Protein 4WD1 (pdb70)

Secondary structure (DSSP, 8-state):
---SB---HHHHHHSHHHHHHHHHHHHS---SSSHHHHHHHHHHHTHHHHHHHHHHHTT---SB--S-SBS---SSS--BSTT-EE-HHHHHTGGGGTSTTSEEEEEE-TT---EEEEHHHHHHHHHHHHHHHHHTT--TT-EEEEE--SSHHHHHHHHHHHHTT-EEEEE-TTS-HHHHHHHHTTT--SEEEEESEEEETTEEEE-HHHHHHHHHH-TT--EEEEE-TT-PPPPTT-EEHHHHS----------EETT-EEEEEE----SSSPPEEEEEHHHHHHHHHIIIIIIS---TT-EEEE---TTSHHHHHHHGGGGGT-EEEEE-S-TTSSSTTHHHHHHHHTT-SEEEEEHHHHHHHHHTT--HHHHS--TT--EEEEESSPPPHHHHHHHHHHHHTTT---EEEEE--BTTTTB-SEE--TTS-B-TT-B-EEPTT--EEEE-TTS-B-SSSEEEEEE-S--TTS-SEEES-GGGHHHHHHHTSSSTTSEEEEEEEEE-TTS-EEEEEEGGG-EE--EE-HHHHHHHHTTSTTEEEEEE--B--B-EEEEEEPTT----HHHHHHHHHHHHHHT-GGGS-SEEEE-S---BBTT--B-HHHHHHHHTT--HHHH--GGGBS-HHHHHHHHHHHHHH-

CATH classification: 3.40.50.12780 (+1 more: 3.30.300.30)

Structure (mmCIF, N/CA/C/O backbone):
data_4WD1
#
_entry.id   4WD1
#
_cell.length_a   104.408
_cell.length_b   104.408
_cell.length_c   133.906
_cell.angle_alpha   90.00
_cell.angle_beta   90.00
_cell.angle_gamma   120.00
#
_symmetry.space_group_name_H-M   'P 31 2 1'
#
loop_
_entity.id
_entity.type
_entity.pdbx_description
1 polymer 'Acetoacetate-CoA ligase'
2 non-polymer 1,2-ETHANEDIOL
3 non-polymer 'CALCIUM ION'
4 water water
#
loop_
_atom_site.group_PDB
_atom_site.id
_atom_site.type_symbol
_atom_site.label_atom_id
_atom_site.label_alt_id
_atom_site.label_comp_id
_atom_site.label_asym_id
_atom_site.label_entity_id
_atom_site.label_seq_id
_atom_site.pdbx_PDB_ins_code
_atom_site.Cartn_x
_atom_site.Cartn_y
_atom_site.Cartn_z
_atom_site.occupancy
_atom_site.B_iso_or_equiv
_atom_site.auth_seq_id
_atom_site.auth_comp_id
_atom_site.auth_asym_id
_atom_site.auth_atom_id
_atom_site.pdbx_PDB_model_num
ATOM 1 N N . PRO A 1 6 ? 29.875 68.276 47.913 1.00 55.37 6 PRO A N 1
ATOM 2 C CA . PRO A 1 6 ? 30.021 66.913 47.387 1.00 47.71 6 PRO A CA 1
ATOM 3 C C . PRO A 1 6 ? 29.496 65.875 48.379 1.00 46.41 6 PRO A C 1
ATOM 4 O O . PRO A 1 6 ? 30.023 65.753 49.490 1.00 45.35 6 PRO A O 1
ATOM 8 N N . GLN A 1 7 ? 28.461 65.141 47.983 1.00 44.31 7 GLN A N 1
ATOM 9 C CA . GLN A 1 7 ? 27.851 64.161 48.873 1.00 39.34 7 GLN A CA 1
ATOM 10 C C . GLN A 1 7 ? 28.548 62.815 48.772 1.00 30.11 7 GLN A C 1
ATOM 11 O O . GLN A 1 7 ? 28.527 62.178 47.719 1.00 34.10 7 GLN A O 1
ATOM 17 N N . PRO A 1 8 ? 29.157 62.369 49.873 1.00 30.97 8 PRO A N 1
ATOM 18 C CA . PRO A 1 8 ? 29.817 61.059 49.865 1.00 27.24 8 PRO A CA 1
ATOM 19 C C . PRO A 1 8 ? 28.873 59.913 49.516 1.00 32.49 8 PRO A C 1
ATOM 20 O O . PRO A 1 8 ? 27.666 59.986 49.777 1.00 27.16 8 PRO A O 1
ATOM 24 N N . LEU A 1 9 ? 29.423 58.868 48.907 1.00 23.41 9 LEU A N 1
ATOM 25 C CA . LEU A 1 9 ? 28.698 57.612 48.756 1.00 20.64 9 LEU A CA 1
ATOM 26 C C . LEU A 1 9 ? 28.584 56.937 50.109 1.00 25.88 9 LEU A C 1
ATOM 27 O O . LEU A 1 9 ? 27.615 56.230 50.380 1.00 23.71 9 LEU A O 1
ATOM 32 N N . TRP A 1 10 ? 29.581 57.164 50.963 1.00 20.17 10 TRP A N 1
ATOM 33 C CA . TRP A 1 10 ? 29.698 56.420 52.211 1.00 20.20 10 TRP A CA 1
ATOM 34 C C . TRP A 1 10 ? 30.609 57.152 53.183 1.00 22.70 10 TRP A C 1
ATOM 35 O O . TRP A 1 10 ? 31.589 57.777 52.779 1.00 17.67 10 TRP A O 1
ATOM 46 N N . GLN A 1 11 ? 30.281 57.054 54.464 1.00 20.77 11 GLN A N 1
ATOM 47 C CA . GLN A 1 11 ? 31.092 57.639 55.526 1.00 22.59 11 GLN A CA 1
ATOM 48 C C . GLN A 1 11 ? 31.299 56.588 56.605 1.00 21.37 11 GLN A C 1
ATOM 49 O O . GLN A 1 11 ? 30.330 56.016 57.106 1.00 24.62 11 GLN A O 1
ATOM 55 N N . PRO A 1 12 ? 32.560 56.317 56.971 1.00 19.26 12 PRO A N 1
ATOM 56 C CA . PRO A 1 12 ? 32.775 55.332 58.030 1.00 18.63 12 PRO A CA 1
ATOM 57 C C . PRO A 1 12 ? 32.213 55.845 59.359 1.00 23.04 12 PRO A C 1
ATOM 58 O O . PRO A 1 12 ? 32.325 57.037 59.651 1.00 23.36 12 PRO A O 1
ATOM 62 N N . ASP A 1 13 ? 31.619 54.956 60.145 1.00 19.54 13 ASP A N 1
ATOM 63 C CA . ASP A 1 13 ? 31.088 55.336 61.455 1.00 28.39 13 ASP A CA 1
ATOM 64 C C . ASP A 1 13 ? 32.221 55.625 62.441 1.00 28.91 13 ASP A C 1
ATOM 65 O O . ASP A 1 13 ? 33.357 55.188 62.239 1.00 23.06 13 ASP A O 1
ATOM 70 N N . ALA A 1 14 ? 31.912 56.359 63.511 1.00 23.00 14 ALA A N 1
ATOM 71 C CA . ALA A 1 14 ? 32.945 56.861 64.413 1.00 19.60 14 ALA A CA 1
ATOM 72 C C . ALA A 1 14 ? 33.694 55.748 65.137 1.00 21.13 14 ALA A C 1
ATOM 73 O O . ALA A 1 14 ? 34.865 55.905 65.475 1.00 23.36 14 ALA A O 1
ATOM 75 N N . GLN A 1 15 ? 33.020 54.637 65.402 1.00 23.53 15 GLN A N 1
ATOM 76 C CA . GLN A 1 15 ? 33.673 53.556 66.131 1.00 25.61 15 GLN A CA 1
ATOM 77 C C . GLN A 1 15 ? 34.614 52.787 65.206 1.00 28.07 15 GLN A C 1
ATOM 78 O O . GLN A 1 15 ? 35.682 52.342 65.625 1.00 28.70 15 GLN A O 1
ATOM 84 N N . ARG A 1 16 ? 34.203 52.634 63.956 1.00 24.41 16 ARG A N 1
ATOM 85 C CA . ARG A 1 16 ? 35.067 52.036 62.938 1.00 29.83 16 ARG A CA 1
ATOM 86 C C . ARG A 1 16 ? 36.343 52.858 62.791 1.00 24.95 16 ARG A C 1
ATOM 87 O O . ARG A 1 16 ? 37.451 52.311 62.747 1.00 22.39 16 ARG A O 1
ATOM 95 N N . ILE A 1 17 ? 36.181 54.174 62.713 1.00 17.70 17 ILE A N 1
ATOM 96 C CA . ILE A 1 17 ? 37.325 55.083 62.736 1.00 16.13 17 ILE A CA 1
ATOM 97 C C . ILE A 1 17 ? 38.191 54.877 63.977 1.00 23.96 17 ILE A C 1
ATOM 98 O O . ILE A 1 17 ? 39.414 54.733 63.875 1.00 19.65 17 ILE A O 1
ATOM 103 N N . ALA A 1 18 ? 37.570 54.851 65.154 1.00 18.62 18 ALA A N 1
ATOM 104 C CA . ALA A 1 18 ? 38.342 54.692 66.381 1.00 17.40 18 ALA A CA 1
ATOM 105 C C . ALA A 1 18 ? 39.093 53.353 66.439 1.00 17.41 18 ALA A C 1
ATOM 106 O O . ALA A 1 18 ? 40.155 53.259 67.047 1.00 23.98 18 ALA A O 1
ATOM 108 N N . GLN A 1 19 ? 38.535 52.323 65.813 1.00 17.48 19 GLN A N 1
ATOM 109 C CA . GLN A 1 19 ? 39.112 50.987 65.908 1.00 25.65 19 GLN A CA 1
ATOM 110 C C . GLN A 1 19 ? 40.140 50.674 64.820 1.00 22.67 19 GLN A C 1
ATOM 111 O O . GLN A 1 19 ? 40.847 49.674 64.902 1.00 21.42 19 GLN A O 1
ATOM 117 N N . ALA A 1 20 ? 40.219 51.531 63.814 1.00 17.84 20 ALA A N 1
ATOM 118 C CA . ALA A 1 20 ? 41.173 51.333 62.723 1.00 18.23 20 ALA A CA 1
ATOM 119 C C . ALA A 1 20 ? 42.613 51.326 63.242 1.00 17.38 20 ALA A C 1
ATOM 120 O O . ALA A 1 20 ? 43.003 52.162 64.066 1.00 16.61 20 ALA A O 1
ATOM 122 N N . ARG A 1 21 ? 43.411 50.382 62.755 1.00 14.91 21 ARG A N 1
ATOM 123 C CA . ARG A 1 21 ? 44.815 50.315 63.138 1.00 13.48 21 ARG A CA 1
ATOM 124 C C . ARG A 1 21 ? 45.521 51.633 62.842 1.00 11.66 21 ARG A C 1
ATOM 125 O O . ARG A 1 21 ? 46.417 52.047 63.578 1.00 13.72 21 ARG A O 1
ATOM 133 N N . ILE A 1 22 ? 45.106 52.313 61.781 1.00 13.81 22 ILE A N 1
ATOM 134 C CA . ILE A 1 22 ? 45.763 53.573 61.436 1.00 15.60 22 ILE A CA 1
ATOM 135 C C . ILE A 1 22 ? 45.484 54.649 62.492 1.00 18.74 22 ILE A C 1
ATOM 136 O O . ILE A 1 22 ? 46.300 55.537 62.733 1.00 13.07 22 ILE A O 1
ATOM 141 N N . THR A 1 23 ? 44.330 54.555 63.138 1.00 17.03 23 THR A N 1
ATOM 142 C CA . THR A 1 23 ? 44.001 55.501 64.204 1.00 16.39 23 THR A CA 1
ATOM 143 C C . THR A 1 23 ? 44.872 55.224 65.430 1.00 15.94 23 THR A C 1
ATOM 144 O O . THR A 1 23 ? 45.413 56.145 66.059 1.00 16.01 23 THR A O 1
ATOM 148 N N . ARG A 1 24 ? 45.027 53.945 65.753 1.00 15.74 24 ARG A N 1
ATOM 149 C CA . ARG A 1 24 ? 45.890 53.542 66.848 1.00 17.25 24 ARG A CA 1
ATOM 150 C C . ARG A 1 24 ? 47.332 53.944 66.569 1.00 20.37 24 ARG A C 1
ATOM 151 O O . ARG A 1 24 ? 48.058 54.334 67.481 1.00 15.15 24 ARG A O 1
ATOM 159 N N . PHE A 1 25 ? 47.739 53.865 65.301 1.00 14.22 25 PHE A N 1
ATOM 160 C CA . PHE A 1 25 ? 49.097 54.254 64.911 1.00 13.21 25 PHE A CA 1
ATOM 161 C C . PHE A 1 25 ? 49.321 55.745 65.140 1.00 16.52 25 PHE A C 1
ATOM 162 O O . PHE A 1 25 ? 50.348 56.156 65.701 1.00 19.28 25 PHE A O 1
ATOM 170 N N . GLN A 1 26 ? 48.358 56.556 64.718 1.00 15.64 26 GLN A N 1
ATOM 171 C CA . GLN A 1 26 ? 48.470 57.996 64.905 1.00 13.98 26 GLN A CA 1
ATOM 172 C C . GLN A 1 26 ? 48.605 58.356 66.395 1.00 19.14 26 GLN A C 1
ATOM 173 O O . GLN A 1 26 ? 49.452 59.167 66.774 1.00 18.38 26 GLN A O 1
ATOM 179 N N . ALA A 1 27 ? 47.785 57.736 67.237 1.00 17.39 27 ALA A N 1
ATOM 180 C CA . ALA A 1 27 ? 47.835 57.992 68.676 1.00 18.96 27 ALA A CA 1
ATOM 181 C C . ALA A 1 27 ? 49.193 57.614 69.248 1.00 20.84 27 ALA A C 1
ATOM 182 O O . ALA A 1 27 ? 49.768 58.340 70.062 1.00 19.58 27 ALA A O 1
ATOM 184 N N . TRP A 1 28 ? 49.699 56.465 68.819 1.00 18.41 28 TRP A N 1
ATOM 185 C CA . TRP A 1 28 ? 50.988 55.969 69.282 1.00 19.27 28 TRP A CA 1
ATOM 186 C C . TRP A 1 28 ? 52.128 56.855 68.778 1.00 20.25 28 TRP A C 1
ATOM 187 O O . TRP A 1 28 ? 53.052 57.189 69.533 1.00 19.07 28 TRP A O 1
ATOM 198 N N . ALA A 1 29 ? 52.040 57.264 67.516 1.00 15.62 29 ALA A N 1
ATOM 199 C CA . ALA A 1 29 ? 53.050 58.128 66.922 1.00 19.44 29 ALA A CA 1
ATOM 200 C C . ALA A 1 29 ? 53.045 59.519 67.568 1.00 20.10 29 ALA A C 1
ATOM 201 O O . ALA A 1 29 ? 54.084 60.176 67.663 1.00 18.94 29 ALA A O 1
ATOM 203 N N . ALA A 1 30 ? 51.872 59.969 67.995 1.00 19.81 30 ALA A N 1
ATOM 204 C CA . ALA A 1 30 ? 51.762 61.267 68.660 1.00 20.77 30 ALA A CA 1
ATOM 205 C C . ALA A 1 30 ? 52.366 61.214 70.063 1.00 22.28 30 ALA A C 1
ATOM 206 O O . ALA A 1 30 ? 52.920 62.202 70.558 1.00 27.31 30 ALA A O 1
ATOM 208 N N . GLU A 1 31 ? 52.270 60.059 70.707 1.00 19.78 31 GLU A N 1
ATOM 209 C CA . GLU A 1 31 ? 52.882 59.896 72.021 1.00 24.16 31 GLU A CA 1
ATOM 210 C C . GLU A 1 31 ? 54.403 59.781 71.935 1.00 31.09 31 GLU A C 1
ATOM 211 O O . GLU A 1 31 ? 55.123 60.359 72.752 1.00 24.20 31 GLU A O 1
ATOM 217 N N . HIS A 1 32 ? 54.895 59.051 70.937 1.00 20.35 32 HIS A N 1
ATOM 218 C CA . HIS A 1 32 ? 56.308 58.668 70.906 1.00 21.22 32 HIS A CA 1
ATOM 219 C C . HIS A 1 32 ? 57.174 59.334 69.845 1.00 26.59 32 HIS A C 1
ATOM 220 O O . HIS A 1 32 ? 58.401 59.360 69.988 1.00 23.88 32 HIS A O 1
ATOM 227 N N . HIS A 1 33 ? 56.563 59.857 68.783 1.00 20.37 33 HIS A N 1
ATOM 228 C CA . HIS A 1 33 ? 57.355 60.371 67.664 1.00 21.88 33 HIS A CA 1
ATOM 229 C C . HIS A 1 33 ? 57.003 61.785 67.224 1.00 22.42 33 HIS A C 1
ATOM 230 O O . HIS A 1 33 ? 57.417 62.228 66.149 1.00 24.43 33 HIS A O 1
ATOM 237 N N . GLY A 1 34 ? 56.233 62.495 68.039 1.00 22.99 34 GLY A N 1
ATOM 238 C CA . GLY A 1 34 ? 55.913 63.877 67.725 1.00 19.62 34 GLY A CA 1
ATOM 239 C C . GLY A 1 34 ? 54.884 64.062 66.627 1.00 21.52 34 GLY A C 1
ATOM 240 O O . GLY A 1 34 ? 54.737 65.161 66.089 1.00 19.08 34 GLY A O 1
ATOM 241 N N . ALA A 1 35 ? 54.160 63.000 66.281 1.00 19.87 35 ALA A N 1
ATOM 242 C CA . ALA A 1 35 ? 53.074 63.137 65.310 1.00 19.95 35 ALA A CA 1
ATOM 243 C C . ALA A 1 35 ? 51.943 63.947 65.933 1.00 22.03 35 ALA A C 1
ATOM 244 O O . ALA A 1 35 ? 51.822 63.988 67.148 1.00 20.04 35 ALA A O 1
ATOM 246 N N . PRO A 1 36 ? 51.108 64.583 65.100 1.00 19.70 36 PRO A N 1
ATOM 247 C CA . PRO A 1 36 ? 49.914 65.278 65.604 1.00 26.30 36 PRO A CA 1
ATOM 248 C C . PRO A 1 36 ? 48.850 64.307 66.122 1.00 28.07 36 PRO A C 1
ATOM 249 O O . PRO A 1 36 ? 48.460 63.378 65.411 1.00 18.96 36 PRO A O 1
ATOM 253 N N . ALA A 1 37 ? 48.370 64.520 67.343 1.00 21.29 37 ALA A N 1
ATOM 254 C CA . ALA A 1 37 ? 47.338 63.648 67.886 1.00 22.42 37 ALA A CA 1
ATOM 255 C C . ALA A 1 37 ? 45.986 64.007 67.284 1.00 21.67 37 ALA A C 1
ATOM 256 O O . ALA A 1 37 ? 45.116 63.153 67.129 1.00 24.68 37 ALA A O 1
ATOM 258 N N . GLU A 1 38 ? 45.822 65.276 66.932 1.00 21.66 38 GLU A N 1
ATOM 259 C CA . GLU A 1 38 ? 44.555 65.764 66.410 1.00 23.76 38 GLU A CA 1
ATOM 260 C C . GLU A 1 38 ? 44.657 65.991 64.914 1.00 24.00 38 GLU A C 1
ATOM 261 O O . GLU A 1 38 ? 45.754 66.088 64.363 1.00 22.54 38 GLU A O 1
ATOM 267 N N . GLY A 1 39 ? 43.511 66.078 64.252 1.00 21.03 39 GLY A N 1
ATOM 268 C CA . GLY A 1 39 ? 43.495 66.412 62.840 1.00 23.13 39 GLY A CA 1
ATOM 269 C C . GLY A 1 39 ? 43.284 65.244 61.885 1.00 19.99 39 GLY A C 1
ATOM 270 O O . GLY A 1 39 ? 43.214 65.445 60.673 1.00 22.23 39 GLY A O 1
ATOM 271 N N . GLY A 1 40 ? 43.183 64.032 62.420 1.00 18.82 40 GLY A N 1
ATOM 272 C CA . GLY A 1 40 ? 42.883 62.862 61.603 1.00 19.33 40 GLY A CA 1
ATOM 273 C C . GLY A 1 40 ? 43.885 62.620 60.487 1.00 21.65 40 GLY A C 1
ATOM 274 O O . GLY A 1 40 ? 45.054 62.998 60.599 1.00 15.87 40 GLY A O 1
ATOM 275 N N . TYR A 1 41 ? 43.432 62.005 59.397 1.00 19.53 41 TYR A N 1
ATOM 276 C CA . TYR A 1 41 ? 44.350 61.669 58.303 1.00 21.89 41 TYR A CA 1
ATOM 277 C C . TYR A 1 41 ? 45.040 62.880 57.667 1.00 21.24 41 TYR A C 1
ATOM 278 O O . TYR A 1 41 ? 46.219 62.819 57.340 1.00 17.54 41 TYR A O 1
ATOM 287 N N . ALA A 1 42 ? 44.312 63.973 57.470 1.00 17.04 42 ALA A N 1
ATOM 288 C CA . ALA A 1 42 ? 44.916 65.149 56.847 1.00 20.82 42 ALA A CA 1
ATOM 289 C C . ALA A 1 42 ? 46.163 65.572 57.612 1.00 21.65 42 ALA A C 1
ATOM 290 O O . ALA A 1 42 ? 47.195 65.894 57.018 1.00 20.99 42 ALA A O 1
ATOM 292 N N . ALA A 1 43 ? 46.067 65.547 58.938 1.00 20.12 43 ALA A N 1
ATOM 293 C CA . ALA A 1 43 ? 47.183 65.943 59.782 1.00 22.85 43 ALA A CA 1
ATOM 294 C C . ALA A 1 43 ? 48.275 64.881 59.784 1.00 18.79 43 ALA A C 1
ATOM 295 O O . ALA A 1 43 ? 49.463 65.209 59.689 1.00 17.32 43 ALA A O 1
ATOM 297 N N . LEU A 1 44 ? 47.881 63.613 59.895 1.00 17.77 44 LEU A N 1
ATOM 298 C CA . LEU A 1 44 ? 48.861 62.520 59.891 1.00 14.82 44 LEU A CA 1
ATOM 299 C C . LEU A 1 44 ? 49.661 62.534 58.595 1.00 16.03 44 LEU A C 1
ATOM 300 O O . LEU A 1 44 ? 50.886 62.359 58.600 1.00 16.12 44 LEU A O 1
ATOM 305 N N . HIS A 1 45 ? 48.967 62.739 57.482 1.00 15.95 45 HIS A N 1
ATOM 306 C CA . HIS A 1 45 ? 49.631 62.706 56.188 1.00 17.38 45 HIS A CA 1
ATOM 307 C C . HIS A 1 45 ? 50.623 63.856 56.020 1.00 19.70 45 HIS A C 1
ATOM 308 O O . HIS A 1 45 ? 51.753 63.658 55.580 1.00 15.80 45 HIS A O 1
ATOM 315 N N . ARG A 1 46 ? 50.196 65.061 56.366 1.00 16.85 46 ARG A N 1
ATOM 316 C CA . ARG A 1 46 ? 51.092 66.203 56.303 1.00 17.22 46 ARG A CA 1
ATOM 317 C C . ARG A 1 46 ? 52.347 65.939 57.128 1.00 15.43 46 ARG A C 1
ATOM 318 O O . ARG A 1 46 ? 53.451 66.227 56.679 1.00 19.70 46 ARG A O 1
ATOM 322 N N . TRP A 1 47 ? 52.180 65.370 58.323 1.00 15.58 47 TRP A N 1
ATOM 323 C CA . TRP A 1 47 ? 53.322 64.990 59.157 1.00 14.65 47 TRP A CA 1
ATOM 324 C C . TRP A 1 47 ? 54.199 63.926 58.490 1.00 18.99 47 TRP A C 1
ATOM 325 O O . TRP A 1 47 ? 55.430 63.992 58.558 1.00 15.70 47 TRP A O 1
ATOM 336 N N . SER A 1 48 ? 53.573 62.944 57.845 1.00 17.52 48 SER A N 1
ATOM 337 C CA . SER A 1 48 ? 54.331 61.853 57.225 1.00 16.12 48 SER A CA 1
ATOM 338 C C . SER A 1 48 ? 55.232 62.371 56.112 1.00 16.19 48 SER A C 1
ATOM 339 O O . SER A 1 48 ? 56.241 61.744 55.779 1.00 18.07 48 SER A O 1
ATOM 342 N N . VAL A 1 49 ? 54.844 63.498 55.527 1.00 12.41 49 VAL A N 1
ATOM 343 C CA . VAL A 1 49 ? 55.616 64.127 54.454 1.00 17.60 49 VAL A CA 1
ATOM 344 C C . VAL A 1 49 ? 56.607 65.169 54.998 1.00 19.61 49 VAL A C 1
ATOM 345 O O . VAL A 1 49 ? 57.771 65.222 54.581 1.00 20.60 49 VAL A O 1
ATOM 349 N N . ASP A 1 50 ? 56.150 65.975 55.950 1.00 18.98 50 ASP A N 1
ATOM 350 C CA . ASP A 1 50 ? 56.988 67.024 56.531 1.00 20.49 50 ASP A CA 1
ATOM 351 C C . ASP A 1 50 ? 58.082 66.468 57.447 1.00 21.49 50 ASP A C 1
ATOM 352 O O . ASP A 1 50 ? 59.157 67.055 57.569 1.00 20.00 50 ASP A O 1
ATOM 357 N N . GLU A 1 51 ? 57.794 65.354 58.112 1.00 17.54 51 GLU A N 1
ATOM 358 C CA . GLU A 1 51 ? 58.782 64.664 58.932 1.00 17.72 51 GLU A CA 1
ATOM 359 C C . GLU A 1 51 ? 59.029 63.250 58.381 1.00 18.29 51 GLU A C 1
ATOM 360 O O . GLU A 1 51 ? 58.830 62.257 59.070 1.00 16.30 51 GLU A O 1
ATOM 366 N N . LEU A 1 52 ? 59.490 63.181 57.141 1.00 17.72 52 LEU A N 1
ATOM 367 C CA . LEU A 1 52 ? 59.602 61.910 56.411 1.00 18.69 52 LEU A CA 1
ATOM 368 C C . LEU A 1 52 ? 60.443 60.848 57.139 1.00 21.53 52 LEU A C 1
ATOM 369 O O . LEU A 1 52 ? 60.028 59.692 57.251 1.00 16.23 52 LEU A O 1
ATOM 374 N N . ASP A 1 53 ? 61.621 61.233 57.636 1.00 17.53 53 ASP A N 1
ATOM 375 C CA . ASP A 1 53 ? 62.502 60.280 58.316 1.00 18.29 53 ASP A CA 1
ATOM 376 C C . ASP A 1 53 ? 61.863 59.738 59.587 1.00 17.27 53 ASP A C 1
ATOM 377 O O . ASP A 1 53 ? 61.951 58.552 59.891 1.00 18.50 53 ASP A O 1
ATOM 382 N N . THR A 1 54 ? 61.262 60.624 60.368 1.00 18.03 54 THR A N 1
ATOM 383 C CA . THR A 1 54 ? 60.647 60.175 61.606 1.00 13.49 54 THR A CA 1
ATOM 384 C C . THR A 1 54 ? 59.455 59.279 61.285 1.00 11.32 54 THR A C 1
ATOM 385 O O . THR A 1 54 ? 59.230 58.286 61.964 1.00 14.85 54 THR A O 1
ATOM 389 N N . PHE A 1 55 ? 58.696 59.640 60.260 1.00 14.34 55 PHE A N 1
ATOM 390 C CA . PHE A 1 55 ? 57.551 58.816 59.867 1.00 12.53 55 PHE A CA 1
ATOM 391 C C . PHE A 1 55 ? 57.981 57.385 59.560 1.00 14.03 55 PHE A C 1
ATOM 392 O O . PHE A 1 55 ? 57.409 56.427 60.078 1.00 15.91 55 PHE A O 1
ATOM 400 N N . TRP A 1 56 ? 58.983 57.228 58.701 1.00 14.56 56 TRP A N 1
ATOM 401 C CA . TRP A 1 56 ? 59.409 55.869 58.358 1.00 13.11 56 TRP A CA 1
ATOM 402 C C . TRP A 1 56 ? 60.055 55.126 59.525 1.00 12.99 56 TRP A C 1
ATOM 403 O O . TRP A 1 56 ? 59.898 53.904 59.657 1.00 11.77 56 TRP A O 1
ATOM 414 N N . LYS A 1 57 ? 60.758 55.862 60.387 1.00 14.25 57 LYS A N 1
ATOM 415 C CA . LYS A 1 57 ? 61.221 55.285 61.642 1.00 16.56 57 LYS A CA 1
ATOM 416 C C . LYS A 1 57 ? 60.023 54.754 62.425 1.00 14.33 57 LYS A C 1
ATOM 417 O O . LYS A 1 57 ? 60.054 53.630 62.935 1.00 14.80 57 LYS A O 1
ATOM 423 N N . ALA A 1 58 ? 58.975 55.573 62.518 1.00 14.71 58 ALA A N 1
ATOM 424 C CA . ALA A 1 58 ? 57.760 55.184 63.240 1.00 15.30 58 ALA A CA 1
ATOM 425 C C . ALA A 1 58 ? 57.145 53.915 62.650 1.00 14.67 58 ALA A C 1
ATOM 426 O O . ALA A 1 58 ? 56.693 53.031 63.381 1.00 15.27 58 ALA A O 1
ATOM 428 N N . VAL A 1 59 ? 57.098 53.853 61.324 1.00 12.70 59 VAL A N 1
ATOM 429 C CA . VAL A 1 59 ? 56.577 52.666 60.643 1.00 14.38 59 VAL A CA 1
ATOM 430 C C . VAL A 1 59 ? 57.374 51.423 61.040 1.00 13.56 59 VAL A C 1
ATOM 431 O O . VAL A 1 59 ? 56.802 50.398 61.416 1.00 10.87 59 VAL A O 1
ATOM 435 N N . THR A 1 60 ? 58.702 51.504 60.983 1.00 13.39 60 THR A N 1
ATOM 436 C CA . THR A 1 60 ? 59.500 50.335 61.338 1.00 12.03 60 THR A CA 1
ATOM 437 C C . THR A 1 60 ? 59.318 49.896 62.797 1.00 13.54 60 THR A C 1
ATOM 438 O O . THR A 1 60 ? 59.348 48.707 63.093 1.00 13.64 60 THR A O 1
ATOM 442 N N . GLU A 1 61 ? 59.134 50.844 63.712 1.00 14.38 61 GLU A N 1
ATOM 443 C CA . GLU A 1 61 ? 58.903 50.470 65.111 1.00 15.23 61 GLU A CA 1
ATOM 444 C C . GLU A 1 61 ? 57.508 49.882 65.338 1.00 11.55 61 GLU A C 1
ATOM 445 O O . GLU A 1 61 ? 57.339 48.891 66.060 1.00 13.01 61 GLU A O 1
ATOM 451 N N . TRP A 1 62 ? 56.511 50.502 64.722 1.00 10.79 62 TRP A N 1
ATOM 452 C CA . TRP A 1 62 ? 55.126 50.040 64.861 1.00 11.92 62 TRP A CA 1
ATOM 453 C C . TRP A 1 62 ? 55.019 48.587 64.437 1.00 15.58 62 TRP A C 1
ATOM 454 O O . TRP A 1 62 ? 54.384 47.782 65.109 1.00 12.73 62 TRP A O 1
ATOM 465 N N . PHE A 1 63 ? 55.670 48.249 63.328 1.00 12.36 63 PHE A N 1
ATOM 466 C CA . PHE A 1 63 ? 55.620 46.884 62.797 1.00 13.39 63 PHE A CA 1
ATOM 467 C C . PHE A 1 63 ? 56.740 45.987 63.312 1.00 15.73 63 PHE A C 1
ATOM 468 O O . PHE A 1 63 ? 56.846 44.826 62.913 1.00 15.37 63 PHE A O 1
ATOM 476 N N . ASP A 1 64 ? 57.568 46.539 64.200 1.00 13.56 64 ASP A N 1
ATOM 477 C CA . ASP A 1 64 ? 58.650 45.791 64.820 1.00 13.44 64 ASP A CA 1
ATOM 478 C C . ASP A 1 64 ? 59.528 45.174 63.732 1.00 14.34 64 ASP A C 1
ATOM 479 O O . ASP A 1 64 ? 59.820 43.987 63.761 1.00 16.27 64 ASP A O 1
ATOM 484 N N . VAL A 1 65 ? 59.923 45.981 62.756 1.00 11.85 65 VAL A N 1
ATOM 485 C CA . VAL A 1 65 ? 60.926 45.535 61.800 1.00 11.89 65 VAL A CA 1
ATOM 486 C C . VAL A 1 65 ? 62.251 45.406 62.532 1.00 17.12 65 VAL A C 1
ATOM 487 O O . VAL A 1 65 ? 62.714 46.359 63.153 1.00 18.63 65 VAL A O 1
ATOM 491 N N . ARG A 1 66 ? 62.862 44.230 62.460 1.00 13.92 66 ARG A N 1
ATOM 492 C CA . ARG A 1 66 ? 64.067 43.984 63.230 1.00 17.24 66 ARG A CA 1
ATOM 493 C C . ARG A 1 66 ? 65.310 43.979 62.350 1.00 17.80 66 ARG A C 1
ATOM 494 O O . ARG A 1 66 ? 65.619 42.986 61.707 1.00 20.98 66 ARG A O 1
ATOM 502 N N . PHE A 1 67 ? 66.013 45.104 62.318 1.00 16.37 67 PHE A N 1
ATOM 503 C CA . PHE A 1 67 ? 67.254 45.187 61.552 1.00 16.01 67 PHE A CA 1
ATOM 504 C C . PHE A 1 67 ? 68.377 44.421 62.251 1.00 21.39 67 PHE A C 1
ATOM 505 O O . PHE A 1 67 ? 68.683 44.688 63.410 1.00 21.03 67 PHE A O 1
ATOM 513 N N . SER A 1 68 ? 68.979 43.455 61.559 1.00 15.46 68 SER A N 1
ATOM 514 C CA . SER A 1 68 ? 70.024 42.626 62.169 1.00 16.87 68 SER A CA 1
ATOM 515 C C . SER A 1 68 ? 71.336 43.388 62.344 1.00 22.65 68 SER A C 1
ATOM 516 O O . SER A 1 68 ? 72.184 43.020 63.168 1.00 19.91 68 SER A O 1
ATOM 519 N N . THR A 1 69 ? 71.495 44.431 61.537 1.00 17.19 69 THR A N 1
ATOM 520 C CA . THR A 1 69 ? 72.533 45.438 61.692 1.00 15.48 69 THR A CA 1
ATOM 521 C C . THR A 1 69 ? 71.792 46.758 61.747 1.00 17.26 69 THR A C 1
ATOM 522 O O . THR A 1 69 ? 70.873 46.980 60.960 1.00 16.92 69 THR A O 1
ATOM 526 N N . PRO A 1 70 ? 72.176 47.646 62.678 1.00 19.32 70 PRO A N 1
ATOM 527 C CA . PRO A 1 70 ? 71.463 48.918 62.818 1.00 20.84 70 PRO A CA 1
ATOM 528 C C . PRO A 1 70 ? 71.661 49.867 61.648 1.00 17.88 70 PRO A C 1
ATOM 529 O O . PRO A 1 70 ? 72.722 49.907 61.022 1.00 18.21 70 PRO A O 1
ATOM 533 N N . TYR A 1 71 ? 70.642 50.664 61.365 1.00 17.51 71 TYR A N 1
ATOM 534 C CA . TYR A 1 71 ? 70.806 51.707 60.369 1.00 16.33 71 TYR A CA 1
ATOM 535 C C . TYR A 1 71 ? 71.617 52.886 60.914 1.00 24.17 71 TYR A C 1
ATOM 536 O O . TYR A 1 71 ? 71.541 53.211 62.104 1.00 20.47 71 TYR A O 1
ATOM 545 N N . ALA A 1 72 ? 72.406 53.507 60.043 1.00 16.93 72 ALA A N 1
ATOM 546 C CA . ALA A 1 72 ? 73.142 54.719 60.389 1.00 22.86 72 ALA A CA 1
ATOM 547 C C . ALA A 1 72 ? 72.200 55.912 60.486 1.00 23.78 72 ALA A C 1
ATOM 548 O O . ALA A 1 72 ? 72.385 56.807 61.308 1.00 20.36 72 ALA A O 1
ATOM 550 N N . ARG A 1 73 ? 71.181 55.910 59.638 1.00 17.38 73 ARG A N 1
ATOM 551 C CA . ARG A 1 73 ? 70.145 56.932 59.634 1.00 18.76 73 ARG A CA 1
ATOM 552 C C . ARG A 1 73 ? 69.000 56.399 58.784 1.00 19.63 73 ARG A C 1
ATOM 553 O O . ARG A 1 73 ? 69.175 55.418 58.059 1.00 16.75 73 ARG A O 1
ATOM 561 N N . VAL A 1 74 ? 67.833 57.032 58.873 1.00 17.72 74 VAL A N 1
ATOM 562 C CA . VAL A 1 74 ? 66.673 56.582 58.094 1.00 20.29 74 VAL A CA 1
ATOM 563 C C . VAL A 1 74 ? 66.864 56.904 56.615 1.00 22.18 74 VAL A C 1
ATOM 564 O O . VAL A 1 74 ? 66.568 56.087 55.740 1.00 21.26 74 VAL A O 1
ATOM 568 N N . LEU A 1 75 ? 67.380 58.100 56.348 1.00 19.30 75 LEU A N 1
ATOM 569 C CA . LEU A 1 75 ? 67.543 58.583 54.990 1.00 20.76 75 LEU A CA 1
ATOM 570 C C . LEU A 1 75 ? 68.859 59.337 54.851 1.00 25.91 75 LEU A C 1
ATOM 571 O O . LEU A 1 75 ? 69.154 60.239 55.633 1.00 24.45 75 LEU A O 1
ATOM 576 N N . GLY A 1 76 ? 69.660 58.943 53.868 1.00 23.67 76 GLY A N 1
ATOM 577 C CA . GLY A 1 76 ? 70.875 59.667 53.559 1.00 26.13 76 GLY A CA 1
ATOM 578 C C . GLY A 1 76 ? 70.557 60.647 52.454 1.00 27.00 76 GLY A C 1
ATOM 579 O O . GLY A 1 76 ? 69.822 61.618 52.668 1.00 25.09 76 GLY A O 1
ATOM 580 N N . ASP A 1 77 ? 71.098 60.381 51.268 1.00 22.01 77 ASP A N 1
ATOM 581 C CA . ASP A 1 77 ? 70.800 61.177 50.088 1.00 21.78 77 ASP A CA 1
ATOM 582 C C . ASP A 1 77 ? 69.306 61.055 49.776 1.00 26.75 77 ASP A C 1
ATOM 583 O O . ASP A 1 77 ? 68.774 59.942 49.664 1.00 22.87 77 ASP A O 1
ATOM 588 N N . ARG A 1 78 ? 68.636 62.201 49.651 1.00 22.37 78 ARG A N 1
ATOM 589 C CA . ARG A 1 78 ? 67.183 62.250 49.463 1.00 29.13 78 ARG A CA 1
ATOM 590 C C . ARG A 1 78 ? 66.770 62.486 48.018 1.00 23.43 78 ARG A C 1
ATOM 591 O O . ARG A 1 78 ? 65.587 62.457 47.699 1.00 20.63 78 ARG A O 1
ATOM 599 N N . THR A 1 79 ? 67.733 62.744 47.142 1.00 22.99 79 THR A N 1
ATOM 600 C CA . THR A 1 79 ? 67.407 63.098 45.765 1.00 23.72 79 THR A CA 1
ATOM 601 C C . THR A 1 79 ? 66.993 61.894 44.920 1.00 25.74 79 THR A C 1
ATOM 602 O O . THR A 1 79 ? 67.418 60.769 45.170 1.00 22.03 79 THR A O 1
ATOM 606 N N . MET A 1 80 ? 66.143 62.133 43.928 1.00 18.60 80 MET A N 1
ATOM 607 C CA . MET A 1 80 ? 65.633 61.055 43.089 1.00 19.00 80 MET A CA 1
ATOM 608 C C . MET A 1 80 ? 66.151 61.170 41.660 1.00 22.46 80 MET A C 1
ATOM 609 O O . MET A 1 80 ? 66.356 62.273 41.175 1.00 27.42 80 MET A O 1
ATOM 614 N N . PRO A 1 81 ? 66.331 60.028 40.973 1.00 24.86 81 PRO A N 1
ATOM 615 C CA . PRO A 1 81 ? 66.139 58.685 41.524 1.00 24.78 81 PRO A CA 1
ATOM 616 C C . PRO A 1 81 ? 67.333 58.288 42.384 1.00 23.45 81 PRO A C 1
ATOM 617 O O . PRO A 1 81 ? 68.317 59.024 42.431 1.00 25.46 81 PRO A O 1
ATOM 621 N N . GLY A 1 82 ? 67.231 57.153 43.064 1.00 21.58 82 GLY A N 1
ATOM 622 C CA . GLY A 1 82 ? 68.338 56.636 43.854 1.00 20.80 82 GLY A CA 1
ATOM 623 C C . GLY A 1 82 ? 68.458 57.140 45.281 1.00 24.84 82 GLY A C 1
ATOM 624 O O . GLY A 1 82 ? 69.565 57.209 45.819 1.00 22.54 82 GLY A O 1
ATOM 625 N N . ALA A 1 83 ? 67.338 57.476 45.921 1.00 15.47 83 ALA A N 1
ATOM 626 C CA . ALA A 1 83 ? 67.393 57.890 47.326 1.00 13.91 83 ALA A CA 1
ATOM 627 C C . ALA A 1 83 ? 67.999 56.770 48.180 1.00 16.46 83 ALA A C 1
ATOM 628 O O . ALA A 1 83 ? 67.937 55.594 47.810 1.00 17.93 83 ALA A O 1
ATOM 630 N N . GLN A 1 84 ? 68.571 57.141 49.324 1.00 16.73 84 GLN A N 1
ATOM 631 C CA . GLN A 1 84 ? 69.348 56.223 50.158 1.00 17.43 84 GLN A CA 1
ATOM 632 C C . GLN A 1 84 ? 68.629 55.888 51.475 1.00 17.24 84 GLN A C 1
ATOM 633 O O . GLN A 1 84 ? 68.742 56.615 52.460 1.00 17.69 84 GLN A O 1
ATOM 639 N N . TRP A 1 85 ? 67.896 54.777 51.486 1.00 13.91 85 TRP A N 1
ATOM 640 C CA . TRP A 1 85 ? 67.087 54.388 52.642 1.00 14.34 85 TRP A CA 1
ATOM 641 C C . TRP A 1 85 ? 67.810 53.467 53.608 1.00 16.80 85 TRP A C 1
ATOM 642 O O . TRP A 1 85 ? 68.419 52.484 53.196 1.00 14.59 85 TRP A O 1
ATOM 653 N N . PHE A 1 86 ? 67.712 53.786 54.903 1.00 13.08 86 PHE A N 1
ATOM 654 C CA . PHE A 1 86 ? 68.243 52.947 55.976 1.00 15.63 86 PHE A CA 1
ATOM 655 C C . PHE A 1 86 ? 69.645 52.406 55.687 1.00 13.33 86 PHE A C 1
ATOM 656 O O . PHE A 1 86 ? 69.910 51.214 55.865 1.00 11.92 86 PHE A O 1
ATOM 664 N N . PRO A 1 87 ? 70.551 53.285 55.245 1.00 16.51 87 PRO A N 1
ATOM 665 C CA . PRO A 1 87 ? 71.919 52.826 54.990 1.00 16.80 87 PRO A CA 1
ATOM 666 C C . PRO A 1 87 ? 72.522 52.206 56.243 1.00 15.74 87 PRO A C 1
ATOM 667 O O . PRO A 1 87 ? 72.351 52.720 57.357 1.00 17.10 87 PRO A O 1
ATOM 671 N N . GLY A 1 88 ? 73.200 51.079 56.060 1.00 15.23 88 GLY A N 1
ATOM 672 C CA . GLY A 1 88 ? 73.842 50.385 57.159 1.00 17.36 88 GLY A CA 1
ATOM 673 C C . GLY A 1 88 ? 73.024 49.205 57.657 1.00 16.07 88 GLY A C 1
ATOM 674 O O . GLY A 1 88 ? 73.571 48.240 58.179 1.00 13.94 88 GLY A O 1
ATOM 675 N N . ALA A 1 89 ? 71.707 49.283 57.497 1.00 13.11 89 ALA A N 1
ATOM 676 C CA . ALA A 1 89 ? 70.816 48.261 58.032 1.00 14.81 89 ALA A CA 1
ATOM 677 C C . ALA A 1 89 ? 70.851 46.985 57.198 1.00 13.97 89 ALA A C 1
ATOM 678 O O . ALA A 1 89 ? 71.092 47.033 55.997 1.00 15.78 89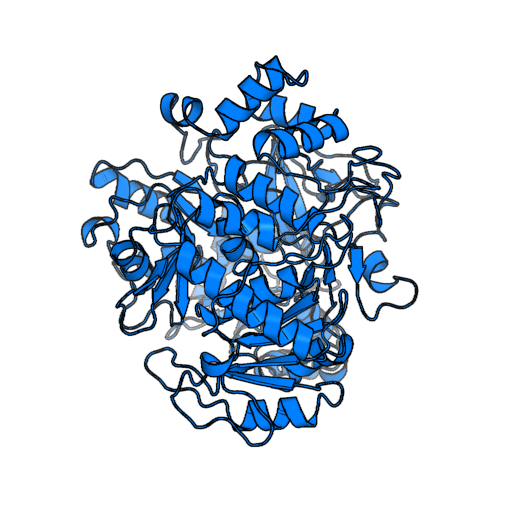 ALA A O 1
ATOM 680 N N . THR A 1 90 ? 70.606 45.852 57.846 1.00 12.92 90 THR A N 1
ATOM 681 C CA . THR A 1 90 ? 70.364 44.599 57.138 1.00 13.82 90 THR A CA 1
ATOM 682 C C . THR A 1 90 ? 69.084 43.957 57.663 1.00 17.20 90 THR A C 1
ATOM 683 O O . THR A 1 90 ? 68.655 44.238 58.785 1.00 14.00 90 THR A O 1
ATOM 687 N N . LEU A 1 91 ? 68.483 43.096 56.846 1.00 11.93 91 LEU A N 1
ATOM 688 C CA . LEU A 1 91 ? 67.219 42.445 57.198 1.00 12.10 91 LEU A CA 1
ATOM 689 C C . LEU A 1 91 ? 66.947 41.291 56.238 1.00 15.44 91 LEU A C 1
ATOM 690 O O . LEU A 1 91 ? 67.771 40.995 55.361 1.00 13.51 91 LEU A O 1
ATOM 695 N N . ASN A 1 92 ? 65.810 40.620 56.414 1.00 14.28 92 ASN A N 1
ATOM 696 C CA . ASN A 1 92 ? 65.345 39.651 55.424 1.00 10.94 92 ASN A CA 1
ATOM 697 C C . ASN A 1 92 ? 63.815 39.633 55.331 1.00 14.43 92 ASN A C 1
ATOM 698 O O . ASN A 1 92 ? 63.125 39.474 56.334 1.00 11.97 92 ASN A O 1
ATOM 703 N N . TYR A 1 93 ? 63.307 39.810 54.117 1.00 9.16 93 TYR A N 1
ATOM 704 C CA . TYR A 1 93 ? 61.870 39.859 53.849 1.00 9.99 93 TYR A CA 1
ATOM 705 C C . TYR A 1 93 ? 61.153 38.582 54.272 1.00 10.41 93 TYR A C 1
ATOM 706 O O . TYR A 1 93 ? 60.091 38.629 54.906 1.00 11.28 93 TYR A O 1
ATOM 715 N N . ALA A 1 94 ? 61.724 37.435 53.915 1.00 10.89 94 ALA A N 1
ATOM 716 C CA . ALA A 1 94 ? 61.105 36.151 54.243 1.00 11.48 94 ALA A CA 1
ATOM 717 C C . ALA A 1 94 ? 61.077 35.930 55.752 1.00 12.88 94 ALA A C 1
ATOM 718 O O . ALA A 1 94 ? 60.119 35.373 56.292 1.00 10.64 94 ALA A O 1
ATOM 720 N N . GLU A 1 95 ? 62.150 36.336 56.427 1.00 10.85 95 GLU A N 1
ATOM 721 C CA . GLU A 1 95 ? 62.206 36.200 57.882 1.00 11.33 95 GLU A CA 1
ATOM 722 C C . GLU A 1 95 ? 61.059 36.972 58.533 1.00 15.03 95 GLU A C 1
ATOM 723 O O . GLU A 1 95 ? 60.407 36.476 59.460 1.00 13.36 95 GLU A O 1
ATOM 729 N N . HIS A 1 96 ? 60.817 38.189 58.057 1.00 10.82 96 HIS A N 1
ATOM 730 C CA . HIS A 1 96 ? 59.698 38.971 58.588 1.00 12.85 96 HIS A CA 1
ATOM 731 C C . HIS A 1 96 ? 58.365 38.311 58.274 1.00 14.22 96 HIS A C 1
ATOM 732 O O . HIS A 1 96 ? 57.484 38.205 59.149 1.00 11.55 96 HIS A O 1
ATOM 739 N N . ALA A 1 97 ? 58.225 37.855 57.030 1.00 11.03 97 ALA A N 1
ATOM 740 C CA . ALA A 1 97 ? 56.987 37.239 56.570 1.00 10.67 97 ALA A CA 1
ATOM 741 C C . ALA A 1 97 ? 56.618 36.025 57.402 1.00 12.15 97 ALA A C 1
ATOM 742 O O . ALA A 1 97 ? 55.443 35.707 57.526 1.00 12.47 97 ALA A O 1
ATOM 744 N N . LEU A 1 98 ? 57.612 35.329 57.949 1.00 9.05 98 LEU A N 1
ATOM 745 C CA . LEU A 1 98 ? 57.324 34.064 58.624 1.00 11.19 98 LEU A CA 1
ATOM 746 C C . LEU A 1 98 ? 57.310 34.179 60.143 1.00 13.88 98 LEU A C 1
ATOM 747 O O . LEU A 1 98 ? 57.318 33.165 60.854 1.00 11.30 98 LEU A O 1
ATOM 752 N N . ARG A 1 99 ? 57.298 35.411 60.641 1.00 12.39 99 ARG A N 1
ATOM 753 C CA . ARG A 1 99 ? 57.297 35.622 62.088 1.00 11.11 99 ARG A CA 1
ATOM 754 C C . ARG A 1 99 ? 56.118 34.940 62.781 1.00 13.77 99 ARG A C 1
ATOM 755 O O . ARG A 1 99 ? 56.257 34.429 63.896 1.00 11.62 99 ARG A O 1
ATOM 763 N N . ALA A 1 100 ? 54.959 34.925 62.127 1.00 13.14 100 ALA A N 1
ATOM 764 C CA . ALA A 1 100 ? 53.769 34.282 62.704 1.00 11.48 100 ALA A CA 1
ATOM 765 C C . ALA A 1 100 ? 53.907 32.770 62.908 1.00 14.62 100 ALA A C 1
ATOM 766 O O . ALA A 1 100 ? 53.150 32.171 63.682 1.00 12.27 100 ALA A O 1
ATOM 768 N N . ALA A 1 101 ? 54.856 32.134 62.218 1.00 9.23 101 ALA A N 1
ATOM 769 C CA . ALA A 1 101 ? 55.135 30.726 62.492 1.00 11.23 101 ALA A CA 1
ATOM 770 C C . ALA A 1 101 ? 55.618 30.533 63.940 1.00 15.15 101 ALA A C 1
ATOM 771 O O . ALA A 1 101 ? 55.523 29.437 64.501 1.00 13.98 101 ALA A O 1
ATOM 773 N N . GLY A 1 102 ? 56.145 31.596 64.535 1.00 11.10 102 GLY A N 1
ATOM 774 C CA . GLY A 1 102 ? 56.559 31.541 65.935 1.00 13.79 102 GLY A CA 1
ATOM 775 C C . GLY A 1 102 ? 55.465 31.908 66.927 1.00 16.06 102 GLY A C 1
ATOM 776 O O . GLY A 1 102 ? 55.635 31.708 68.138 1.00 13.68 102 GLY A O 1
ATOM 777 N N . THR A 1 103 ? 54.350 32.456 66.444 1.00 12.73 103 THR A N 1
ATOM 778 C CA . THR A 1 103 ? 53.309 32.937 67.365 1.00 14.74 103 THR A CA 1
ATOM 779 C C . THR A 1 103 ? 52.010 32.143 67.253 1.00 17.94 103 THR A C 1
ATOM 780 O O . THR A 1 103 ? 51.326 31.908 68.257 1.00 15.35 103 THR A O 1
ATOM 784 N N . ARG A 1 104 ? 51.673 31.745 66.030 1.00 11.72 104 ARG A N 1
ATOM 785 C CA . ARG A 1 104 ? 50.483 30.935 65.770 1.00 10.77 104 ARG A CA 1
ATOM 786 C C . ARG A 1 104 ? 50.813 29.845 64.742 1.00 13.44 104 ARG A C 1
ATOM 787 O O . ARG A 1 104 ? 50.222 29.794 63.652 1.00 13.25 104 ARG A O 1
ATOM 795 N N . PRO A 1 105 ? 51.758 28.953 65.096 1.00 14.41 105 PRO A N 1
ATOM 796 C CA . PRO A 1 105 ? 52.290 27.933 64.178 1.00 15.55 105 PRO A CA 1
ATOM 797 C C . PRO A 1 105 ? 51.226 27.064 63.519 1.00 14.26 105 PRO A C 1
ATOM 798 O O . PRO A 1 105 ? 51.381 26.700 62.358 1.00 13.75 105 PRO A O 1
ATOM 802 N N . ASP A 1 106 ? 50.160 26.724 64.234 1.00 13.88 106 ASP A N 1
ATOM 803 C CA . ASP A 1 106 ? 49.191 25.779 63.679 1.00 13.58 106 ASP A CA 1
ATOM 804 C C . ASP A 1 106 ? 48.033 26.446 62.949 1.00 13.89 106 ASP A C 1
ATOM 805 O O . ASP A 1 106 ? 47.136 25.771 62.455 1.00 16.05 106 ASP A O 1
ATOM 810 N N . GLU A 1 107 ? 48.037 27.768 62.904 1.00 9.77 107 GLU A N 1
ATOM 811 C CA . GLU A 1 107 ? 47.030 28.497 62.143 1.00 14.38 107 GLU A CA 1
ATOM 812 C C . GLU A 1 107 ? 47.368 28.410 60.657 1.00 11.51 107 GLU A C 1
ATOM 813 O O . GLU A 1 107 ? 48.535 28.267 60.299 1.00 11.58 107 GLU A O 1
ATOM 819 N N . PRO A 1 108 ? 46.348 28.527 59.784 1.00 12.89 108 PRO A N 1
ATOM 820 C CA . PRO A 1 108 ? 46.647 28.546 58.347 1.00 13.04 108 PRO A CA 1
ATOM 821 C C . PRO A 1 108 ? 47.382 29.820 57.950 1.00 13.21 108 PRO A C 1
ATOM 822 O O . PRO A 1 108 ? 46.956 30.931 58.289 1.00 13.38 108 PRO A O 1
ATOM 826 N N . ALA A 1 109 ? 48.491 29.651 57.240 1.00 10.79 109 ALA A N 1
ATOM 827 C CA . ALA A 1 109 ? 49.178 30.772 56.597 1.00 11.41 109 ALA A CA 1
ATOM 828 C C . ALA A 1 109 ? 48.635 30.953 55.178 1.00 10.30 109 ALA A C 1
ATOM 829 O O . ALA A 1 109 ? 48.436 32.079 54.709 1.00 8.82 109 ALA A O 1
ATOM 831 N N . LEU A 1 110 ? 48.431 29.833 54.494 1.00 10.07 110 LEU A N 1
ATOM 832 C CA . LEU A 1 110 ? 47.881 29.844 53.142 1.00 10.96 110 LEU A CA 1
ATOM 833 C C . LEU A 1 110 ? 46.592 29.040 53.134 1.00 10.34 110 LEU A C 1
ATOM 834 O O . LEU A 1 110 ? 46.506 27.999 53.780 1.00 13.95 110 LEU A O 1
ATOM 839 N N . LEU A 1 111 ? 45.591 29.519 52.397 1.00 10.82 111 LEU A N 1
ATOM 840 C CA . LEU A 1 111 ? 44.432 28.700 52.067 1.00 12.06 111 LEU A CA 1
ATOM 841 C C . LEU A 1 111 ? 44.417 28.682 50.554 1.00 13.50 111 LEU A C 1
ATOM 842 O O . LEU A 1 111 ? 44.266 29.733 49.944 1.00 11.08 111 LEU A O 1
ATOM 847 N N . TYR A 1 112 ? 44.603 27.515 49.943 1.00 10.62 112 TYR A N 1
ATOM 848 C CA . TYR A 1 112 ? 44.693 27.481 48.481 1.00 10.12 112 TYR A CA 1
ATOM 849 C C . TYR A 1 112 ? 43.582 26.664 47.845 1.00 13.73 112 TYR A C 1
ATOM 850 O O . TYR A 1 112 ? 43.074 25.701 48.425 1.00 12.33 112 TYR A O 1
ATOM 859 N N . VAL A 1 113 ? 43.206 27.051 46.640 1.00 11.45 113 VAL A N 1
ATOM 860 C CA . VAL A 1 113 ? 42.033 26.447 46.048 1.00 14.61 113 VAL A CA 1
ATOM 861 C C . VAL A 1 113 ? 42.149 26.508 44.536 1.00 16.67 113 VAL A C 1
ATOM 862 O O . VAL A 1 113 ? 42.830 27.367 43.986 1.00 12.51 113 VAL A O 1
ATOM 866 N N . ASP A 1 114 ? 41.526 25.556 43.861 1.00 13.37 114 ASP A N 1
ATOM 867 C CA . ASP A 1 114 ? 41.510 25.586 42.414 1.00 16.46 114 ASP A CA 1
ATOM 868 C C . ASP A 1 114 ? 40.050 25.508 41.974 1.00 14.03 114 ASP A C 1
ATOM 869 O O . ASP A 1 114 ? 39.150 25.822 42.748 1.00 16.38 114 ASP A O 1
ATOM 874 N N . GLU A 1 115 ? 39.806 25.096 40.738 1.00 18.72 115 GLU A N 1
ATOM 875 C CA . GLU A 1 115 ? 38.435 25.136 40.223 1.00 18.06 115 GLU A CA 1
ATOM 876 C C . GLU A 1 115 ? 37.506 24.075 40.815 1.00 26.77 115 GLU A C 1
ATOM 877 O O . GLU A 1 115 ? 36.301 24.073 40.538 1.00 25.77 115 GLU A O 1
ATOM 883 N N . THR A 1 116 ? 38.054 23.195 41.651 1.00 25.98 116 THR A N 1
ATOM 884 C CA . THR A 1 116 ? 37.205 22.284 42.418 1.00 23.49 116 THR A CA 1
ATOM 885 C C . THR A 1 116 ? 36.550 23.000 43.594 1.00 29.64 116 THR A C 1
ATOM 886 O O . THR A 1 116 ? 35.614 22.478 44.198 1.00 29.86 116 THR A O 1
ATOM 890 N N . HIS A 1 117 ? 37.022 24.210 43.895 1.00 18.30 117 HIS A N 1
ATOM 891 C CA . HIS A 1 117 ? 36.504 24.999 45.012 1.00 24.04 117 HIS A CA 1
ATOM 892 C C . HIS A 1 117 ? 36.531 24.217 46.330 1.00 27.58 117 HIS A C 1
ATOM 893 O O . HIS A 1 117 ? 35.586 24.277 47.116 1.00 31.28 117 HIS A O 1
ATOM 900 N N . GLU A 1 118 ? 37.608 23.475 46.554 1.00 18.41 118 GLU A N 1
ATOM 901 C CA . GLU A 1 118 ? 37.810 22.775 47.823 1.00 23.01 118 GLU A CA 1
ATOM 902 C C . GLU A 1 118 ? 39.117 23.238 48.463 1.00 19.47 118 GLU A C 1
ATOM 903 O O . GLU A 1 118 ? 40.173 22.674 48.204 1.00 18.11 118 GLU A O 1
ATOM 909 N N . PRO A 1 119 ? 39.043 24.283 49.294 1.00 18.39 119 PRO A N 1
ATOM 910 C CA . PRO A 1 119 ? 40.255 24.879 49.873 1.00 17.69 119 PRO A CA 1
ATOM 911 C C . PRO A 1 119 ? 41.076 23.894 50.704 1.00 22.08 119 PRO A C 1
ATOM 912 O O . PRO A 1 119 ? 40.538 22.962 51.311 1.00 18.12 119 PRO A O 1
ATOM 916 N N . ALA A 1 120 ? 42.384 24.114 50.723 1.00 15.23 120 ALA A N 1
ATOM 917 C CA . ALA A 1 120 ? 43.280 23.350 51.579 1.00 13.72 120 ALA A CA 1
ATOM 918 C C . ALA A 1 120 ? 44.207 24.318 52.313 1.00 15.47 120 ALA A C 1
ATOM 919 O O . ALA A 1 120 ? 44.610 25.341 51.758 1.00 14.10 120 ALA A O 1
ATOM 921 N N . PRO A 1 121 ? 44.533 24.009 53.574 1.00 14.75 121 PRO A N 1
ATOM 922 C CA . PRO A 1 121 ? 45.398 24.914 54.334 1.00 13.98 121 PRO A CA 1
ATOM 923 C C . PRO A 1 121 ? 46.860 24.487 54.300 1.00 15.62 121 PRO A C 1
ATOM 924 O O . PRO A 1 121 ? 47.164 23.298 54.143 1.00 14.87 121 PRO A O 1
ATOM 928 N N . VAL A 1 122 ? 47.751 25.467 54.407 1.00 10.58 122 VAL A N 1
ATOM 929 C CA . VAL A 1 122 ? 49.145 25.215 54.769 1.00 12.72 122 VAL A CA 1
ATOM 930 C C . VAL A 1 122 ? 49.376 26.027 56.040 1.00 12.34 122 VAL A C 1
ATOM 931 O O . VAL A 1 122 ? 49.229 27.252 56.020 1.00 10.96 122 VAL A O 1
ATOM 935 N N . THR A 1 123 ? 49.707 25.366 57.147 1.00 13.18 123 THR A N 1
ATOM 936 C CA . THR A 1 123 ? 49.912 26.099 58.397 1.00 14.22 123 THR A CA 1
ATOM 937 C C . THR A 1 123 ? 51.153 26.987 58.346 1.00 13.14 123 THR A C 1
ATOM 938 O O . THR A 1 123 ? 52.050 26.788 57.520 1.00 11.81 123 THR A O 1
ATOM 942 N N . TRP A 1 124 ? 51.209 27.963 59.245 1.00 11.90 124 TRP A N 1
ATOM 943 C CA . TRP A 1 124 ? 52.401 28.781 59.374 1.00 14.10 124 TRP A CA 1
ATOM 944 C C . TRP A 1 124 ? 53.635 27.899 59.596 1.00 13.49 124 TRP A C 1
ATOM 945 O O . TRP A 1 124 ? 54.676 28.120 58.974 1.00 11.03 124 TRP A O 1
ATOM 956 N N . ALA A 1 125 ? 53.525 26.904 60.480 1.00 12.48 125 ALA A N 1
ATOM 957 C CA . ALA A 1 125 ? 54.676 26.038 60.761 1.00 14.38 125 ALA A CA 1
ATOM 958 C C . ALA A 1 125 ? 55.105 25.253 59.519 1.00 12.67 125 ALA A C 1
ATOM 959 O O . ALA A 1 125 ? 56.306 25.134 59.212 1.00 12.06 125 ALA A O 1
ATOM 961 N N . GLU A 1 126 ? 54.128 24.724 58.800 1.00 10.03 126 GLU A N 1
ATOM 962 C CA . GLU A 1 126 ? 54.421 23.952 57.595 1.00 13.31 126 GLU A CA 1
ATOM 963 C C . GLU A 1 126 ? 55.038 24.842 56.508 1.00 11.45 126 GLU A C 1
ATOM 964 O O . GLU A 1 126 ? 55.969 24.434 55.800 1.00 10.41 126 GLU A O 1
ATOM 970 N N . LEU A 1 127 ? 54.507 26.050 56.357 1.00 13.29 127 LEU A N 1
ATOM 971 C CA . LEU A 1 127 ? 55.070 26.997 55.389 1.00 10.21 127 LEU A CA 1
ATOM 972 C C . LEU A 1 127 ? 56.528 27.301 55.717 1.00 14.15 127 LEU A C 1
ATOM 973 O O . LEU A 1 127 ? 57.401 27.260 54.849 1.00 11.41 127 LEU A O 1
ATOM 978 N N . ARG A 1 128 ? 56.791 27.625 56.974 1.00 11.05 128 ARG A N 1
ATOM 979 C CA . ARG A 1 128 ? 58.154 27.901 57.404 1.00 14.18 128 ARG A CA 1
ATOM 980 C C . ARG A 1 128 ? 59.094 26.732 57.097 1.00 12.48 128 ARG A C 1
ATOM 981 O O . ARG A 1 128 ? 60.224 26.944 56.640 1.00 12.41 128 ARG A O 1
ATOM 989 N N . ARG A 1 129 ? 58.624 25.508 57.346 1.00 11.45 129 ARG A N 1
ATOM 990 C CA . ARG A 1 129 ? 59.428 24.304 57.119 1.00 11.85 129 ARG A CA 1
ATOM 991 C C . ARG A 1 129 ? 59.707 24.073 55.640 1.00 12.63 129 ARG A C 1
ATOM 992 O O . ARG A 1 129 ? 60.842 23.790 55.249 1.00 12.95 129 ARG A O 1
ATOM 1000 N N . GLN A 1 130 ? 58.673 24.168 54.813 1.00 11.45 130 GLN A N 1
ATOM 1001 C CA . GLN A 1 130 ? 58.877 23.992 53.372 1.00 12.08 130 GLN A CA 1
ATOM 1002 C C . GLN A 1 130 ? 59.826 25.049 52.820 1.00 14.13 130 GLN A C 1
ATOM 1003 O O . GLN A 1 130 ? 60.688 24.755 51.985 1.00 12.58 130 GLN A O 1
ATOM 1009 N N . VAL A 1 131 ? 59.649 26.289 53.262 1.00 10.32 131 VAL A N 1
ATOM 1010 C CA . VAL A 1 131 ? 60.530 27.369 52.830 1.00 10.96 131 VAL A CA 1
ATOM 1011 C C . VAL A 1 131 ? 61.984 27.098 53.245 1.00 15.30 131 VAL A C 1
ATOM 1012 O O . VAL A 1 131 ? 62.909 27.278 52.453 1.00 10.54 131 VAL A O 1
ATOM 1016 N N . ALA A 1 132 ? 62.189 26.659 54.483 1.00 11.96 132 ALA A N 1
ATOM 1017 C CA . ALA A 1 132 ? 63.549 26.331 54.932 1.00 12.76 132 ALA A CA 1
ATOM 1018 C C . ALA A 1 132 ? 64.172 25.180 54.134 1.00 12.13 132 ALA A C 1
ATOM 1019 O O . ALA A 1 132 ? 65.356 25.220 53.787 1.00 12.72 132 ALA A O 1
ATOM 1021 N N . SER A 1 133 ? 63.389 24.138 53.882 1.00 11.38 133 SER A N 1
ATOM 1022 C CA . SER A 1 133 ? 63.859 22.992 53.098 1.00 14.32 133 SER A CA 1
ATOM 1023 C C . SER A 1 133 ? 64.313 23.447 51.708 1.00 16.22 133 SER A C 1
ATOM 1024 O O . SER A 1 133 ? 65.399 23.097 51.246 1.00 13.23 133 SER A O 1
ATOM 1027 N N . LEU A 1 134 ? 63.466 24.219 51.039 1.00 13.40 134 LEU A N 1
ATOM 1028 C CA . LEU A 1 134 ? 63.752 24.666 49.675 1.00 11.54 134 LEU A CA 1
ATOM 1029 C C . LEU A 1 134 ? 64.913 25.662 49.653 1.00 11.37 134 LEU A C 1
ATOM 1030 O O . LEU A 1 134 ? 65.754 25.633 48.748 1.00 12.27 134 LEU A O 1
ATOM 1035 N N . ALA A 1 135 ? 64.977 26.536 50.651 1.00 9.60 135 ALA A N 1
ATOM 1036 C CA . ALA A 1 135 ? 66.078 27.488 50.718 1.00 11.35 135 ALA A CA 1
ATOM 1037 C C . ALA A 1 135 ? 67.401 26.736 50.841 1.00 13.30 135 ALA A C 1
ATOM 1038 O O . ALA A 1 135 ? 68.382 27.082 50.190 1.00 13.16 135 ALA A O 1
ATOM 1040 N N . ALA A 1 136 ? 67.426 25.696 51.673 1.00 13.17 136 ALA A N 1
ATOM 1041 C CA . ALA A 1 136 ? 68.652 24.912 51.827 1.00 17.45 136 ALA A CA 1
ATOM 1042 C C . ALA A 1 136 ? 69.038 24.254 50.501 1.00 17.15 136 ALA A C 1
ATOM 1043 O O . ALA A 1 136 ? 70.212 24.201 50.144 1.00 16.59 136 ALA A O 1
ATOM 1045 N N . GLU A 1 137 ? 68.045 23.760 49.773 1.00 14.59 137 GLU A N 1
ATOM 1046 C CA . GLU A 1 137 ? 68.288 23.170 48.457 1.00 13.11 137 GLU A CA 1
ATOM 1047 C C . GLU A 1 137 ? 68.821 24.211 47.478 1.00 19.05 137 GLU A C 1
ATOM 1048 O O . GLU A 1 137 ? 69.747 23.930 46.715 1.00 15.28 137 GLU A O 1
ATOM 1054 N N . LEU A 1 138 ? 68.255 25.415 47.504 1.00 12.56 138 LEU A N 1
ATOM 1055 C CA . LEU A 1 138 ? 68.739 26.473 46.623 1.00 13.01 138 LEU A CA 1
ATOM 1056 C C . LEU A 1 138 ? 70.203 26.820 46.938 1.00 15.74 138 LEU A C 1
ATOM 1057 O O . LEU A 1 138 ? 71.009 27.011 46.029 1.00 16.51 138 LEU A O 1
ATOM 1062 N N . ARG A 1 139 ? 70.544 26.900 48.220 1.00 16.92 139 ARG A N 1
ATOM 1063 C CA . ARG A 1 139 ? 71.935 27.141 48.612 1.00 16.93 139 ARG A CA 1
ATOM 1064 C C . ARG A 1 139 ? 72.844 26.024 48.094 1.00 18.37 139 ARG A C 1
ATOM 1065 O O . ARG A 1 139 ? 73.915 26.286 47.546 1.00 18.88 139 ARG A O 1
ATOM 1073 N N . ALA A 1 140 ? 72.409 24.782 48.272 1.00 18.03 140 ALA A N 1
ATOM 1074 C CA . ALA A 1 140 ? 73.164 23.628 47.784 1.00 20.43 140 ALA A CA 1
ATOM 1075 C C . ALA A 1 140 ? 73.323 23.613 46.253 1.00 29.97 140 ALA A C 1
ATOM 1076 O O . ALA A 1 140 ? 74.296 23.066 45.728 1.00 21.35 140 ALA A O 1
ATOM 1078 N N . LEU A 1 141 ? 72.373 24.211 45.538 1.00 19.62 141 LEU A N 1
ATOM 1079 C CA . LEU A 1 141 ? 72.471 24.331 44.080 1.00 20.24 141 LEU A CA 1
ATOM 1080 C C . LEU A 1 141 ? 73.366 25.486 43.662 1.00 24.14 141 LEU A C 1
ATOM 1081 O O . LEU A 1 141 ? 73.553 25.733 42.471 1.00 23.01 141 LEU A O 1
ATOM 1086 N N . GLY A 1 142 ? 73.901 26.206 44.638 1.00 21.47 142 GLY A N 1
ATOM 1087 C CA . GLY A 1 142 ? 74.794 27.316 44.352 1.00 19.91 142 GLY A CA 1
ATOM 1088 C C . GLY A 1 142 ? 74.133 28.659 44.095 1.00 22.92 142 GLY A C 1
ATOM 1089 O O . GLY A 1 142 ? 74.747 29.537 43.505 1.00 24.74 142 GLY A O 1
ATOM 1090 N N . VAL A 1 143 ? 72.889 28.842 44.535 1.00 17.58 143 VAL A N 1
ATOM 1091 C CA . VAL A 1 143 ? 72.262 30.153 44.386 1.00 16.92 143 VAL A CA 1
ATOM 1092 C C . VAL A 1 143 ? 72.876 31.080 45.426 1.00 16.21 143 VAL A C 1
ATOM 1093 O O . VAL A 1 143 ? 72.844 30.780 46.618 1.00 19.91 143 VAL A O 1
ATOM 1097 N N . ARG A 1 144 ? 73.450 32.192 44.980 1.00 15.75 144 ARG A N 1
ATOM 1098 C CA . ARG A 1 144 ? 74.059 33.148 45.901 1.00 16.08 144 ARG A CA 1
ATOM 1099 C C . ARG A 1 144 ? 73.223 34.409 45.935 1.00 16.89 144 ARG A C 1
ATOM 1100 O O . ARG A 1 144 ? 72.406 34.626 45.047 1.00 16.46 144 ARG A O 1
ATOM 1108 N N . PRO A 1 145 ? 73.420 35.243 46.966 1.00 15.97 145 PRO A N 1
ATOM 1109 C CA . PRO A 1 145 ? 72.612 36.460 47.063 1.00 13.81 145 PRO A CA 1
ATOM 1110 C C . PRO A 1 145 ? 72.805 37.315 45.809 1.00 18.42 145 PRO A C 1
ATOM 1111 O O . PRO A 1 145 ? 73.945 37.565 45.414 1.00 19.21 145 PRO A O 1
ATOM 1115 N N . GLY A 1 146 ? 71.710 37.715 45.167 1.00 11.29 146 GLY A N 1
ATOM 1116 C CA . GLY A 1 146 ? 71.806 38.486 43.938 1.00 12.33 146 GLY A CA 1
ATOM 1117 C C . GLY A 1 146 ? 71.469 37.708 42.676 1.00 11.43 146 GLY A C 1
ATOM 1118 O O . GLY A 1 146 ? 71.033 38.304 41.678 1.00 11.88 146 GLY A O 1
ATOM 1119 N N . ASP A 1 147 ? 71.685 36.397 42.696 1.00 11.99 147 ASP A N 1
ATOM 1120 C CA . ASP A 1 147 ? 71.320 35.548 41.552 1.00 13.94 147 ASP A CA 1
ATOM 1121 C C . ASP A 1 147 ? 69.812 35.600 41.308 1.00 14.80 147 ASP A C 1
ATOM 1122 O O . ASP A 1 147 ? 69.029 35.598 42.256 1.00 13.47 147 ASP A O 1
ATOM 1127 N N . ARG A 1 148 ? 69.402 35.621 40.043 1.00 12.21 148 ARG A N 1
ATOM 1128 C CA . ARG A 1 148 ? 67.972 35.634 39.743 1.00 12.35 148 ARG A CA 1
ATOM 1129 C C . ARG A 1 148 ? 67.409 34.224 39.711 1.00 12.21 148 ARG A C 1
ATOM 1130 O O . ARG A 1 148 ? 68.020 33.304 39.172 1.00 13.33 148 ARG A O 1
ATOM 1138 N N . VAL A 1 149 ? 66.231 34.076 40.302 1.00 11.45 149 VAL A N 1
ATOM 1139 C CA . VAL A 1 149 ? 65.510 32.813 40.368 1.00 8.70 149 VAL A CA 1
ATOM 1140 C C . VAL A 1 149 ? 64.166 33.104 39.715 1.00 14.73 149 VAL A C 1
ATOM 1141 O O . VAL A 1 149 ? 63.453 34.011 40.156 1.00 13.42 149 VAL A O 1
ATOM 1145 N N . SER A 1 150 ? 63.835 32.367 38.656 1.00 13.04 150 SER A N 1
ATOM 1146 C CA . SER A 1 150 ? 62.662 32.664 37.835 1.00 11.72 150 SER A CA 1
ATOM 1147 C C . SER A 1 150 ? 61.540 31.636 38.038 1.00 12.15 150 SER A C 1
ATOM 1148 O O . SER A 1 150 ? 61.787 30.495 38.437 1.00 12.43 150 SER A O 1
ATOM 1151 N N . GLY A 1 151 ? 60.304 32.056 37.786 1.00 11.64 151 GLY A N 1
ATOM 1152 C CA . GLY A 1 151 ? 59.169 31.160 37.926 1.00 11.58 151 GLY A CA 1
ATOM 1153 C C . GLY A 1 151 ? 58.200 31.307 36.765 1.00 13.18 151 GLY A C 1
ATOM 1154 O O . GLY A 1 151 ? 57.920 32.417 36.334 1.00 13.70 151 GLY A O 1
ATOM 1155 N N . TYR A 1 152 ? 57.707 30.179 36.262 1.00 11.44 152 TYR A N 1
ATOM 1156 C CA . TYR A 1 152 ? 56.630 30.166 35.273 1.00 11.37 152 TYR A CA 1
ATOM 1157 C C . TYR A 1 152 ? 55.508 29.436 35.977 1.00 10.93 152 TYR A C 1
ATOM 1158 O O . TYR A 1 152 ? 55.413 28.209 35.912 1.00 11.04 152 TYR A O 1
ATOM 1167 N N . LEU A 1 153 ? 54.683 30.201 36.698 1.00 9.79 153 LEU A N 1
ATOM 1168 C CA . LEU A 1 153 ? 53.811 29.637 37.726 1.00 9.83 153 LEU A CA 1
ATOM 1169 C C . LEU A 1 153 ? 52.475 30.356 37.823 1.00 8.93 153 LEU A C 1
ATOM 1170 O O . LEU A 1 153 ? 52.425 31.578 37.778 1.00 12.64 153 LEU A O 1
ATOM 1175 N N . PRO A 1 154 ? 51.392 29.589 38.004 1.00 11.87 154 PRO A N 1
ATOM 1176 C CA . PRO A 1 154 ? 50.073 30.139 38.316 1.00 10.15 154 PRO A CA 1
ATOM 1177 C C . PRO A 1 154 ? 49.964 30.366 39.824 1.00 12.07 154 PRO A C 1
ATOM 1178 O O . PRO A 1 154 ? 50.931 30.169 40.569 1.00 11.49 154 PRO A O 1
ATOM 1182 N N . ASN A 1 155 ? 48.791 30.789 40.267 1.00 10.33 155 ASN A N 1
ATOM 1183 C CA . ASN A 1 155 ? 48.618 31.242 41.642 1.00 11.74 155 ASN A CA 1
ATOM 1184 C C . ASN A 1 155 ? 48.379 30.028 42.521 1.00 12.05 155 ASN A C 1
ATOM 1185 O O . ASN A 1 155 ? 47.229 29.675 42.816 1.00 13.29 155 ASN A O 1
ATOM 1190 N N . ILE A 1 156 ? 49.479 29.378 42.905 1.00 10.96 156 ILE A N 1
ATOM 1191 C CA . ILE A 1 156 ? 49.440 28.150 43.674 1.00 11.06 156 ILE A CA 1
ATOM 1192 C C . ILE A 1 156 ? 50.373 28.290 44.874 1.00 10.24 156 ILE A C 1
ATOM 1193 O O . ILE A 1 156 ? 51.256 29.148 44.878 1.00 12.63 156 ILE A O 1
ATOM 1198 N N . PRO A 1 157 ? 50.179 27.452 45.898 1.00 10.45 157 PRO A N 1
ATOM 1199 C CA . PRO A 1 157 ? 51.003 27.639 47.102 1.00 8.92 157 PRO A CA 1
ATOM 1200 C C . PRO A 1 157 ? 52.493 27.430 46.836 1.00 8.70 157 PRO A C 1
ATOM 1201 O O . PRO A 1 157 ? 53.335 28.039 47.508 1.00 10.18 157 PRO A O 1
ATOM 1205 N N . GLN A 1 158 ? 52.827 26.597 45.863 1.00 11.08 158 GLN A N 1
ATOM 1206 C CA . GLN A 1 158 ? 54.234 26.398 45.524 1.00 11.41 158 GLN A CA 1
ATOM 1207 C C . GLN A 1 158 ? 54.920 27.694 45.113 1.00 11.45 158 GLN A C 1
ATOM 1208 O O . GLN A 1 158 ? 56.118 27.867 45.348 1.00 10.06 158 GLN A O 1
ATOM 1214 N N . ALA A 1 159 ? 54.177 28.593 44.473 1.00 11.97 159 ALA A N 1
ATOM 1215 C CA . ALA A 1 159 ? 54.759 29.870 44.051 1.00 13.36 159 ALA A CA 1
ATOM 1216 C C . ALA A 1 159 ? 55.154 30.717 45.254 1.00 11.91 159 ALA A C 1
ATOM 1217 O O . ALA A 1 159 ? 56.169 31.404 45.238 1.00 10.44 159 ALA A O 1
ATOM 1219 N N . VAL A 1 160 ? 54.336 30.680 46.299 1.00 9.93 160 VAL A N 1
ATOM 1220 C CA . VAL A 1 160 ? 54.658 31.429 47.506 1.00 9.25 160 VAL A CA 1
ATOM 1221 C C . VAL A 1 160 ? 55.882 30.823 48.197 1.00 10.72 160 VAL A C 1
ATOM 1222 O O . VAL A 1 160 ? 56.792 31.539 48.620 1.00 10.10 160 VAL A O 1
ATOM 1226 N N . VAL A 1 161 ? 55.904 29.499 48.298 1.00 8.13 161 VAL A N 1
ATOM 1227 C CA . VAL A 1 161 ? 57.025 28.810 48.929 1.00 9.10 161 VAL A CA 1
ATOM 1228 C C . VAL A 1 161 ? 58.313 29.150 48.172 1.00 11.46 161 VAL A C 1
ATOM 1229 O O . VAL A 1 161 ? 59.353 29.443 48.778 1.00 9.92 161 VAL A O 1
ATOM 1233 N N . ALA A 1 162 ? 58.240 29.127 46.843 1.00 9.22 162 ALA A N 1
ATOM 1234 C CA . ALA A 1 162 ? 59.419 29.418 46.028 1.00 8.31 162 ALA A CA 1
ATOM 1235 C C . ALA A 1 162 ? 59.898 30.858 46.184 1.00 9.41 162 ALA A C 1
ATOM 1236 O O . ALA A 1 162 ? 61.103 31.126 46.298 1.00 10.47 162 ALA A O 1
ATOM 1238 N N . LEU A 1 163 ? 58.959 31.797 46.172 1.00 9.57 163 LEU A N 1
ATOM 1239 C CA . LEU A 1 163 ? 59.326 33.195 46.333 1.00 9.82 163 LEU A CA 1
ATOM 1240 C C . LEU A 1 163 ? 59.985 33.407 47.699 1.00 10.31 163 LEU A C 1
ATOM 1241 O O . LEU A 1 163 ? 61.028 34.039 47.798 1.00 9.88 163 LEU A O 1
ATOM 1246 N N . LEU A 1 164 ? 59.369 32.892 48.759 1.00 9.37 164 LEU A N 1
ATOM 1247 C CA . LEU A 1 164 ? 59.931 33.081 50.102 1.00 7.72 164 LEU A CA 1
ATOM 1248 C C . LEU A 1 164 ? 61.297 32.410 50.251 1.00 10.89 164 LEU A C 1
ATOM 1249 O O . LEU A 1 164 ? 62.190 32.949 50.892 1.00 9.85 164 LEU A O 1
ATOM 1254 N N . ALA A 1 165 ? 61.445 31.216 49.684 1.00 8.44 165 ALA A N 1
ATOM 1255 C CA . ALA A 1 165 ? 62.727 30.510 49.745 1.00 10.27 165 ALA A CA 1
ATOM 1256 C C . ALA A 1 165 ? 63.806 31.290 49.002 1.00 11.90 165 ALA A C 1
ATOM 1257 O O . ALA A 1 165 ? 64.957 31.356 49.437 1.00 10.57 165 ALA A O 1
ATOM 1259 N N . THR A 1 166 ? 63.425 31.868 47.866 1.00 9.57 166 THR A N 1
ATOM 1260 C CA . THR A 1 166 ? 64.320 32.727 47.097 1.00 10.64 166 THR A CA 1
ATOM 1261 C C . THR A 1 166 ? 64.758 33.939 47.937 1.00 10.86 166 THR A C 1
ATOM 1262 O O . THR A 1 166 ? 65.957 34.231 48.074 1.00 11.32 166 THR A O 1
ATOM 1266 N N . ALA A 1 167 ? 63.792 34.611 48.549 1.00 10.02 167 ALA A N 1
ATOM 1267 C CA . ALA A 1 167 ? 64.108 35.771 49.378 1.00 11.96 167 ALA A CA 1
ATOM 1268 C C . ALA A 1 167 ? 64.985 35.356 50.578 1.00 7.62 167 ALA A C 1
ATOM 1269 O O . ALA A 1 167 ? 65.900 36.098 50.975 1.00 11.04 167 ALA A O 1
ATOM 1271 N N . ALA A 1 168 ? 64.720 34.175 51.123 1.00 10.01 168 ALA A N 1
ATOM 1272 C CA . ALA A 1 168 ? 65.485 33.664 52.266 1.00 9.66 168 ALA A CA 1
ATOM 1273 C C . ALA A 1 168 ? 66.977 33.509 51.954 1.00 13.87 168 ALA A C 1
ATOM 1274 O O . ALA A 1 168 ? 67.813 33.663 52.843 1.00 13.42 168 ALA A O 1
ATOM 1276 N N . VAL A 1 169 ? 67.305 33.198 50.701 1.00 11.40 169 VAL A N 1
ATOM 1277 C CA . VAL A 1 169 ? 68.704 33.025 50.309 1.00 11.73 169 VAL A CA 1
ATOM 1278 C C . VAL A 1 169 ? 69.274 34.288 49.679 1.00 17.16 169 VAL A C 1
ATOM 1279 O O . VAL A 1 169 ? 70.434 34.317 49.259 1.00 16.35 169 VAL A O 1
ATOM 1283 N N . GLY A 1 170 ? 68.466 35.339 49.615 1.00 11.73 170 GLY A N 1
ATOM 1284 C CA . GLY A 1 170 ? 68.906 36.576 48.980 1.00 10.07 170 GLY A CA 1
ATOM 1285 C C . GLY A 1 170 ? 68.874 36.498 47.459 1.00 9.79 170 GLY A C 1
ATOM 1286 O O . GLY A 1 170 ? 69.428 37.352 46.774 1.00 13.08 170 GLY A O 1
ATOM 1287 N N . GLY A 1 171 ? 68.227 35.470 46.927 1.00 10.60 171 GLY A N 1
ATOM 1288 C CA . GLY A 1 171 ? 68.019 35.389 45.486 1.00 12.49 171 GLY A CA 1
ATOM 1289 C C . GLY A 1 171 ? 67.004 36.422 45.048 1.00 11.17 171 GLY A C 1
ATOM 1290 O O . GLY A 1 171 ? 66.214 36.908 45.863 1.00 13.36 171 GLY A O 1
ATOM 1291 N N . VAL A 1 172 ? 67.011 36.759 43.761 1.00 12.87 172 VAL A N 1
ATOM 1292 C CA . VAL A 1 172 ? 66.136 37.801 43.255 1.00 10.35 172 VAL A CA 1
ATOM 1293 C C . VAL A 1 172 ? 65.026 37.149 42.436 1.00 12.15 172 VAL A C 1
ATOM 1294 O O . VAL A 1 172 ? 65.295 36.530 41.398 1.00 9.23 172 VAL A O 1
ATOM 1298 N N . TRP A 1 173 ? 63.791 37.266 42.931 1.00 10.54 173 TRP A N 1
ATOM 1299 C CA . TRP A 1 173 ? 62.646 36.580 42.323 1.00 10.36 173 TRP A CA 1
ATOM 1300 C C . TRP A 1 173 ? 62.186 37.273 41.060 1.00 11.13 173 TRP A C 1
ATOM 1301 O O . TRP A 1 173 ? 62.163 38.497 40.980 1.00 9.95 173 TRP A O 1
ATOM 1312 N N . THR A 1 174 ? 61.790 36.491 40.065 1.00 9.64 174 THR A N 1
ATOM 1313 C CA . THR A 1 174 ? 61.131 37.084 38.920 1.00 11.18 174 THR A CA 1
ATOM 1314 C C . THR A 1 174 ? 60.205 36.022 38.321 1.00 10.46 174 THR A C 1
ATOM 1315 O O . THR A 1 174 ? 60.543 34.836 38.296 1.00 14.40 174 THR A O 1
ATOM 1319 N N . SER A 1 175 ? 59.020 36.416 37.881 1.00 13.23 175 SER A N 1
ATOM 1320 C CA . SER A 1 175 ? 58.085 35.395 37.416 1.00 10.71 175 SER A CA 1
ATOM 1321 C C . SER A 1 175 ? 57.117 35.868 36.334 1.00 13.34 175 SER A C 1
ATOM 1322 O O . SER A 1 175 ? 56.876 37.063 36.178 1.00 13.06 175 SER A O 1
ATOM 1325 N N . CYS A 1 176 ? 56.597 34.908 35.575 1.00 10.94 176 CYS A N 1
ATOM 1326 C CA . CYS A 1 176 ? 55.493 35.148 34.645 1.00 12.64 176 CYS A CA 1
ATOM 1327 C C . CYS A 1 176 ? 54.452 34.073 34.898 1.00 10.91 176 CYS A C 1
ATOM 1328 O O . CYS A 1 176 ? 54.799 32.975 35.313 1.00 13.93 176 CYS A O 1
ATOM 1331 N N . ALA A 1 177 ? 53.183 34.379 34.640 1.00 11.55 177 ALA A N 1
ATOM 1332 C CA . ALA A 1 177 ? 52.125 33.371 34.732 1.00 11.46 177 ALA A CA 1
ATOM 1333 C C . ALA A 1 177 ? 52.114 32.523 33.453 1.00 11.93 177 ALA A C 1
ATOM 1334 O O . ALA A 1 177 ? 52.523 33.001 32.389 1.00 13.91 177 ALA A O 1
ATOM 1336 N N . PRO A 1 178 ? 51.618 31.281 33.538 1.00 12.79 178 PRO A N 1
ATOM 1337 C CA . PRO A 1 178 ? 51.691 30.381 32.373 1.00 11.14 178 PRO A CA 1
ATOM 1338 C C . PRO A 1 178 ? 50.654 30.642 31.271 1.00 18.55 178 PRO A C 1
ATOM 1339 O O . PRO A 1 178 ? 50.590 29.875 30.299 1.00 17.95 178 PRO A O 1
ATOM 1343 N N . ASP A 1 179 ? 49.872 31.708 31.395 1.00 13.75 179 ASP A N 1
ATOM 1344 C CA . ASP A 1 179 ? 49.096 32.160 30.247 1.00 17.56 179 ASP A CA 1
ATOM 1345 C C . ASP A 1 179 ? 49.907 33.095 29.337 1.00 19.77 179 ASP A C 1
ATOM 1346 O O . ASP A 1 179 ? 49.443 33.484 28.266 1.00 20.48 179 ASP A O 1
ATOM 1351 N N . PHE A 1 180 ? 51.135 33.412 29.742 1.00 13.91 180 PHE A N 1
ATOM 1352 C CA . PHE A 1 180 ? 52.063 34.131 28.862 1.00 12.10 180 PHE A CA 1
ATOM 1353 C C . PHE A 1 180 ? 52.660 33.167 27.849 1.00 15.73 180 PHE A C 1
ATOM 1354 O O . PHE A 1 180 ? 53.090 32.074 28.215 1.00 15.36 180 PHE A O 1
ATOM 1362 N N . GLY A 1 181 ? 52.728 33.584 26.587 1.00 15.70 181 GLY A N 1
ATOM 1363 C CA . GLY A 1 181 ? 53.417 32.797 25.570 1.00 16.16 181 GLY A CA 1
ATOM 1364 C C . GLY A 1 181 ? 54.930 32.894 25.700 1.00 14.73 181 GLY A C 1
ATOM 1365 O O . GLY A 1 181 ? 55.451 33.743 26.431 1.00 14.82 181 GLY A O 1
ATOM 1366 N N . ALA A 1 182 ? 55.651 32.029 24.991 1.00 11.01 182 ALA A N 1
ATOM 1367 C CA . ALA A 1 182 ? 57.098 31.923 25.180 1.00 13.68 182 ALA A CA 1
ATOM 1368 C C . ALA A 1 182 ? 57.859 33.188 24.809 1.00 13.01 182 ALA A C 1
ATOM 1369 O O . ALA A 1 182 ? 58.853 33.511 25.450 1.00 12.13 182 ALA A O 1
ATOM 1371 N N . ARG A 1 183 ? 57.402 33.918 23.792 1.00 11.29 183 ARG A N 1
ATOM 1372 C CA . ARG A 1 183 ? 58.123 35.126 23.412 1.00 13.87 183 ARG A CA 1
ATOM 1373 C C . ARG A 1 183 ? 57.991 36.177 24.519 1.00 13.52 183 ARG A C 1
ATOM 1374 O O . ARG A 1 183 ? 58.958 36.863 24.850 1.00 13.00 183 ARG A O 1
ATOM 1382 N N . SER A 1 184 ? 56.803 36.277 25.110 1.00 13.97 184 SER A N 1
ATOM 1383 C CA . SER A 1 184 ? 56.584 37.237 26.200 1.00 15.15 184 SER A CA 1
ATOM 1384 C C . SER A 1 184 ? 57.454 36.907 27.408 1.00 15.37 184 SER A C 1
ATOM 1385 O O . SER A 1 184 ? 58.044 37.796 28.033 1.00 14.54 184 SER A O 1
ATOM 1388 N N . VAL A 1 185 ? 57.530 35.623 27.735 1.00 14.01 185 VAL A N 1
ATOM 1389 C CA . VAL A 1 185 ? 58.358 35.181 28.855 1.00 12.12 185 VAL A CA 1
ATOM 1390 C C . VAL A 1 185 ? 59.839 35.469 28.598 1.00 14.27 185 VAL A C 1
ATOM 1391 O O . VAL A 1 185 ? 60.545 36.026 29.447 1.00 13.89 185 VAL A O 1
ATOM 1395 N N . LEU A 1 186 ? 60.313 35.102 27.411 1.00 11.45 186 LEU A N 1
ATOM 1396 C CA . LEU A 1 186 ? 61.727 35.243 27.097 1.00 13.01 186 LEU A CA 1
ATOM 1397 C C . LEU A 1 186 ? 62.161 36.700 26.982 1.00 13.77 186 LEU A C 1
ATOM 1398 O O . LEU A 1 186 ? 63.287 37.043 27.354 1.00 14.40 186 LEU A O 1
ATOM 1403 N N . ASP A 1 187 ? 61.279 37.558 26.471 1.00 10.81 187 ASP A N 1
ATOM 1404 C CA . ASP A 1 187 ? 61.573 38.991 26.381 1.00 11.79 187 ASP A CA 1
ATOM 1405 C C . ASP A 1 187 ? 61.822 39.558 27.783 1.00 15.30 187 ASP A C 1
ATOM 1406 O O . ASP A 1 187 ? 62.513 40.563 27.962 1.00 15.40 187 ASP A O 1
ATOM 1411 N N . ARG A 1 188 ? 61.219 38.918 28.768 1.00 13.24 188 ARG A N 1
ATOM 1412 C CA . ARG A 1 188 ? 61.377 39.347 30.153 1.00 14.59 188 ARG A CA 1
ATOM 1413 C C . ARG A 1 188 ? 62.579 38.657 30.790 1.00 14.73 188 ARG A C 1
ATOM 1414 O O . ARG A 1 188 ? 63.527 39.329 31.191 1.00 15.76 188 ARG A O 1
ATOM 1422 N N . PHE A 1 189 ? 62.556 37.325 30.855 1.00 11.95 189 PHE A N 1
ATOM 1423 C CA . PHE A 1 189 ? 63.612 36.577 31.564 1.00 14.00 189 PHE A CA 1
ATOM 1424 C C . PHE A 1 189 ? 64.996 36.688 30.924 1.00 16.73 189 PHE A C 1
ATOM 1425 O O . PHE A 1 189 ? 65.997 36.713 31.632 1.00 12.79 189 PHE A O 1
ATOM 1433 N N . GLN A 1 190 ? 65.073 36.720 29.592 1.00 13.69 190 GLN A N 1
ATOM 1434 C CA . GLN A 1 190 ? 66.393 36.778 28.965 1.00 13.98 190 GLN A CA 1
ATOM 1435 C C . GLN A 1 190 ? 67.188 38.006 29.393 1.00 16.22 190 GLN A C 1
ATOM 1436 O O . GLN A 1 190 ? 68.415 37.969 29.447 1.00 19.52 190 GLN A O 1
ATOM 1442 N N . GLN A 1 191 ? 66.492 39.089 29.716 1.00 16.36 191 GLN A N 1
ATOM 1443 C CA . GLN A 1 191 ? 67.167 40.302 30.162 1.00 17.85 191 GLN A CA 1
ATOM 1444 C C . GLN A 1 191 ? 67.924 40.126 31.489 1.00 19.47 191 GLN A C 1
ATOM 1445 O O . GLN A 1 191 ? 68.893 40.840 31.750 1.00 18.38 191 GLN A O 1
ATOM 1451 N N . VAL A 1 192 ? 67.468 39.216 32.343 1.00 16.42 192 VAL A N 1
ATOM 1452 C CA . VAL A 1 192 ? 68.037 39.147 33.701 1.00 17.24 192 VAL A CA 1
ATOM 1453 C C . VAL A 1 192 ? 68.826 37.866 33.977 1.00 19.63 192 VAL A C 1
ATOM 1454 O O . VAL A 1 192 ? 69.422 37.709 35.051 1.00 16.61 192 VAL A O 1
ATOM 1458 N N . GLU A 1 193 ? 68.827 36.951 33.009 1.00 14.95 193 GLU A N 1
ATOM 1459 C CA . GLU A 1 193 ? 69.698 35.776 33.054 1.00 13.39 193 GLU A CA 1
ATOM 1460 C C . GLU A 1 193 ? 69.603 34.957 34.340 1.00 13.41 193 GLU A C 1
ATOM 1461 O O . GLU A 1 193 ? 70.576 34.834 35.105 1.00 14.23 193 GLU A O 1
ATOM 1467 N N . PRO A 1 194 ? 68.426 34.370 34.573 1.00 16.27 194 PRO A N 1
ATOM 1468 C CA . PRO A 1 194 ? 68.221 33.581 35.785 1.00 10.84 194 PRO A CA 1
ATOM 1469 C C . PRO A 1 194 ? 69.049 32.301 35.788 1.00 13.99 194 PRO A C 1
ATOM 1470 O O . PRO A 1 194 ? 69.380 31.767 34.716 1.00 14.39 194 PRO A O 1
ATOM 1474 N N . VAL A 1 195 ? 69.361 31.796 36.979 1.00 12.35 195 VAL A N 1
ATOM 1475 C CA . VAL A 1 195 ? 70.096 30.540 37.083 1.00 11.30 195 VAL A CA 1
ATOM 1476 C C . VAL A 1 195 ? 69.209 29.378 37.507 1.00 11.87 195 VAL A C 1
ATOM 1477 O O . VAL A 1 195 ? 69.605 28.211 37.412 1.00 12.98 195 VAL A O 1
ATOM 1481 N N . VAL A 1 196 ? 67.999 29.700 37.959 1.00 13.11 196 VAL A N 1
ATOM 1482 C CA . VAL A 1 196 ? 67.027 28.684 38.344 1.00 12.05 196 VAL A CA 1
ATOM 1483 C C . VAL A 1 196 ? 65.668 29.021 37.735 1.00 13.65 196 VAL A C 1
ATOM 1484 O O . VAL A 1 196 ? 65.328 30.192 37.597 1.00 12.40 196 VAL A O 1
ATOM 1488 N N . LEU A 1 197 ? 64.917 27.988 37.355 1.00 11.57 197 LEU A N 1
ATOM 1489 C CA . LEU A 1 197 ? 63.532 28.140 36.896 1.00 13.00 197 LEU A CA 1
ATOM 1490 C C . LEU A 1 197 ? 62.616 27.164 37.647 1.00 12.68 197 LEU A C 1
ATOM 1491 O O . LEU A 1 197 ? 62.837 25.945 37.611 1.00 15.27 197 LEU A O 1
ATOM 1496 N N . PHE A 1 198 ? 61.613 27.697 38.349 1.00 11.15 198 PHE A N 1
ATOM 1497 C CA . PHE A 1 198 ? 60.516 26.877 38.857 1.00 10.38 198 PHE A CA 1
ATOM 1498 C C . PHE A 1 198 ? 59.410 26.907 37.820 1.00 10.91 198 PHE A C 1
ATOM 1499 O O . PHE A 1 198 ? 59.036 27.981 37.353 1.00 11.91 198 PHE A O 1
ATOM 1507 N N . THR A 1 199 ? 58.844 25.753 37.486 1.00 11.47 199 THR A N 1
ATOM 1508 C CA . THR A 1 199 ? 57.807 25.762 36.466 1.00 12.17 199 THR A CA 1
ATOM 1509 C C . THR A 1 199 ? 56.804 24.641 36.657 1.00 14.08 199 THR A C 1
ATOM 1510 O O . THR A 1 199 ? 57.150 23.570 37.134 1.00 12.79 199 THR A O 1
ATOM 1514 N N . VAL A 1 200 ? 55.554 24.904 36.284 1.00 10.16 200 VAL A N 1
ATOM 1515 C CA . VAL A 1 200 ? 54.557 23.854 36.204 1.00 12.53 200 VAL A CA 1
ATOM 1516 C C . VAL A 1 200 ? 54.642 23.144 34.854 1.00 13.61 200 VAL A C 1
ATOM 1517 O O . VAL A 1 200 ? 55.427 23.540 33.986 1.00 14.59 200 VAL A O 1
ATOM 1521 N N . ASP A 1 201 ? 53.852 22.083 34.695 1.00 11.86 201 ASP A N 1
ATOM 1522 C CA . ASP A 1 201 ? 53.716 21.413 33.395 1.00 11.63 201 ASP A CA 1
ATOM 1523 C C . ASP A 1 201 ? 52.463 21.894 32.664 1.00 17.32 201 ASP A C 1
ATOM 1524 O O . ASP A 1 201 ? 52.196 21.492 31.527 1.00 13.97 201 ASP A O 1
ATOM 1529 N N . GLY A 1 202 ? 51.701 22.772 33.309 1.00 14.20 202 GLY A N 1
ATOM 1530 C CA . GLY A 1 202 ? 50.469 23.277 32.724 1.00 14.93 202 GLY A CA 1
ATOM 1531 C C . GLY A 1 202 ? 49.533 23.695 33.841 1.00 14.27 202 GLY A C 1
ATOM 1532 O O . GLY A 1 202 ? 49.933 23.720 34.998 1.00 14.44 202 GLY A O 1
ATOM 1533 N N . TYR A 1 203 ? 48.291 24.016 33.498 1.00 14.62 203 TYR A N 1
ATOM 1534 C CA . TYR A 1 203 ? 47.300 24.408 34.495 1.00 16.02 203 TYR A CA 1
ATOM 1535 C C . TYR A 1 203 ? 45.904 24.165 33.952 1.00 17.32 203 TYR A C 1
ATOM 1536 O O . TYR A 1 203 ? 45.735 23.790 32.787 1.00 15.83 203 TYR A O 1
ATOM 1545 N N . ARG A 1 204 ? 44.909 24.365 34.812 1.00 16.78 204 ARG A N 1
ATOM 1546 C CA A ARG A 1 204 ? 43.515 24.254 34.407 0.44 15.99 204 ARG A CA 1
ATOM 1547 C CA B ARG A 1 204 ? 43.515 24.247 34.415 0.56 15.96 204 ARG A CA 1
ATOM 1548 C C . ARG A 1 204 ? 42.843 25.609 34.566 1.00 21.37 204 ARG A C 1
ATOM 1549 O O . ARG A 1 204 ? 43.120 26.352 35.519 1.00 15.89 204 ARG A O 1
ATOM 1564 N N . TYR A 1 205 ? 41.971 25.939 33.627 1.00 15.51 205 TYR A N 1
ATOM 1565 C CA . TYR A 1 205 ? 41.280 27.215 33.650 1.00 16.79 205 TYR A CA 1
ATOM 1566 C C . TYR A 1 205 ? 39.981 27.088 32.868 1.00 21.67 205 TYR A C 1
ATOM 1567 O O . TYR A 1 205 ? 39.964 26.549 31.763 1.00 18.95 205 TYR A O 1
ATOM 1576 N N . GLY A 1 206 ? 38.890 27.587 33.436 1.00 18.07 206 GLY A N 1
ATOM 1577 C CA . GLY A 1 206 ? 37.610 27.492 32.754 1.00 20.72 206 GLY A CA 1
ATOM 1578 C C . GLY A 1 206 ? 37.198 26.048 32.536 1.00 23.68 206 GLY A C 1
ATOM 1579 O O . GLY A 1 206 ? 36.462 25.728 31.599 1.00 25.72 206 GLY A O 1
ATOM 1580 N N . GLY A 1 207 ? 37.670 25.173 33.414 1.00 16.87 207 GLY A N 1
ATOM 1581 C CA . GLY A 1 207 ? 37.340 23.765 33.351 1.00 23.00 207 GLY A CA 1
ATOM 1582 C C . GLY A 1 207 ? 38.097 23.023 32.268 1.00 30.46 207 GLY A C 1
ATOM 1583 O O . GLY A 1 207 ? 37.819 21.853 32.005 1.00 26.80 207 GLY A O 1
ATOM 1584 N N . LYS A 1 208 ? 39.051 23.702 31.637 1.00 20.60 208 LYS A N 1
ATOM 1585 C CA . LYS A 1 208 ? 39.846 23.094 30.568 1.00 24.55 208 LYS A CA 1
ATOM 1586 C C . LYS A 1 208 ? 41.307 22.940 30.973 1.00 26.66 208 LYS A C 1
ATOM 1587 O O . LYS A 1 208 ? 41.829 23.725 31.767 1.00 20.19 208 LYS A O 1
ATOM 1591 N N . GLU A 1 209 ? 41.963 21.921 30.428 1.00 23.51 209 GLU A N 1
ATOM 1592 C CA . GLU A 1 209 ? 43.369 21.677 30.715 1.00 20.63 209 GLU A CA 1
ATOM 1593 C C . GLU A 1 209 ? 44.257 22.423 29.728 1.00 26.18 209 GLU A C 1
ATOM 1594 O O . GLU A 1 209 ? 44.000 22.425 28.526 1.00 20.25 209 GLU A O 1
ATOM 1600 N N . HIS A 1 210 ? 45.300 23.069 30.239 1.00 17.39 210 HIS A N 1
ATOM 1601 C CA . HIS A 1 210 ? 46.216 23.808 29.387 1.00 16.78 210 HIS A CA 1
ATOM 1602 C C . HIS A 1 210 ? 47.618 23.255 29.545 1.00 22.34 210 HIS A C 1
ATOM 1603 O O . HIS A 1 210 ? 48.321 23.567 30.504 1.00 14.99 210 HIS A O 1
ATOM 1610 N N . ASP A 1 211 ? 48.017 22.425 28.592 1.00 16.02 211 ASP A N 1
ATOM 1611 C CA . ASP A 1 211 ? 49.303 21.734 28.638 1.00 19.05 211 ASP A CA 1
ATOM 1612 C C . ASP A 1 211 ? 50.394 22.754 28.338 1.00 15.20 211 ASP A C 1
ATOM 1613 O O . ASP A 1 211 ? 50.262 23.531 27.398 1.00 20.22 211 ASP A O 1
ATOM 1618 N N . ARG A 1 212 ? 51.468 22.762 29.124 1.00 13.55 212 ARG A N 1
ATOM 1619 C CA . ARG A 1 212 ? 52.580 23.681 28.870 1.00 14.78 212 ARG A CA 1
ATOM 1620 C C . ARG A 1 212 ? 53.934 22.987 28.710 1.00 11.40 212 ARG A C 1
ATOM 1621 O O . ARG A 1 212 ? 54.979 23.630 28.747 1.00 14.53 212 ARG A O 1
ATOM 1629 N N . ARG A 1 213 ? 53.922 21.674 28.518 1.00 13.37 213 ARG A N 1
ATOM 1630 C CA . ARG A 1 213 ? 55.182 20.932 28.403 1.00 14.52 213 ARG A CA 1
ATOM 1631 C C . ARG A 1 213 ? 56.092 21.417 27.262 1.00 14.62 213 ARG A C 1
ATOM 1632 O O . ARG A 1 213 ? 57.315 21.510 27.431 1.00 12.48 213 ARG A O 1
ATOM 1640 N N . ASP A 1 214 ? 55.513 21.721 26.102 1.00 14.98 214 ASP A N 1
ATOM 1641 C CA . ASP A 1 214 ? 56.325 22.194 24.983 1.00 12.16 214 ASP A CA 1
ATOM 1642 C C . ASP A 1 214 ? 56.873 23.587 25.263 1.00 12.10 214 ASP A C 1
ATOM 1643 O O . ASP A 1 214 ? 57.994 23.934 24.869 1.00 11.97 214 ASP A O 1
ATOM 1648 N N . THR A 1 215 ? 56.073 24.405 25.933 1.00 9.63 215 THR A N 1
ATOM 1649 C CA . THR A 1 215 ? 56.527 25.740 26.285 1.00 11.98 215 THR A CA 1
ATOM 1650 C C . THR A 1 215 ? 57.705 25.651 27.250 1.00 11.80 215 THR A C 1
ATOM 1651 O O . THR A 1 215 ? 58.711 26.341 27.084 1.00 14.15 215 THR A O 1
ATOM 1655 N N . VAL A 1 216 ? 57.588 24.787 28.251 1.00 10.87 216 VAL A N 1
ATOM 1656 C CA . VAL A 1 216 ? 58.701 24.590 29.180 1.00 10.29 216 VAL A CA 1
ATOM 1657 C C . VAL A 1 216 ? 59.966 24.125 28.448 1.00 12.73 216 VAL A C 1
ATOM 1658 O O . VAL A 1 216 ? 61.071 24.619 28.706 1.00 12.68 216 VAL A O 1
ATOM 1662 N N . ALA A 1 217 ? 59.804 23.192 27.517 1.00 11.85 217 ALA A N 1
ATOM 1663 C CA . ALA A 1 217 ? 60.953 22.720 26.746 1.00 15.52 217 ALA A CA 1
ATOM 1664 C C . ALA A 1 217 ? 61.598 23.888 25.983 1.00 14.46 217 ALA A C 1
ATOM 1665 O O . ALA A 1 217 ? 62.827 24.022 25.921 1.00 14.86 217 ALA A O 1
ATOM 1667 N N . GLU A 1 218 ? 60.764 24.746 25.410 1.00 13.94 218 GLU A N 1
ATOM 1668 C CA . GLU A 1 218 ? 61.270 25.892 24.657 1.00 12.62 218 GLU A CA 1
ATOM 1669 C C . GLU A 1 218 ? 61.939 26.932 25.560 1.00 13.38 218 GLU A C 1
ATOM 1670 O O . GLU A 1 218 ? 62.992 27.494 25.223 1.00 11.73 218 GLU A O 1
ATOM 1676 N N . LEU A 1 219 ? 61.325 27.212 26.703 1.00 12.59 219 LEU A N 1
ATOM 1677 C CA . LEU A 1 219 ? 61.953 28.127 27.660 1.00 14.08 219 LEU A CA 1
ATOM 1678 C C . LEU A 1 219 ? 63.340 27.633 28.074 1.00 13.96 219 LEU A C 1
ATOM 1679 O O . LEU A 1 219 ? 64.319 28.396 28.082 1.00 15.34 219 LEU A O 1
ATOM 1684 N N . ARG A 1 220 ? 63.441 26.347 28.389 1.00 11.58 220 ARG A N 1
ATOM 1685 C CA . ARG A 1 220 ? 64.716 25.799 28.834 1.00 14.87 220 ARG A CA 1
ATOM 1686 C C . ARG A 1 220 ? 65.779 25.950 27.756 1.00 18.42 220 ARG A C 1
ATOM 1687 O O . ARG A 1 220 ? 66.921 26.325 28.039 1.00 14.94 220 ARG A O 1
ATOM 1695 N N . ARG A 1 221 ? 65.403 25.658 26.515 1.00 12.42 221 ARG A N 1
ATOM 1696 C CA . ARG A 1 221 ? 66.370 25.728 25.420 1.00 16.85 221 ARG A CA 1
ATOM 1697 C C . ARG A 1 221 ? 66.825 27.176 25.170 1.00 16.68 221 ARG A C 1
ATOM 1698 O O . ARG A 1 221 ? 67.987 27.431 24.824 1.00 17.10 221 ARG A O 1
ATOM 1706 N N . GLU A 1 222 ? 65.922 28.133 25.372 1.00 12.77 222 GLU A N 1
ATOM 1707 C CA . GLU A 1 222 ? 66.237 29.524 25.068 1.00 13.46 222 GLU A CA 1
ATOM 1708 C C . GLU A 1 222 ? 66.743 30.327 26.283 1.00 13.02 222 GLU A C 1
ATOM 1709 O O . GLU A 1 222 ? 66.955 31.535 26.183 1.00 13.81 222 GLU A O 1
ATOM 1715 N N . LEU A 1 223 ? 66.934 29.651 27.414 1.00 14.23 223 LEU A N 1
ATOM 1716 C CA . LEU A 1 223 ? 67.514 30.277 28.602 1.00 15.00 223 LEU A CA 1
ATOM 1717 C C . LEU A 1 223 ? 68.759 29.504 29.027 1.00 13.94 223 LEU A C 1
ATOM 1718 O O . LEU A 1 223 ? 68.740 28.746 30.002 1.00 13.02 223 LEU A O 1
ATOM 1723 N N . PRO A 1 224 ? 69.850 29.676 28.280 1.00 15.29 224 PRO A N 1
ATOM 1724 C CA . PRO A 1 224 ? 71.049 28.876 28.540 1.00 18.52 224 PRO A CA 1
ATOM 1725 C C . PRO A 1 224 ? 71.749 29.197 29.869 1.00 18.87 224 PRO A C 1
ATOM 1726 O O . PRO A 1 224 ? 72.594 28.404 30.278 1.00 17.79 224 PRO A O 1
ATOM 1730 N N . THR A 1 225 ? 71.422 30.311 30.527 1.00 15.47 225 THR A N 1
ATOM 1731 C CA . THR A 1 225 ? 72.000 30.584 31.852 1.00 15.91 225 THR A CA 1
ATOM 1732 C C . THR A 1 225 ? 71.419 29.701 32.960 1.00 14.98 225 THR A C 1
ATOM 1733 O O . THR A 1 225 ? 71.978 29.609 34.059 1.00 13.90 225 THR A O 1
ATOM 1737 N N . LEU A 1 226 ? 70.296 29.045 32.690 1.00 16.96 226 LEU A N 1
ATOM 1738 C CA . LEU A 1 226 ? 69.693 28.191 33.704 1.00 13.14 226 LEU A CA 1
ATOM 1739 C C . LEU A 1 226 ? 70.619 27.039 34.091 1.00 24.95 226 LEU A C 1
ATOM 1740 O O . LEU A 1 226 ? 71.190 26.368 33.225 1.00 18.70 226 LEU A O 1
ATOM 1745 N N . ARG A 1 227 ? 70.754 26.799 35.392 1.00 15.38 227 ARG A N 1
ATOM 1746 C CA . ARG A 1 227 ? 71.540 25.662 35.870 1.00 16.62 227 ARG A CA 1
ATOM 1747 C C . ARG A 1 227 ? 70.682 24.609 36.553 1.00 23.02 227 ARG A C 1
ATOM 1748 O O . ARG A 1 227 ? 71.083 23.448 36.679 1.00 21.56 227 ARG A O 1
ATOM 1756 N N . ALA A 1 228 ? 69.490 25.003 36.987 1.00 18.04 228 ALA A N 1
ATOM 1757 C CA . ALA A 1 228 ? 68.572 24.054 37.605 1.00 15.90 228 ALA A CA 1
ATOM 1758 C C . ALA A 1 228 ? 67.136 24.414 37.257 1.00 14.92 228 ALA A C 1
ATOM 1759 O O . ALA A 1 228 ? 66.782 25.589 37.197 1.00 15.78 228 ALA A O 1
ATOM 1761 N N . VAL A 1 229 ? 66.333 23.391 37.014 1.00 12.66 229 VAL A N 1
ATOM 1762 C CA . VAL A 1 229 ? 64.914 23.561 36.730 1.00 17.27 229 VAL A CA 1
ATOM 1763 C C . VAL A 1 229 ? 64.128 22.668 37.681 1.00 15.09 229 VAL A C 1
ATOM 1764 O O . VAL A 1 229 ? 64.414 21.477 37.809 1.00 16.49 229 VAL A O 1
ATOM 1768 N N . ILE A 1 230 ? 63.146 23.263 38.353 1.00 11.58 230 ILE A N 1
ATOM 1769 C CA . ILE A 1 230 ? 62.339 22.579 39.355 1.00 13.88 230 ILE A CA 1
ATOM 1770 C C . ILE A 1 230 ? 60.911 22.415 38.843 1.00 14.92 230 ILE A C 1
ATOM 1771 O O . ILE A 1 230 ? 60.223 23.395 38.543 1.00 13.65 230 ILE A O 1
ATOM 1776 N N . HIS A 1 231 ? 60.488 21.161 38.739 1.00 14.01 231 HIS A N 1
ATOM 1777 C CA . HIS A 1 231 ? 59.238 20.785 38.088 1.00 13.63 231 HIS A CA 1
ATOM 1778 C C . HIS A 1 231 ? 58.135 20.634 39.125 1.00 13.22 231 HIS A C 1
ATOM 1779 O O . HIS A 1 231 ? 58.293 19.902 40.094 1.00 14.96 231 HIS A O 1
ATOM 1786 N N . ILE A 1 232 ? 57.021 21.326 38.908 1.00 13.42 232 ILE A N 1
ATOM 1787 C CA . ILE A 1 232 ? 55.839 21.198 39.766 1.00 12.82 232 ILE A CA 1
ATOM 1788 C C . ILE A 1 232 ? 54.738 20.541 38.945 1.00 15.66 232 ILE A C 1
ATOM 1789 O O . ILE A 1 232 ? 54.209 21.151 38.010 1.00 13.06 232 ILE A O 1
ATOM 1794 N N . PRO A 1 233 ? 54.406 19.278 39.269 1.00 16.03 233 PRO A N 1
ATOM 1795 C CA . PRO A 1 233 ? 53.516 18.481 38.414 1.00 17.37 233 PRO A CA 1
ATOM 1796 C C . PRO A 1 233 ? 52.031 18.787 38.624 1.00 19.22 233 PRO A C 1
ATOM 1797 O O . PRO A 1 233 ? 51.247 17.923 39.027 1.00 20.09 233 PRO A O 1
ATOM 1801 N N . LEU A 1 234 ? 51.644 20.018 38.317 1.00 15.74 234 LEU A N 1
ATOM 1802 C CA . LEU A 1 234 ? 50.275 20.458 38.508 1.00 15.34 234 LEU A CA 1
ATOM 1803 C C . LEU A 1 234 ? 49.282 19.589 37.729 1.00 20.78 234 LEU A C 1
ATOM 1804 O O . LEU A 1 234 ? 48.191 19.285 38.218 1.00 20.09 234 LEU A O 1
ATOM 1809 N N . LEU A 1 235 ? 49.663 19.188 36.521 1.00 16.24 235 LEU A N 1
ATOM 1810 C CA . LEU A 1 235 ? 48.819 18.330 35.691 1.00 20.20 235 LEU A CA 1
ATOM 1811 C C . LEU A 1 235 ? 49.204 16.863 35.848 1.00 22.05 235 LEU A C 1
ATOM 1812 O O . LEU A 1 235 ? 48.685 15.998 35.140 1.00 21.12 235 LEU A O 1
ATOM 1817 N N . GLY A 1 236 ? 50.128 16.595 36.765 1.00 20.61 236 GLY A N 1
ATOM 1818 C CA . GLY A 1 236 ? 50.522 15.234 37.089 1.00 23.86 236 GLY A CA 1
ATOM 1819 C C . GLY A 1 236 ? 51.467 14.539 36.124 1.00 26.77 236 GLY A C 1
ATOM 1820 O O . GLY A 1 236 ? 51.608 13.315 36.178 1.00 22.77 236 GLY A O 1
ATOM 1821 N N . THR A 1 237 ? 52.130 15.294 35.246 1.00 19.75 237 THR A N 1
ATOM 1822 C CA . THR A 1 237 ? 53.087 14.681 34.323 1.00 21.54 237 THR A CA 1
ATOM 1823 C C . THR A 1 237 ? 54.461 14.492 34.968 1.00 25.14 237 THR A C 1
ATOM 1824 O O . THR A 1 237 ? 54.769 15.103 35.992 1.00 20.46 237 THR A O 1
ATOM 1828 N N . GLU A 1 238 ? 55.279 13.624 34.378 1.00 22.13 238 GLU A N 1
ATOM 1829 C CA . GLU A 1 238 ? 56.597 13.319 34.929 1.00 22.82 238 GLU A CA 1
ATOM 1830 C C . GLU A 1 238 ? 57.579 14.469 34.712 1.00 21.83 238 GLU A C 1
ATOM 1831 O O . GLU A 1 238 ? 57.513 15.152 33.700 1.00 21.91 238 GLU A O 1
ATOM 1833 N N . ALA A 1 239 ? 58.487 14.675 35.665 1.00 20.14 239 ALA A N 1
ATOM 1834 C CA . ALA A 1 239 ? 59.531 15.682 35.514 1.00 19.76 239 ALA A CA 1
ATOM 1835 C C . ALA A 1 239 ? 60.364 15.388 34.267 1.00 24.99 239 ALA A C 1
ATOM 1836 O O . ALA A 1 239 ? 60.819 14.258 34.077 1.00 24.54 239 ALA A O 1
ATOM 1838 N N . PRO A 1 240 ? 60.567 16.400 33.412 1.00 18.44 240 PRO A N 1
ATOM 1839 C CA . PRO A 1 240 ? 61.424 16.218 32.232 1.00 20.73 240 PRO A CA 1
ATOM 1840 C C . PRO A 1 240 ? 62.860 15.880 32.614 1.00 24.62 240 PRO A C 1
ATOM 1841 O O . PRO A 1 240 ? 63.293 16.186 33.732 1.00 19.68 240 PRO A O 1
ATOM 1845 N N . ASP A 1 241 ? 63.592 15.246 31.698 1.00 20.31 241 ASP A N 1
ATOM 1846 C CA . ASP A 1 241 ? 65.007 14.977 31.928 1.00 24.34 241 ASP A CA 1
ATOM 1847 C C . ASP A 1 241 ? 65.730 16.255 32.326 1.00 21.94 241 ASP A C 1
ATOM 1848 O O . ASP A 1 241 ? 65.495 17.322 31.748 1.00 25.69 241 ASP A O 1
ATOM 1853 N N . GLY A 1 242 ? 66.609 16.151 33.317 1.00 19.81 242 GLY A N 1
ATOM 1854 C CA . GLY A 1 242 ? 67.415 17.285 33.733 1.00 19.64 242 GLY A CA 1
ATOM 1855 C C . GLY A 1 242 ? 66.716 18.249 34.687 1.00 23.21 242 GLY A C 1
ATOM 1856 O O . GLY A 1 242 ? 67.234 19.341 34.965 1.00 22.50 242 GLY A O 1
ATOM 1857 N N . THR A 1 243 ? 65.546 17.861 35.188 1.00 17.88 243 THR A N 1
ATOM 1858 C CA . THR A 1 243 ? 64.822 18.700 36.151 1.00 18.66 243 THR A CA 1
ATOM 1859 C C . THR A 1 243 ? 64.679 18.017 37.513 1.00 22.19 243 THR A C 1
ATOM 1860 O O . THR A 1 243 ? 64.856 16.806 37.629 1.00 20.47 243 THR A O 1
ATOM 1864 N N . LEU A 1 244 ? 64.363 18.804 38.540 1.00 14.52 244 LEU A N 1
ATOM 1865 C CA . LEU A 1 244 ? 64.164 18.285 39.888 1.00 15.60 244 LEU A CA 1
ATOM 1866 C C . LEU A 1 244 ? 62.681 18.313 40.253 1.00 21.24 244 LEU A C 1
ATOM 1867 O O . LEU A 1 244 ? 61.969 19.258 39.909 1.00 17.00 244 LEU A O 1
ATOM 1872 N N A ASP A 1 245 ? 62.218 17.285 40.959 0.50 18.53 245 ASP A N 1
ATOM 1873 N N B ASP A 1 245 ? 62.233 17.275 40.951 0.50 18.52 245 ASP A N 1
ATOM 1874 C CA A ASP A 1 245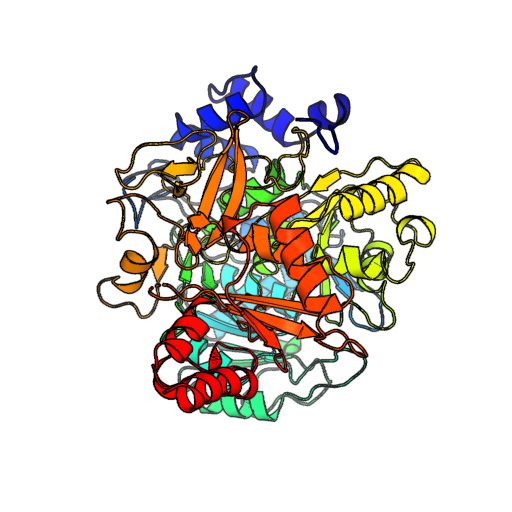 ? 60.808 17.186 41.344 0.50 20.67 245 ASP A CA 1
ATOM 1875 C CA B ASP A 1 245 ? 60.853 17.191 41.409 0.50 20.68 245 ASP A CA 1
ATOM 1876 C C A ASP A 1 245 ? 60.533 17.972 42.631 0.50 18.02 245 ASP A C 1
ATOM 1877 C C B ASP A 1 245 ? 60.639 18.097 42.610 0.50 18.05 245 ASP A C 1
ATOM 1878 O O A ASP A 1 245 ? 61.171 17.744 43.659 0.50 19.96 245 ASP A O 1
ATOM 1879 O O B ASP A 1 245 ? 61.420 18.071 43.564 0.50 19.74 245 ASP A O 1
ATOM 1888 N N . TRP A 1 246 ? 59.581 18.898 42.557 1.00 14.66 246 TRP A N 1
ATOM 1889 C CA . TRP A 1 246 ? 59.251 19.809 43.661 1.00 16.55 246 TRP A CA 1
ATOM 1890 C C . TRP A 1 246 ? 59.231 19.124 45.027 1.00 18.30 246 TRP A C 1
ATOM 1891 O O . TRP A 1 246 ? 59.878 19.576 45.975 1.00 16.99 246 TRP A O 1
ATOM 1902 N N . GLU A 1 247 ? 58.482 18.032 45.132 1.00 18.03 247 GLU A N 1
ATOM 1903 C CA . GLU A 1 247 ? 58.264 17.414 46.437 1.00 21.80 247 GLU A CA 1
ATOM 1904 C C . GLU A 1 247 ? 59.554 16.902 47.082 1.00 21.45 247 GLU A C 1
ATOM 1905 O O . GLU A 1 247 ? 59.642 16.814 48.304 1.00 19.32 247 GLU A O 1
ATOM 1911 N N . THR A 1 248 ? 60.553 16.576 46.268 1.00 21.68 248 THR A N 1
ATOM 1912 C CA . THR A 1 248 ? 61.814 16.075 46.799 1.00 20.73 248 THR A CA 1
ATOM 1913 C C . THR A 1 248 ? 62.632 17.170 47.478 1.00 23.67 248 THR A C 1
ATOM 1914 O O . THR A 1 248 ? 63.557 16.880 48.240 1.00 21.11 248 THR A O 1
ATOM 1918 N N . LEU A 1 249 ? 62.292 18.427 47.201 1.00 14.64 249 LEU A N 1
ATOM 1919 C CA . LEU A 1 249 ? 63.079 19.564 47.701 1.00 16.68 249 LEU A CA 1
ATOM 1920 C C . LEU A 1 249 ? 62.475 20.210 48.950 1.00 15.58 249 LEU A C 1
ATOM 1921 O O . LEU A 1 249 ? 63.134 20.990 49.637 1.00 13.51 249 LEU A O 1
ATOM 1926 N N . THR A 1 250 ? 61.225 19.884 49.246 1.00 13.88 250 THR A N 1
ATOM 1927 C CA . THR A 1 250 ? 60.489 20.599 50.287 1.00 14.51 250 THR A CA 1
ATOM 1928 C C . THR A 1 250 ? 60.224 19.750 51.528 1.00 18.55 250 THR A C 1
ATOM 1929 O O . THR A 1 250 ? 59.500 20.170 52.421 1.00 18.50 250 THR A O 1
ATOM 1933 N N . ALA A 1 251 ? 60.841 18.575 51.594 1.00 17.61 251 ALA A N 1
ATOM 1934 C CA . ALA A 1 251 ? 60.474 17.574 52.601 1.00 16.76 251 ALA A CA 1
ATOM 1935 C C . ALA A 1 251 ? 61.372 17.545 53.837 1.00 22.95 251 ALA A C 1
ATOM 1936 O O . ALA A 1 251 ? 61.108 16.803 54.789 1.00 22.59 251 ALA A O 1
ATOM 1938 N N . ALA A 1 252 ? 62.422 18.355 53.834 1.00 24.18 252 ALA A N 1
ATOM 1939 C CA . ALA A 1 252 ? 63.394 18.336 54.920 1.00 22.70 252 ALA A CA 1
ATOM 1940 C C . ALA A 1 252 ? 62.902 19.124 56.128 1.00 26.86 252 ALA A C 1
ATOM 1941 O O . ALA A 1 252 ? 62.049 19.998 56.008 1.00 19.70 252 ALA A O 1
ATOM 1943 N N . ASP A 1 253 ? 63.453 18.818 57.294 1.00 27.87 253 ASP A N 1
ATOM 1944 C CA . ASP A 1 253 ? 63.127 19.579 58.493 1.00 30.03 253 ASP A CA 1
ATOM 1945 C C . ASP A 1 253 ? 64.391 20.143 59.130 1.00 30.75 253 ASP A C 1
ATOM 1946 O O . ASP A 1 253 ? 64.775 19.728 60.219 1.00 39.77 253 ASP A O 1
ATOM 1951 N N . ALA A 1 254 ? 65.049 21.084 58.462 1.00 38.05 254 ALA A N 1
ATOM 1952 C CA . ALA A 1 254 ? 66.233 21.697 59.067 1.00 41.60 254 ALA A CA 1
ATOM 1953 C C . ALA A 1 254 ? 65.959 23.122 59.523 1.00 36.98 254 ALA A C 1
ATOM 1954 O O . ALA A 1 254 ? 64.940 23.714 59.173 1.00 26.36 254 ALA A O 1
ATOM 1956 N N . GLU A 1 255 ? 66.873 23.653 60.327 1.00 40.90 255 GLU A N 1
ATOM 1957 C CA . GLU A 1 255 ? 66.714 24.973 60.915 1.00 39.18 255 GLU A CA 1
ATOM 1958 C C . GLU A 1 255 ? 66.597 26.021 59.814 1.00 31.90 255 GLU A C 1
ATOM 1959 O O . GLU A 1 255 ? 67.391 26.031 58.874 1.00 33.11 255 GLU A O 1
ATOM 1965 N N . PRO A 1 256 ? 65.577 26.885 59.907 1.00 25.56 256 PRO A N 1
ATOM 1966 C CA . PRO A 1 256 ? 65.469 28.015 58.983 1.00 18.88 256 PRO A CA 1
ATOM 1967 C C . PRO A 1 256 ? 66.704 28.899 59.058 1.00 24.31 256 PRO A C 1
ATOM 1968 O O . PRO A 1 256 ? 67.227 29.164 60.145 1.00 18.07 256 PRO A O 1
ATOM 1972 N N . VAL A 1 257 ? 67.156 29.351 57.897 1.00 19.30 257 VAL A N 1
ATOM 1973 C CA . VAL A 1 257 ? 68.275 30.269 57.784 1.00 16.98 257 VAL A CA 1
ATOM 1974 C C . VAL A 1 257 ? 67.860 31.388 56.842 1.00 16.14 257 VAL A C 1
ATOM 1975 O O . VAL A 1 257 ? 67.316 31.121 55.770 1.00 17.15 257 VAL A O 1
ATOM 1979 N N . TYR A 1 258 ? 68.095 32.634 57.244 1.00 12.77 258 TYR A N 1
ATOM 1980 C CA . TYR A 1 258 ? 67.741 33.781 56.409 1.00 14.43 258 TYR A CA 1
ATOM 1981 C C . TYR A 1 258 ? 68.966 34.655 56.176 1.00 15.99 258 TYR A C 1
ATOM 1982 O O . TYR A 1 258 ? 69.646 35.078 57.128 1.00 14.41 258 TYR A O 1
ATOM 1991 N N . GLU A 1 259 ? 69.270 34.897 54.905 1.00 12.68 259 GLU A N 1
ATOM 1992 C CA . GLU A 1 259 ? 70.389 35.751 54.535 1.00 14.87 259 GLU A CA 1
ATOM 1993 C C . GLU A 1 259 ? 70.092 37.200 54.925 1.00 15.42 259 GLU A C 1
ATOM 1994 O O . GLU A 1 259 ? 69.111 37.788 54.472 1.00 14.17 259 GLU A O 1
ATOM 2000 N N . GLN A 1 260 ? 70.928 37.786 55.778 1.00 11.98 260 GLN A N 1
ATOM 2001 C CA . GLN A 1 260 ? 70.711 39.158 56.191 1.00 14.20 260 GLN A CA 1
ATOM 2002 C C . GLN A 1 260 ? 71.341 40.076 55.138 1.00 19.08 260 GLN A C 1
ATOM 2003 O O . GLN A 1 260 ? 72.568 40.140 55.014 1.00 19.94 260 GLN A O 1
ATOM 2009 N N . VAL A 1 261 ? 70.499 40.753 54.361 1.00 13.34 261 VAL A N 1
ATOM 2010 C CA . VAL A 1 261 ? 70.960 41.549 53.229 1.00 11.35 261 VAL A CA 1
ATOM 2011 C C . VAL A 1 261 ? 70.753 43.022 53.508 1.00 11.18 261 VAL A C 1
ATOM 2012 O O . VAL A 1 261 ? 69.927 43.379 54.344 1.00 12.60 261 VAL A O 1
ATOM 2016 N N . PRO A 1 262 ? 71.501 43.887 52.804 1.00 12.27 262 PRO A N 1
ATOM 2017 C CA . PRO A 1 262 ? 71.303 45.337 52.889 1.00 12.60 262 PRO A CA 1
ATOM 2018 C C . PRO A 1 262 ? 69.880 45.751 52.544 1.00 14.34 262 PRO A C 1
ATOM 2019 O O . PRO A 1 262 ? 69.188 45.060 51.787 1.00 11.41 262 PRO A O 1
ATOM 2023 N N . PHE A 1 263 ? 69.457 46.884 53.087 1.00 10.55 263 PHE A N 1
ATOM 2024 C CA . PHE A 1 263 ? 68.119 47.410 52.801 1.00 13.99 263 PHE A CA 1
ATOM 2025 C C . PHE A 1 263 ? 67.829 47.450 51.293 1.00 14.10 263 PHE A C 1
ATOM 2026 O O . PHE A 1 263 ? 66.748 47.056 50.857 1.00 12.42 263 PHE A O 1
ATOM 2034 N N . ASP A 1 264 ? 68.794 47.927 50.503 1.00 10.99 264 ASP A N 1
ATOM 2035 C CA . ASP A 1 264 ? 68.614 48.056 49.042 1.00 13.34 264 ASP A CA 1
ATOM 2036 C C . ASP A 1 264 ? 68.749 46.756 48.255 1.00 12.46 264 ASP A C 1
ATOM 2037 O O . ASP A 1 264 ? 68.629 46.755 47.018 1.00 14.78 264 ASP A O 1
ATOM 2042 N N . HIS A 1 265 ? 69.015 45.653 48.939 1.00 12.41 265 HIS A N 1
ATOM 2043 C CA . HIS A 1 265 ? 69.275 44.394 48.226 1.00 12.49 265 HIS A CA 1
ATOM 2044 C C . HIS A 1 265 ? 68.049 44.003 47.407 1.00 13.79 265 HIS A C 1
ATOM 2045 O O . HIS A 1 265 ? 66.924 44.027 47.913 1.00 12.15 265 HIS A O 1
ATOM 2052 N N . PRO A 1 266 ? 68.251 43.660 46.127 1.00 14.12 266 PRO A N 1
ATOM 2053 C CA . PRO A 1 266 ? 67.078 43.394 45.285 1.00 12.06 266 PRO A CA 1
ATOM 2054 C C . PRO A 1 266 ? 66.262 42.196 45.776 1.00 12.01 266 PRO A C 1
ATOM 2055 O O . PRO A 1 266 ? 66.812 41.135 46.087 1.00 14.11 266 PRO A O 1
ATOM 2059 N N . LEU A 1 267 ? 64.949 42.389 45.849 1.00 11.12 267 LEU A N 1
ATOM 2060 C CA . LEU A 1 267 ? 64.015 41.327 46.207 1.00 11.12 267 LEU A CA 1
ATOM 2061 C C . LEU A 1 267 ? 63.449 40.675 44.952 1.00 9.08 267 LEU A C 1
ATOM 2062 O O . LEU A 1 267 ? 63.371 39.459 44.851 1.00 9.91 267 LEU A O 1
ATOM 2067 N N . TRP A 1 268 ? 62.996 41.496 44.016 1.00 9.08 268 TRP A N 1
ATOM 2068 C CA . TRP A 1 268 ? 62.423 40.947 42.791 1.00 10.18 268 TRP A CA 1
ATOM 2069 C C . TRP A 1 268 ? 62.528 41.877 41.605 1.00 11.53 268 TRP A C 1
ATOM 2070 O O . TRP A 1 268 ? 62.778 43.076 41.750 1.00 10.69 268 TRP A O 1
ATOM 2081 N N . VAL A 1 269 ? 62.367 41.299 40.416 1.00 9.38 269 VAL A N 1
ATOM 2082 C CA . VAL A 1 269 ? 62.296 42.080 39.193 1.00 9.95 269 VAL A CA 1
ATOM 2083 C C . VAL A 1 269 ? 60.908 41.918 38.608 1.00 11.58 269 VAL A C 1
ATOM 2084 O O . VAL A 1 269 ? 60.497 40.799 38.291 1.00 13.19 269 VAL A O 1
ATOM 2088 N N . LEU A 1 270 ? 60.195 43.035 38.489 1.00 10.95 270 LEU A N 1
ATOM 2089 C CA . LEU A 1 270 ? 58.869 43.063 37.887 1.00 10.89 270 LEU A CA 1
ATOM 2090 C C . LEU A 1 270 ? 59.034 43.651 36.505 1.00 13.70 270 LEU A C 1
ATOM 2091 O O . LEU A 1 270 ? 60.066 44.266 36.208 1.00 14.12 270 LEU A O 1
ATOM 2096 N N . TYR A 1 271 ? 58.036 43.464 35.649 1.00 12.18 271 TYR A N 1
ATOM 2097 C CA . TYR A 1 271 ? 58.141 43.964 34.276 1.00 12.83 271 TYR A CA 1
ATOM 2098 C C . TYR A 1 271 ? 57.035 44.941 33.944 1.00 18.27 271 TYR A C 1
ATOM 2099 O O . TYR A 1 271 ? 55.852 44.680 34.194 1.00 13.21 271 TYR A O 1
ATOM 2108 N N . SER A 1 272 ? 57.432 46.076 33.389 1.00 15.71 272 SER A N 1
ATOM 2109 C CA A SER A 1 272 ? 56.493 47.117 33.004 0.40 24.16 272 SER A CA 1
ATOM 2110 C CA B SER A 1 272 ? 56.477 47.104 33.022 0.60 24.20 272 SER A CA 1
ATOM 2111 C C . SER A 1 272 ? 55.540 46.597 31.941 1.00 25.45 272 SER A C 1
ATOM 2112 O O . SER A 1 272 ? 55.891 45.699 31.166 1.00 22.74 272 SER A O 1
ATOM 2117 N N . SER A 1 273 ? 54.344 47.182 31.899 1.00 25.26 273 SER A N 1
ATOM 2118 C CA . SER A 1 273 ? 53.355 46.848 30.884 1.00 30.36 273 SER A CA 1
ATOM 2119 C C . SER A 1 273 ? 53.553 47.692 29.629 1.00 32.08 273 SER A C 1
ATOM 2120 O O . SER A 1 273 ? 52.791 47.569 28.676 1.00 30.49 273 SER A O 1
ATOM 2123 N N . GLY A 1 274 ? 54.576 48.546 29.636 1.00 28.78 274 GLY A N 1
ATOM 2124 C CA . GLY A 1 274 ? 54.912 49.346 28.471 1.00 32.14 274 GLY A CA 1
ATOM 2125 C C . GLY A 1 274 ? 55.129 48.472 27.248 1.00 37.14 274 GLY A C 1
ATOM 2126 O O . GLY A 1 274 ? 55.688 47.377 27.358 1.00 32.58 274 GLY A O 1
ATOM 2127 N N . THR A 1 275 ? 54.690 48.947 26.083 1.00 23.15 275 THR A N 1
ATOM 2128 C CA . THR A 1 275 ? 54.703 48.124 24.869 1.00 26.37 275 THR A CA 1
ATOM 2129 C C . THR A 1 275 ? 55.801 48.507 23.874 1.00 33.03 275 THR A C 1
ATOM 2130 O O . THR A 1 275 ? 55.850 47.986 22.759 1.00 30.08 275 THR A O 1
ATOM 2134 N N A THR A 1 276 ? 56.671 49.429 24.270 0.50 30.22 276 THR A N 1
ATOM 2135 N N B THR A 1 276 ? 56.683 49.411 24.285 0.50 30.22 276 THR A N 1
ATOM 2136 C CA A THR A 1 276 ? 57.774 49.829 23.403 0.50 31.24 276 THR A CA 1
ATOM 2137 C CA B THR A 1 276 ? 57.778 49.845 23.425 0.50 31.25 276 THR A CA 1
ATOM 2138 C C A THR A 1 276 ? 59.075 49.160 23.830 0.50 30.69 276 THR A C 1
ATOM 2139 C C B THR A 1 276 ? 59.087 49.174 23.833 0.50 30.69 276 THR A C 1
ATOM 2140 O O A THR A 1 276 ? 59.415 49.127 25.016 0.50 27.87 276 THR A O 1
ATOM 2141 O O B THR A 1 276 ? 59.447 49.159 25.013 0.50 27.88 276 THR A O 1
ATOM 2148 N N . GLY A 1 277 ? 59.791 48.616 22.854 1.00 26.58 277 GLY A N 1
ATOM 2149 C CA . GLY A 1 277 ? 61.048 47.947 23.111 1.00 27.76 277 GLY A CA 1
ATOM 2150 C C . GLY A 1 277 ? 60.865 46.747 24.018 1.00 26.42 277 GLY A C 1
ATOM 2151 O O . GLY A 1 277 ? 59.780 46.165 24.098 1.00 26.93 277 GLY A O 1
ATOM 2152 N N . LEU A 1 278 ? 61.937 46.354 24.689 1.00 21.75 278 LEU A N 1
ATOM 2153 C CA . LEU A 1 278 ? 61.835 45.284 25.656 1.00 22.55 278 LEU A CA 1
ATOM 2154 C C . LEU A 1 278 ? 61.053 45.805 26.856 1.00 20.94 278 LEU A C 1
ATOM 2155 O O . LEU A 1 278 ? 61.076 47.004 27.150 1.00 19.63 278 LEU A O 1
ATOM 2160 N N . PRO A 1 279 ? 60.330 44.910 27.536 1.00 17.11 279 PRO A N 1
ATOM 2161 C CA . PRO A 1 279 ? 59.636 45.337 28.752 1.00 15.73 279 PRO A CA 1
ATOM 2162 C C . PRO A 1 279 ? 60.673 45.829 29.751 1.00 17.46 279 PRO A C 1
ATOM 2163 O O . PRO A 1 279 ? 61.732 45.209 29.908 1.00 17.93 279 PRO A O 1
ATOM 2167 N N . LYS A 1 280 ? 60.384 46.940 30.411 1.00 13.01 280 LYS A N 1
ATOM 2168 C CA . LYS A 1 280 ? 61.294 47.449 31.428 1.00 14.16 280 LYS A CA 1
ATOM 2169 C C . LYS A 1 280 ? 61.365 46.492 32.618 1.00 15.38 280 LYS A C 1
ATOM 2170 O O . LYS A 1 280 ? 60.338 46.082 33.166 1.00 14.52 280 LYS A O 1
ATOM 2176 N N . ALA A 1 281 ? 62.581 46.129 33.004 1.00 14.70 281 ALA A N 1
ATOM 2177 C CA . ALA A 1 281 ? 62.790 45.190 34.104 1.00 13.36 281 ALA A CA 1
ATOM 2178 C C . ALA A 1 281 ? 63.053 46.003 35.368 1.00 16.74 281 ALA A C 1
ATOM 2179 O O . ALA A 1 281 ? 64.145 46.539 35.568 1.00 15.31 281 ALA A O 1
ATOM 2181 N N . ILE A 1 282 ? 62.037 46.098 36.211 1.00 12.17 282 ILE A N 1
ATOM 2182 C CA . ILE A 1 282 ? 62.037 47.026 37.340 1.00 10.06 282 ILE A CA 1
ATOM 2183 C C . ILE A 1 282 ? 62.505 46.311 38.603 1.00 11.11 282 ILE A C 1
ATOM 2184 O O . ILE A 1 282 ? 61.883 45.343 39.024 1.00 12.96 282 ILE A O 1
ATOM 2189 N N . VAL A 1 283 ? 63.598 46.781 39.203 1.00 11.43 283 VAL A N 1
ATOM 2190 C CA . VAL A 1 283 ? 64.167 46.102 40.370 1.00 10.70 283 VAL A CA 1
ATOM 2191 C C . VAL A 1 283 ? 63.741 46.819 41.645 1.00 9.69 283 VAL A C 1
ATOM 2192 O O . VAL A 1 283 ? 63.963 48.023 41.774 1.00 11.54 283 VAL A O 1
ATOM 2196 N N . GLN A 1 284 ? 63.136 46.088 42.578 1.00 9.89 284 GLN A N 1
ATOM 2197 C CA . GLN A 1 284 ? 62.757 46.673 43.874 1.00 12.09 284 GLN A CA 1
ATOM 2198 C C . GLN A 1 284 ? 63.449 45.923 45.005 1.00 10.74 284 GLN A C 1
ATOM 2199 O O . GLN A 1 284 ? 63.750 44.740 44.877 1.00 10.07 284 GLN A O 1
ATOM 2205 N N . SER A 1 285 ? 63.691 46.614 46.115 1.00 9.37 285 SER A N 1
ATOM 2206 C CA . SER A 1 285 ? 64.523 46.069 47.190 1.00 11.06 285 SER A CA 1
ATOM 2207 C C . SER A 1 285 ? 63.754 45.320 48.263 1.00 12.75 285 SER A C 1
ATOM 2208 O O . SER A 1 285 ? 62.559 45.542 48.461 1.00 10.46 285 SER A O 1
ATOM 2211 N N . GLN A 1 286 ? 64.456 44.445 48.973 1.00 9.57 286 GLN A N 1
ATOM 2212 C CA . GLN A 1 286 ? 63.865 43.735 50.101 1.00 10.28 286 GLN A CA 1
ATOM 2213 C C . GLN A 1 286 ? 63.358 44.732 51.145 1.00 11.70 286 GLN A C 1
ATOM 2214 O O . GLN A 1 286 ? 62.240 44.606 51.646 1.00 10.62 286 GLN A O 1
ATOM 2220 N N . GLY A 1 287 ? 64.183 45.720 51.476 1.00 11.89 287 GLY A N 1
ATOM 2221 C CA . GLY A 1 287 ? 63.805 46.680 52.499 1.00 13.45 287 GLY A CA 1
ATOM 2222 C C . GLY A 1 287 ? 62.668 47.593 52.076 1.00 12.70 287 GLY A C 1
ATOM 2223 O O . GLY A 1 287 ? 61.743 47.868 52.861 1.00 10.92 287 GLY A O 1
ATOM 2224 N N . GLY A 1 288 ? 62.740 48.077 50.842 1.00 9.86 288 GLY A N 1
ATOM 2225 C CA . GLY A 1 288 ? 61.749 49.012 50.322 1.00 10.25 288 GLY A CA 1
ATOM 2226 C C . GLY A 1 288 ? 60.370 48.376 50.240 1.00 11.96 288 GLY A C 1
ATOM 2227 O O . GLY A 1 288 ? 59.375 48.993 50.620 1.00 9.86 288 GLY A O 1
ATOM 2228 N N . ILE A 1 289 ? 60.308 47.152 49.715 1.00 9.81 289 ILE A N 1
ATOM 2229 C CA . ILE A 1 289 ? 59.041 46.423 49.632 1.00 10.18 289 ILE A CA 1
ATOM 2230 C C . ILE A 1 289 ? 58.557 46.085 51.040 1.00 9.80 289 ILE A C 1
ATOM 2231 O O . ILE A 1 289 ? 57.374 46.240 51.358 1.00 10.82 289 ILE A O 1
ATOM 2236 N N . LEU A 1 290 ? 59.472 45.645 51.895 1.00 9.26 290 LEU A N 1
ATOM 2237 C CA . LEU A 1 290 ? 59.089 45.302 53.269 1.00 10.88 290 LEU A CA 1
ATOM 2238 C C . LEU A 1 290 ? 58.356 46.460 53.957 1.00 10.08 290 LEU A C 1
ATOM 2239 O O . LEU A 1 290 ? 57.245 46.279 54.471 1.00 10.71 290 LEU A O 1
ATOM 2244 N N . VAL A 1 291 ? 58.957 47.648 53.976 1.00 13.44 291 VAL A N 1
ATOM 2245 C CA . VAL A 1 291 ? 58.332 48.756 54.716 1.00 13.93 291 VAL A CA 1
ATOM 2246 C C . VAL A 1 291 ? 57.102 49.333 54.008 1.00 13.98 291 VAL A C 1
ATOM 2247 O O . VAL A 1 291 ? 56.118 49.699 54.659 1.00 11.41 291 VAL A O 1
ATOM 2251 N N . GLU A 1 292 ? 57.135 49.389 52.681 1.00 10.45 292 GLU A N 1
ATOM 2252 C CA . GLU A 1 292 ? 56.008 49.949 51.950 1.00 12.28 292 GLU A CA 1
ATOM 2253 C C . GLU A 1 292 ? 54.793 49.032 52.024 1.00 13.88 292 GLU A C 1
ATOM 2254 O O . GLU A 1 292 ? 53.666 49.503 52.208 1.00 11.35 292 GLU A O 1
ATOM 2260 N N . HIS A 1 293 ? 55.014 47.726 51.895 1.00 8.99 293 HIS A N 1
ATOM 2261 C CA . HIS A 1 293 ? 53.890 46.795 51.954 1.00 11.35 293 HIS A CA 1
ATOM 2262 C C . HIS A 1 293 ? 53.316 46.702 53.380 1.00 10.97 293 HIS A C 1
ATOM 2263 O O . HIS A 1 293 ? 52.105 46.609 53.563 1.00 8.90 293 HIS A O 1
ATOM 2270 N N . LEU A 1 294 ? 54.182 46.749 54.384 1.00 8.91 294 LEU A N 1
ATOM 2271 C CA . LEU A 1 294 ? 53.694 46.844 55.768 1.00 13.62 294 LEU A CA 1
ATOM 2272 C C . LEU A 1 294 ? 52.793 48.075 55.934 1.00 12.06 294 LEU A C 1
ATOM 22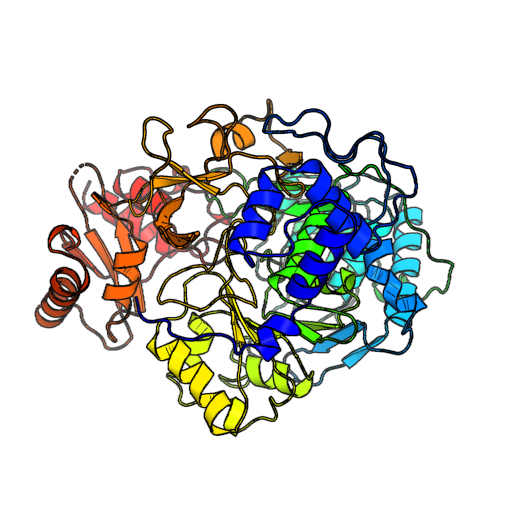73 O O . LEU A 1 294 ? 51.679 47.986 56.451 1.00 11.92 294 LEU A O 1
ATOM 2278 N N . LYS A 1 295 ? 53.274 49.226 55.485 1.00 10.79 295 LYS A N 1
ATOM 2279 C CA . LYS A 1 295 ? 52.476 50.446 55.561 1.00 10.87 295 LYS A CA 1
ATOM 2280 C C . LYS A 1 295 ? 51.114 50.302 54.869 1.00 13.98 295 LYS A C 1
ATOM 2281 O O . LYS A 1 295 ? 50.066 50.609 55.453 1.00 12.32 295 LYS A O 1
ATOM 2287 N N . GLN A 1 296 ? 51.123 49.834 53.626 1.00 11.49 296 GLN A N 1
ATOM 2288 C CA . GLN A 1 296 ? 49.872 49.700 52.881 1.00 11.71 296 GLN A CA 1
ATOM 2289 C C . GLN A 1 296 ? 48.928 48.676 53.506 1.00 12.40 296 GLN A C 1
ATOM 2290 O O . GLN A 1 296 ? 47.733 48.923 53.630 1.00 14.49 296 GLN A O 1
ATOM 2296 N N . LEU A 1 297 ? 49.464 47.522 53.885 1.00 11.19 297 LEU A N 1
ATOM 2297 C CA . LEU A 1 297 ? 48.648 46.413 54.362 1.00 10.11 297 LEU A CA 1
ATOM 2298 C C . LEU A 1 297 ? 48.075 46.683 55.761 1.00 9.81 297 LEU A C 1
ATOM 2299 O O . LEU A 1 297 ? 46.874 46.517 55.991 1.00 11.44 297 LEU A O 1
ATOM 2304 N N . GLY A 1 298 ? 48.948 47.089 56.685 1.00 11.48 298 GLY A N 1
ATOM 2305 C CA . GLY A 1 298 ? 48.583 47.244 58.084 1.00 11.89 298 GLY A CA 1
ATOM 2306 C C . GLY A 1 298 ? 47.899 48.560 58.412 1.00 14.03 298 GLY A C 1
ATOM 2307 O O . GLY A 1 298 ? 47.113 48.640 59.364 1.00 13.04 298 GLY A O 1
ATOM 2308 N N . LEU A 1 299 ? 48.190 49.603 57.640 1.00 11.15 299 LEU A N 1
ATOM 2309 C CA . LEU A 1 299 ? 47.585 50.911 57.907 1.00 13.75 299 LEU A CA 1
ATOM 2310 C C . LEU A 1 299 ? 46.486 51.226 56.898 1.00 14.20 299 LEU A C 1
ATOM 2311 O O . LEU A 1 299 ? 45.332 51.468 57.276 1.00 16.70 299 LEU A O 1
ATOM 2316 N N . HIS A 1 300 ? 46.821 51.200 55.613 1.00 13.00 300 HIS A N 1
ATOM 2317 C CA . HIS A 1 300 ? 45.831 51.560 54.596 1.00 11.39 300 HIS A CA 1
ATOM 2318 C C . HIS A 1 300 ? 44.751 50.488 54.375 1.00 15.14 300 HIS A C 1
ATOM 2319 O O . HIS A 1 300 ? 43.610 50.821 54.089 1.00 13.56 300 HIS A O 1
ATOM 2326 N N . CYS A 1 301 ? 45.107 49.209 54.505 1.00 10.86 301 CYS A N 1
ATOM 2327 C CA . CYS A 1 301 ? 44.127 48.126 54.340 1.00 11.99 301 CYS A CA 1
ATOM 2328 C C . CYS A 1 301 ? 43.609 47.555 55.664 1.00 11.06 301 CYS A C 1
ATOM 2329 O O . CYS A 1 301 ? 42.734 46.676 55.667 1.00 11.41 301 CYS A O 1
ATOM 2332 N N . ASP A 1 302 ? 44.183 48.024 56.769 1.00 11.71 302 ASP A N 1
ATOM 2333 C CA . ASP A 1 302 ? 43.762 47.639 58.130 1.00 12.49 302 ASP A CA 1
ATOM 2334 C C . ASP A 1 302 ? 43.972 46.164 58.476 1.00 16.87 302 ASP A C 1
ATOM 2335 O O . ASP A 1 302 ? 43.270 45.611 59.331 1.00 12.48 302 ASP A O 1
ATOM 2340 N N . LEU A 1 303 ? 44.928 45.516 57.816 1.00 11.25 303 LEU A N 1
ATOM 2341 C CA . LEU A 1 303 ? 45.111 44.076 57.987 1.00 13.02 303 LEU A CA 1
ATOM 2342 C C . LEU A 1 303 ? 46.014 43.775 59.162 1.00 13.72 303 LEU A C 1
ATOM 2343 O O . LEU A 1 303 ? 46.967 44.510 59.398 1.00 13.72 303 LEU A O 1
ATOM 2348 N N . GLY A 1 304 ? 45.718 42.680 59.866 1.00 13.68 304 GLY A N 1
ATOM 2349 C CA . GLY A 1 304 ? 46.510 42.229 61.005 1.00 13.81 304 GLY A CA 1
ATOM 2350 C C . GLY A 1 304 ? 46.496 40.717 61.162 1.00 13.40 304 GLY A C 1
ATOM 2351 O O . GLY A 1 304 ? 45.980 39.996 60.306 1.00 12.91 304 GLY A O 1
ATOM 2352 N N . PRO A 1 305 ? 47.083 40.217 62.256 1.00 15.80 305 PRO A N 1
ATOM 2353 C CA . PRO A 1 305 ? 47.212 38.771 62.481 1.00 12.47 305 PRO A CA 1
ATOM 2354 C C . PRO A 1 305 ? 45.856 38.071 62.478 1.00 16.83 305 PRO A C 1
ATOM 2355 O O . PRO A 1 305 ? 44.936 38.513 63.151 1.00 14.61 305 PRO A O 1
ATOM 2359 N N . GLY A 1 306 ? 45.729 36.996 61.713 1.00 14.38 306 GLY A N 1
ATOM 2360 C CA . GLY A 1 306 ? 44.481 36.250 61.693 1.00 17.20 306 GLY A CA 1
ATOM 2361 C C . GLY A 1 306 ? 43.473 36.688 60.637 1.00 15.84 306 GLY A C 1
ATOM 2362 O O . GLY A 1 306 ? 42.562 35.928 60.311 1.00 15.98 306 GLY A O 1
ATOM 2363 N N . ASP A 1 307 ? 43.615 37.896 60.097 1.00 13.76 307 ASP A N 1
ATOM 2364 C CA . ASP A 1 307 ? 42.750 38.293 58.987 1.00 11.59 307 ASP A CA 1
ATOM 2365 C C . ASP A 1 307 ? 42.991 37.323 57.837 1.00 12.32 307 ASP A C 1
ATOM 2366 O O . ASP A 1 307 ? 43.939 36.531 57.879 1.00 11.16 307 ASP A O 1
ATOM 2371 N N . ARG A 1 308 ? 42.129 37.366 56.825 1.00 9.59 308 ARG A N 1
ATOM 2372 C CA . ARG A 1 308 ? 42.264 36.483 55.676 1.00 10.64 308 ARG A CA 1
ATOM 2373 C C . ARG A 1 308 ? 42.093 37.310 54.418 1.00 13.52 308 ARG A C 1
ATOM 2374 O O . ARG A 1 308 ? 41.013 37.830 54.157 1.00 11.54 308 ARG A O 1
ATOM 2382 N N . PHE A 1 309 ? 43.179 37.423 53.652 1.00 10.43 309 PHE A N 1
ATOM 2383 C CA . PHE A 1 309 ? 43.293 38.365 52.538 1.00 7.87 309 PHE A CA 1
ATOM 2384 C C . PHE A 1 309 ? 43.193 37.549 51.256 1.00 12.20 309 PHE A C 1
ATOM 2385 O O . PHE A 1 309 ? 44.017 36.672 51.022 1.00 9.78 309 PHE A O 1
ATOM 2393 N N . PHE A 1 310 ? 42.161 37.809 50.451 1.00 11.21 310 PHE A N 1
ATOM 2394 C CA . PHE A 1 310 ? 41.983 37.149 49.154 1.00 12.03 310 PHE A CA 1
ATOM 2395 C C . PHE A 1 310 ? 41.940 38.198 48.055 1.00 13.80 310 PHE A C 1
ATOM 2396 O O . PHE A 1 310 ? 41.013 39.005 48.004 1.00 11.91 310 PHE A O 1
ATOM 2404 N N . TRP A 1 311 ? 42.942 38.211 47.176 1.00 11.45 311 TRP A N 1
ATOM 2405 C CA . TRP A 1 311 ? 42.843 39.044 45.988 1.00 11.36 311 TRP A CA 1
ATOM 2406 C C . TRP A 1 311 ? 42.757 38.116 44.790 1.00 12.64 311 TRP A C 1
ATOM 2407 O O . TRP A 1 311 ? 43.588 37.215 44.644 1.00 11.59 311 TRP A O 1
ATOM 2418 N N . TYR A 1 312 ? 41.743 38.303 43.952 1.00 11.88 312 TYR A N 1
ATOM 2419 C CA . TYR A 1 312 ? 41.673 37.513 42.727 1.00 12.98 312 TYR A CA 1
ATOM 2420 C C . TYR A 1 312 ? 42.732 38.012 41.744 1.00 11.68 312 TYR A C 1
ATOM 2421 O O . TYR A 1 312 ? 42.658 39.138 41.238 1.00 13.26 312 TYR A O 1
ATOM 2430 N N . THR A 1 313 ? 43.737 37.191 41.485 1.00 12.45 313 THR A N 1
ATOM 2431 C CA . THR A 1 313 ? 44.850 37.671 40.686 1.00 14.59 313 THR A CA 1
ATOM 2432 C C . THR A 1 313 ? 45.678 36.563 40.059 1.00 13.49 313 THR A C 1
ATOM 2433 O O . THR A 1 313 ? 45.851 35.488 40.628 1.00 10.89 313 THR A O 1
ATOM 2437 N N . SER A 1 314 ? 46.147 36.845 38.847 1.00 15.09 314 SER A N 1
ATOM 2438 C CA . SER A 1 314 ? 47.202 36.073 38.218 1.00 15.65 314 SER A CA 1
ATOM 2439 C C . SER A 1 314 ? 48.517 36.439 38.908 1.00 13.82 314 SER A C 1
ATOM 2440 O O . SER A 1 314 ? 48.643 37.537 39.439 1.00 14.24 314 SER A O 1
ATOM 2443 N N . THR A 1 315 ? 49.501 35.544 38.875 1.00 13.36 315 THR A N 1
ATOM 2444 C CA . THR A 1 315 ? 50.825 35.873 39.391 1.00 16.25 315 THR A CA 1
ATOM 2445 C C . THR A 1 315 ? 51.500 36.914 38.495 1.00 18.00 315 THR A C 1
ATOM 2446 O O . THR A 1 315 ? 52.482 37.540 38.894 1.00 16.15 315 THR A O 1
ATOM 2450 N N . GLY A 1 316 ? 50.955 37.114 37.299 1.00 14.73 316 GLY A N 1
ATOM 2451 C CA . GLY A 1 316 ? 51.520 38.075 36.364 1.00 20.04 316 GLY A CA 1
ATOM 2452 C C . GLY A 1 316 ? 51.103 39.517 36.619 1.00 23.80 316 GLY A C 1
ATOM 2453 O O . GLY A 1 316 ? 51.488 40.416 35.876 1.00 17.29 316 GLY A O 1
ATOM 2454 N N . TRP A 1 317 ? 50.307 39.742 37.661 1.00 15.81 317 TRP A N 1
ATOM 2455 C CA . TRP A 1 317 ? 49.889 41.095 38.035 1.00 16.09 317 TRP A CA 1
ATOM 2456 C C . TRP A 1 317 ? 50.533 41.451 39.381 1.00 17.02 317 TRP A C 1
ATOM 2457 O O . TRP A 1 317 ? 50.733 40.573 40.223 1.00 13.67 317 TRP A O 1
ATOM 2468 N N . MET A 1 318 ? 50.859 42.726 39.592 1.00 13.25 318 MET A N 1
ATOM 2469 C CA . MET A 1 318 ? 51.530 43.120 40.837 1.00 13.58 318 MET A CA 1
ATOM 2470 C C . MET A 1 318 ? 50.679 42.885 42.081 1.00 10.76 318 MET A C 1
ATOM 2471 O O . MET A 1 318 ? 51.188 42.887 43.200 1.00 10.15 318 MET A O 1
ATOM 2476 N N A MET A 1 319 ? 49.382 42.678 41.884 0.50 12.28 319 MET A N 1
ATOM 2477 N N B MET A 1 319 ? 49.374 42.697 41.910 0.50 12.28 319 MET A N 1
ATOM 2478 C CA A MET A 1 319 ? 48.504 42.419 43.014 0.50 12.12 319 MET A CA 1
ATOM 2479 C CA B MET A 1 319 ? 48.546 42.437 43.084 0.50 12.11 319 MET A CA 1
ATOM 2480 C C A MET A 1 319 ? 48.833 41.075 43.671 0.50 11.42 319 MET A C 1
ATOM 2481 C C B MET A 1 319 ? 48.892 41.085 43.708 0.50 11.42 319 MET A C 1
ATOM 2482 O O A MET A 1 319 ? 48.531 40.860 44.838 0.50 11.55 319 MET A O 1
ATOM 2483 O O B MET A 1 319 ? 48.654 40.871 44.890 0.50 11.52 319 MET A O 1
ATOM 2492 N N . TRP A 1 320 ? 49.477 40.182 42.924 1.00 8.72 320 TRP A N 1
ATOM 2493 C CA . TRP A 1 320 ? 49.940 38.915 43.495 1.00 10.57 320 TRP A CA 1
ATOM 2494 C C . TRP A 1 320 ? 51.081 39.173 44.471 1.00 11.27 320 TRP A C 1
ATOM 2495 O O . TRP A 1 320 ? 51.129 38.604 45.562 1.00 11.05 320 TRP A O 1
ATOM 2506 N N . ASN A 1 321 ? 52.001 40.048 44.088 1.00 9.16 321 ASN A N 1
ATOM 2507 C CA . ASN A 1 321 ? 53.103 40.365 44.976 1.00 10.25 321 ASN A CA 1
ATOM 2508 C C . ASN A 1 321 ? 52.587 41.031 46.244 1.00 10.68 321 ASN A C 1
ATOM 2509 O O . ASN A 1 321 ? 53.059 40.755 47.345 1.00 10.94 321 ASN A O 1
ATOM 2514 N N . PHE A 1 322 ? 51.605 41.906 46.078 1.00 10.10 322 PHE A N 1
ATOM 2515 C CA . PHE A 1 322 ? 50.987 42.588 47.216 1.00 10.96 322 PHE A CA 1
ATOM 2516 C C . PHE A 1 322 ? 50.272 41.584 48.136 1.00 10.95 322 PHE A C 1
ATOM 2517 O O . PHE A 1 322 ? 50.355 41.669 49.376 1.00 11.73 322 PHE A O 1
ATOM 2525 N N . LEU A 1 323 ? 49.574 40.626 47.525 1.00 10.63 323 LEU A N 1
ATOM 2526 C CA . LEU A 1 323 ? 48.912 39.557 48.265 1.00 10.97 323 LEU A CA 1
ATOM 2527 C C . LEU A 1 323 ? 49.895 38.727 49.069 1.00 12.77 323 LEU A C 1
ATOM 2528 O O . LEU A 1 323 ? 49.669 38.432 50.238 1.00 12.01 323 LEU A O 1
ATOM 2533 N N . VAL A 1 324 ? 50.979 38.310 48.430 1.00 9.60 324 VAL A N 1
ATOM 2534 C CA . VAL A 1 324 ? 52.003 37.536 49.134 1.00 11.03 324 VAL A CA 1
ATOM 2535 C C . VAL A 1 324 ? 52.486 38.257 50.385 1.00 10.69 324 VAL A C 1
ATOM 2536 O O . VAL A 1 324 ? 52.667 37.628 51.445 1.00 8.67 324 VAL A O 1
ATOM 2540 N N . SER A 1 325 ? 52.692 39.567 50.275 1.00 9.79 325 SER A N 1
ATOM 2541 C CA . SER A 1 325 ? 53.130 40.364 51.429 1.00 8.49 325 SER A CA 1
ATOM 2542 C C . SER A 1 325 ? 52.124 40.424 52.583 1.00 11.75 325 SER A C 1
ATOM 2543 O O . SER A 1 325 ? 52.465 40.883 53.673 1.00 11.98 325 SER A O 1
ATOM 2546 N N . GLY A 1 326 ? 50.898 39.963 52.360 1.00 11.21 326 GLY A N 1
ATOM 2547 C CA . GLY A 1 326 ? 49.954 39.821 53.465 1.00 9.69 326 GLY A CA 1
ATOM 2548 C C . GLY A 1 326 ? 50.564 39.060 54.635 1.00 13.62 326 GLY A C 1
ATOM 2549 O O . GLY A 1 326 ? 50.255 39.321 55.800 1.00 10.42 326 GLY A O 1
ATOM 2550 N N . LEU A 1 327 ? 51.447 38.115 54.334 1.00 10.31 327 LEU A N 1
ATOM 2551 C CA . LEU A 1 327 ? 52.104 37.340 55.382 1.00 9.23 327 LEU A CA 1
ATOM 2552 C C . LEU A 1 327 ? 52.861 38.246 56.361 1.00 9.82 327 LEU A C 1
ATOM 2553 O O . LEU A 1 327 ? 53.003 37.908 57.542 1.00 11.34 327 LEU A O 1
ATOM 2558 N N . LEU A 1 328 ? 53.338 39.394 55.874 1.00 9.12 328 LEU A N 1
ATOM 2559 C CA . LEU A 1 328 ? 54.147 40.316 56.699 1.00 10.43 328 LEU A CA 1
ATOM 2560 C C . LEU A 1 328 ? 53.386 40.809 57.926 1.00 12.95 328 LEU A C 1
ATOM 2561 O O . LEU A 1 328 ? 53.992 41.118 58.954 1.00 11.65 328 LEU A O 1
ATOM 2566 N N . THR A 1 329 ? 52.064 40.918 57.804 1.00 12.73 329 THR A N 1
ATOM 2567 C CA . THR A 1 329 ? 51.234 41.348 58.933 1.00 12.63 329 THR A CA 1
ATOM 2568 C C . THR A 1 329 ? 50.627 40.170 59.712 1.00 14.23 329 THR A C 1
ATOM 2569 O O . THR A 1 329 ? 49.712 40.357 60.527 1.00 13.06 329 THR A O 1
ATOM 2573 N N . GLY A 1 330 ? 51.141 38.965 59.477 1.00 10.08 330 GLY A N 1
ATOM 2574 C CA . GLY A 1 330 ? 50.596 37.766 60.099 1.00 11.42 330 GLY A CA 1
ATOM 2575 C C . GLY A 1 330 ? 49.231 37.371 59.544 1.00 12.92 330 GLY A C 1
ATOM 2576 O O . GLY A 1 330 ? 48.471 36.616 60.163 1.00 13.91 330 GLY A O 1
ATOM 2577 N N . THR A 1 331 ? 48.927 37.872 58.354 1.00 9.81 331 THR A N 1
ATOM 2578 C CA . THR A 1 331 ? 47.613 37.672 57.748 1.00 9.19 331 THR A CA 1
ATOM 2579 C C . THR A 1 331 ? 47.620 36.408 56.896 1.00 12.20 331 THR A C 1
ATOM 2580 O O . THR A 1 331 ? 48.562 36.170 56.153 1.00 12.43 331 THR A O 1
ATOM 2584 N N . THR A 1 332 ? 46.572 35.599 57.005 1.00 10.51 332 THR A N 1
ATOM 2585 C CA . THR A 1 332 ? 46.417 34.415 56.157 1.00 9.36 332 THR A CA 1
ATOM 2586 C C . THR A 1 332 ? 46.110 34.884 54.750 1.00 10.30 332 THR A C 1
ATOM 2587 O O . THR A 1 332 ? 45.301 35.784 54.567 1.00 10.99 332 THR A O 1
ATOM 2591 N N . ILE A 1 333 ? 46.745 34.282 53.749 1.00 9.58 333 ILE A N 1
ATOM 2592 C CA . ILE A 1 333 ? 46.450 34.689 52.376 1.00 8.56 333 ILE A CA 1
ATOM 2593 C C . ILE A 1 333 ? 45.762 33.560 51.600 1.00 8.17 333 ILE A C 1
ATOM 2594 O O . ILE A 1 333 ? 46.048 32.370 51.802 1.00 10.46 333 ILE A O 1
ATOM 2599 N N . VAL A 1 334 ? 44.840 33.952 50.722 1.00 9.81 334 VAL A N 1
ATOM 2600 C CA . VAL A 1 334 ? 44.022 32.999 49.995 1.00 10.21 334 VAL A CA 1
ATOM 2601 C C . VAL A 1 334 ? 44.485 32.996 48.540 1.00 9.50 334 VAL A C 1
ATOM 2602 O O . VAL A 1 334 ? 44.537 34.054 47.893 1.00 10.46 334 VAL A O 1
ATOM 2606 N N . LEU A 1 335 ? 44.834 31.811 48.050 1.00 10.89 335 LEU A N 1
ATOM 2607 C CA . LEU A 1 335 ? 45.396 31.649 46.709 1.00 10.00 335 LEU A CA 1
ATOM 2608 C C . LEU A 1 335 ? 44.415 30.880 45.841 1.00 10.71 335 LEU A C 1
ATOM 2609 O O . LEU A 1 335 ? 44.111 29.730 46.140 1.00 14.71 335 LEU A O 1
ATOM 2614 N N . TYR A 1 336 ? 43.950 31.488 44.751 1.00 9.46 336 TYR A N 1
ATOM 2615 C CA . TYR A 1 336 ? 43.002 30.808 43.869 1.00 9.42 336 TYR A CA 1
ATOM 2616 C C . TYR A 1 336 ? 43.563 30.740 42.451 1.00 10.06 336 TYR A C 1
ATOM 2617 O O . TYR A 1 336 ? 43.919 31.753 41.855 1.00 12.16 336 TYR A O 1
ATOM 2626 N N . ASP A 1 337 ? 43.678 29.514 41.958 1.00 12.13 337 ASP A N 1
ATOM 2627 C CA . ASP A 1 337 ? 44.185 29.231 40.634 1.00 14.17 337 ASP A CA 1
ATOM 2628 C C . ASP A 1 337 ? 42.981 28.808 39.794 1.00 11.83 337 ASP A C 1
ATOM 2629 O O . ASP A 1 337 ? 42.526 27.667 39.876 1.00 13.59 337 ASP A O 1
ATOM 2634 N N . GLY A 1 338 ? 42.440 29.738 39.019 1.00 14.01 338 GLY A N 1
ATOM 2635 C CA . GLY A 1 338 ? 41.269 29.422 38.223 1.00 13.39 338 GLY A CA 1
ATOM 2636 C C . GLY A 1 338 ? 40.573 30.626 37.638 1.00 14.38 338 GLY A C 1
ATOM 2637 O O . GLY A 1 338 ? 40.989 31.770 37.838 1.00 13.29 338 GLY A O 1
ATOM 2638 N N . SER A 1 339 ? 39.488 30.354 36.919 1.00 13.09 339 SER A N 1
ATOM 2639 C CA . SER A 1 339 ? 38.732 31.387 36.227 1.00 11.59 339 SER A CA 1
ATOM 2640 C C . SER A 1 339 ? 37.827 32.150 37.202 1.00 13.38 339 SER A C 1
ATOM 2641 O O . SER A 1 339 ? 37.370 31.593 38.203 1.00 15.17 339 SER A O 1
ATOM 2644 N N . PRO A 1 340 ? 37.555 33.427 36.898 1.00 15.80 340 PRO A N 1
ATOM 2645 C CA . PRO A 1 340 ? 36.724 34.265 37.765 1.00 15.29 340 PRO A CA 1
ATOM 2646 C C . PRO A 1 340 ? 35.257 33.869 37.678 1.00 18.47 340 PRO A C 1
ATOM 2647 O O . PRO A 1 340 ? 34.467 34.256 38.547 1.00 18.29 340 PRO A O 1
ATOM 2651 N N . GLY A 1 341 ? 34.902 33.090 36.657 1.00 16.89 341 GLY A N 1
ATOM 2652 C CA . GLY A 1 341 ? 33.505 32.763 36.416 1.00 22.38 341 GLY A CA 1
ATOM 2653 C C . GLY A 1 341 ? 33.231 31.293 36.188 1.00 22.43 341 GLY A C 1
ATOM 2654 O O . GLY A 1 341 ? 32.267 30.932 35.512 1.00 18.86 341 GLY A O 1
ATOM 2655 N N . PHE A 1 342 ? 34.077 30.446 36.763 1.00 21.90 342 PHE A N 1
ATOM 2656 C CA . PHE A 1 342 ? 33.914 29.006 36.663 1.00 21.21 342 PHE A CA 1
ATOM 2657 C C . PHE A 1 342 ? 33.885 28.386 38.047 1.00 20.43 342 PHE A C 1
ATOM 2658 O O . PHE A 1 342 ? 34.755 28.674 38.884 1.00 22.56 342 PHE A O 1
ATOM 2666 N N . PRO A 1 343 ? 32.908 27.501 38.293 1.00 20.40 343 PRO A N 1
ATOM 2667 C CA . PRO A 1 343 ? 31.905 27.015 37.331 1.00 25.60 343 PRO A CA 1
ATOM 2668 C C . PRO A 1 343 ? 30.762 27.989 37.020 1.00 24.37 343 PRO A C 1
ATOM 2669 O O . PRO A 1 343 ? 30.031 27.781 36.046 1.00 21.75 343 PRO A O 1
ATOM 2673 N N . ALA A 1 344 ? 30.605 29.037 37.817 1.00 19.11 344 ALA A N 1
ATOM 2674 C CA . ALA A 1 344 ? 29.551 30.016 37.553 1.00 22.50 344 ALA A CA 1
ATOM 2675 C C . ALA A 1 344 ? 30.045 31.432 37.802 1.00 20.69 344 ALA A C 1
ATOM 2676 O O . ALA A 1 344 ? 31.125 31.631 38.351 1.00 16.67 344 ALA A O 1
ATOM 2678 N N . THR A 1 345 ? 29.246 32.413 37.400 1.00 16.08 345 THR A N 1
ATOM 2679 C CA . THR A 1 345 ? 29.632 33.811 37.508 1.00 14.63 345 THR A CA 1
ATOM 2680 C C . THR A 1 345 ? 30.136 34.213 38.895 1.00 18.67 345 THR A C 1
ATOM 2681 O O . THR A 1 345 ? 31.036 35.037 39.012 1.00 14.58 345 THR A O 1
ATOM 2685 N N . ASP A 1 346 ? 29.539 33.649 39.940 1.00 15.03 346 ASP A N 1
ATOM 2686 C CA . ASP A 1 346 ? 29.865 34.061 41.304 1.00 15.94 346 ASP A CA 1
ATOM 2687 C C . ASP A 1 346 ? 31.089 33.347 41.873 1.00 14.14 346 ASP A C 1
ATOM 2688 O O . ASP A 1 346 ? 31.303 33.367 43.083 1.00 11.92 346 ASP A O 1
ATOM 2693 N N . ALA A 1 347 ? 31.897 32.736 41.010 1.00 14.50 347 ALA A N 1
ATOM 2694 C CA . ALA A 1 347 ? 33.026 31.930 41.487 1.00 16.61 347 ALA A CA 1
ATOM 2695 C C . ALA A 1 347 ? 33.931 32.633 42.506 1.00 13.09 347 ALA A C 1
ATOM 2696 O O . ALA A 1 347 ? 34.301 32.034 43.517 1.00 16.21 347 ALA A O 1
ATOM 2698 N N . GLN A 1 348 ? 34.301 33.889 42.264 1.00 10.47 348 GLN A N 1
ATOM 2699 C CA . GLN A 1 348 ? 35.198 34.567 43.211 1.00 15.16 348 GLN A CA 1
ATOM 2700 C C . GLN A 1 348 ? 34.533 34.713 44.571 1.00 13.70 348 GLN A C 1
ATOM 2701 O O . GLN A 1 348 ? 35.193 34.625 45.601 1.00 10.95 348 GLN A O 1
ATOM 2707 N N . TRP A 1 349 ? 33.227 34.970 44.574 1.00 11.43 349 TRP A N 1
ATOM 2708 C CA . TRP A 1 349 ? 32.488 35.102 45.832 1.00 12.33 349 TRP A CA 1
ATOM 2709 C C . TRP A 1 349 ? 32.434 33.778 46.600 1.00 13.89 349 TRP A C 1
ATOM 2710 O O . TRP A 1 349 ? 32.494 33.764 47.832 1.00 15.22 349 TRP A O 1
ATOM 2721 N N . ARG A 1 350 ? 32.301 32.673 45.872 1.00 13.17 350 ARG A N 1
ATOM 2722 C CA . ARG A 1 350 ? 32.306 31.345 46.499 1.00 14.62 350 ARG A CA 1
ATOM 2723 C C . ARG A 1 350 ? 33.652 31.047 47.152 1.00 15.25 350 ARG A C 1
ATOM 2724 O O . ARG A 1 350 ? 33.705 30.435 48.215 1.00 14.95 350 ARG A O 1
ATOM 2732 N N . ILE A 1 351 ? 34.736 31.472 46.511 1.00 15.23 351 ILE A N 1
ATOM 2733 C CA . ILE A 1 351 ? 36.057 31.322 47.115 1.00 12.26 351 ILE A CA 1
ATOM 2734 C C . ILE A 1 351 ? 36.134 32.138 48.412 1.00 14.14 351 ILE A C 1
ATOM 2735 O O . ILE A 1 351 ? 36.592 31.636 49.439 1.00 13.77 351 ILE A O 1
ATOM 2740 N N . ALA A 1 352 ? 35.694 33.396 48.356 1.00 12.44 352 ALA A N 1
ATOM 2741 C CA . ALA A 1 352 ? 35.681 34.255 49.545 1.00 12.31 352 ALA A CA 1
ATOM 2742 C C . ALA A 1 352 ? 34.880 33.607 50.667 1.00 14.50 352 ALA A C 1
ATOM 2743 O O . ALA A 1 352 ? 35.282 33.646 51.822 1.00 13.66 352 ALA A O 1
ATOM 2745 N N . GLU A 1 353 ? 33.740 33.021 50.313 1.00 14.92 353 GLU A N 1
ATOM 2746 C CA . GLU A 1 353 ? 32.910 32.317 51.286 1.00 13.93 353 GLU A CA 1
ATOM 2747 C C . GLU A 1 353 ? 33.655 31.137 51.902 1.00 14.63 353 GLU A C 1
ATOM 2748 O O . GLU A 1 353 ? 33.754 31.018 53.123 1.00 19.40 353 GLU A O 1
ATOM 2754 N N . ARG A 1 354 ? 34.185 30.275 51.048 1.00 14.49 354 ARG A N 1
ATOM 2755 C CA . ARG A 1 354 ? 34.696 28.982 51.491 1.00 17.27 354 ARG A CA 1
ATOM 2756 C C . ARG A 1 354 ? 36.022 29.122 52.221 1.00 21.28 354 ARG A C 1
ATOM 2757 O O . ARG A 1 354 ? 36.464 28.189 52.887 1.00 19.86 354 ARG A O 1
ATOM 2765 N N . THR A 1 355 ? 36.664 30.279 52.078 1.00 14.45 355 THR A N 1
ATOM 2766 C CA . THR A 1 355 ? 37.929 30.513 52.772 1.00 13.78 355 THR A CA 1
ATOM 2767 C C . THR A 1 355 ? 37.792 31.485 53.930 1.00 16.26 355 THR A C 1
ATOM 2768 O O . THR A 1 355 ? 38.775 31.785 54.604 1.00 16.56 355 THR A O 1
ATOM 2772 N N . GLY A 1 356 ? 36.579 31.977 54.175 1.00 14.81 356 GLY A N 1
ATOM 2773 C CA . GLY A 1 356 ? 36.360 32.921 55.257 1.00 13.17 356 GLY A CA 1
ATOM 2774 C C . GLY A 1 356 ? 37.130 34.232 55.108 1.00 15.30 356 GLY A C 1
ATOM 2775 O O . GLY A 1 356 ? 37.543 34.851 56.095 1.00 11.85 356 GLY A O 1
ATOM 2776 N N . ALA A 1 357 ? 37.327 34.668 53.870 1.00 14.53 357 ALA A N 1
ATOM 2777 C CA . ALA A 1 357 ? 38.070 35.897 53.607 1.00 11.24 357 ALA A CA 1
ATOM 2778 C C . ALA A 1 357 ? 37.486 37.080 54.373 1.00 13.30 357 ALA A C 1
ATOM 2779 O O . ALA A 1 357 ? 36.268 37.228 54.458 1.00 13.97 357 ALA A O 1
ATOM 2781 N N . THR A 1 358 ? 38.351 37.945 54.892 1.00 10.69 358 THR A N 1
ATOM 2782 C CA . THR A 1 358 ? 37.896 39.148 55.594 1.00 13.73 358 THR A CA 1
ATOM 2783 C C . THR A 1 358 ? 38.091 40.394 54.721 1.00 15.86 358 THR A C 1
ATOM 2784 O O . THR A 1 358 ? 37.366 41.388 54.853 1.00 14.30 358 THR A O 1
ATOM 2788 N N . LEU A 1 359 ? 39.074 40.329 53.825 1.00 12.41 359 LEU A N 1
ATOM 2789 C CA . LEU A 1 359 ? 39.277 41.367 52.815 1.00 11.36 359 LEU A CA 1
ATOM 2790 C C . LEU A 1 359 ? 39.325 40.662 51.460 1.00 15.15 359 LEU A C 1
ATOM 2791 O O . LEU A 1 359 ? 40.186 39.808 51.224 1.00 12.05 359 LEU A O 1
ATOM 2796 N N . PHE A 1 360 ? 38.393 41.023 50.585 1.00 12.55 360 PHE A N 1
ATOM 2797 C CA . PHE A 1 360 ? 38.270 40.420 49.254 1.00 10.39 360 PHE A CA 1
ATOM 2798 C C . PHE A 1 360 ? 38.548 41.494 48.216 1.00 12.87 360 PHE A C 1
ATOM 2799 O O . PHE A 1 360 ? 37.822 42.488 48.128 1.00 13.56 360 PHE A O 1
ATOM 2807 N N . GLY A 1 361 ? 39.607 41.296 47.437 1.00 12.05 361 GLY A N 1
ATOM 2808 C CA . GLY A 1 361 ? 40.014 42.256 46.424 1.00 11.29 361 GLY A CA 1
ATOM 2809 C C . GLY A 1 361 ? 39.728 41.689 45.055 1.00 13.66 361 GLY A C 1
ATOM 2810 O O . GLY A 1 361 ? 40.013 40.512 44.774 1.00 11.59 361 GLY A O 1
ATOM 2811 N N . THR A 1 362 ? 39.160 42.529 44.193 1.00 13.28 362 THR A N 1
ATOM 2812 C CA . THR A 1 362 ? 38.710 42.075 42.891 1.00 11.74 362 THR A CA 1
ATOM 2813 C C . THR A 1 362 ? 38.713 43.259 41.915 1.00 14.20 362 THR A C 1
ATOM 2814 O O . THR A 1 362 ? 39.327 44.293 42.178 1.00 13.51 362 THR A O 1
ATOM 2818 N N . SER A 1 363 ? 38.041 43.114 40.785 1.00 16.20 363 SER A N 1
ATOM 2819 C CA . SER A 1 363 ? 37.971 44.218 39.833 1.00 19.10 363 SER A CA 1
ATOM 2820 C C . SER A 1 363 ? 36.578 44.853 39.824 1.00 16.79 363 SER A C 1
ATOM 2821 O O . SER A 1 363 ? 35.581 44.189 40.108 1.00 12.35 363 SER A O 1
ATOM 2824 N N . ALA A 1 364 ? 36.505 46.134 39.489 1.00 14.29 364 ALA A N 1
ATOM 2825 C CA . ALA A 1 364 ? 35.202 46.780 39.372 1.00 14.95 364 ALA A CA 1
ATOM 2826 C C . ALA A 1 364 ? 34.388 46.088 38.277 1.00 15.71 364 ALA A C 1
ATOM 2827 O O . ALA A 1 364 ? 33.171 45.936 38.391 1.00 16.31 364 ALA A O 1
ATOM 2829 N N . ALA A 1 365 ? 35.063 45.656 37.214 1.00 15.58 365 ALA A N 1
ATOM 2830 C CA . ALA A 1 365 ? 34.381 44.940 36.140 1.00 16.24 365 ALA A CA 1
ATOM 2831 C C . ALA A 1 365 ? 33.676 43.670 36.633 1.00 17.69 365 ALA A C 1
ATOM 2832 O O . ALA A 1 365 ? 32.545 43.372 36.218 1.00 15.31 365 ALA A O 1
ATOM 2834 N N . TYR A 1 366 ? 34.344 42.914 37.504 1.00 12.57 366 TYR A N 1
ATOM 2835 C CA . TYR A 1 366 ? 33.766 41.681 38.022 1.00 11.56 366 TYR A CA 1
ATOM 2836 C C . TYR A 1 366 ? 32.543 41.991 38.879 1.00 13.30 366 TYR A C 1
ATOM 2837 O O . TYR A 1 366 ? 31.524 41.315 38.777 1.00 14.14 366 TYR A O 1
ATOM 2846 N N . VAL A 1 367 ? 32.642 43.012 39.726 1.00 12.47 367 VAL A N 1
ATOM 2847 C CA . VAL A 1 367 ? 31.498 43.399 40.558 1.00 12.34 367 VAL A CA 1
ATOM 2848 C C . VAL A 1 367 ? 30.300 43.750 39.676 1.00 13.02 367 VAL A C 1
ATOM 2849 O O . VAL A 1 367 ? 29.191 43.261 39.893 1.00 13.95 367 VAL A O 1
ATOM 2853 N N . MET A 1 368 ? 30.528 44.593 38.679 1.00 14.14 368 MET A N 1
ATOM 2854 C CA . MET A 1 368 ? 29.450 44.996 37.770 1.00 17.87 368 MET A CA 1
ATOM 2855 C C . MET A 1 368 ? 28.860 43.812 36.998 1.00 17.00 368 MET A C 1
ATOM 2856 O O . MET A 1 368 ? 27.646 43.744 36.759 1.00 13.82 368 MET A O 1
ATOM 2861 N N . ALA A 1 369 ? 29.715 42.876 36.600 1.00 13.18 369 ALA A N 1
ATOM 2862 C CA . ALA A 1 369 ? 29.256 41.706 35.863 1.00 11.09 369 ALA A CA 1
ATOM 2863 C C . ALA A 1 369 ? 28.381 40.830 36.749 1.00 16.05 369 ALA A C 1
ATOM 2864 O O . ALA A 1 369 ? 27.405 40.244 36.284 1.00 14.55 369 ALA A O 1
ATOM 2866 N N . CYS A 1 370 ? 28.743 40.719 38.022 1.00 11.74 370 CYS A N 1
ATOM 2867 C CA . CYS A 1 370 ? 27.928 39.946 38.958 1.00 12.96 370 CYS A CA 1
ATOM 2868 C C . CYS A 1 370 ? 26.548 40.588 39.119 1.00 14.15 370 CYS A C 1
ATOM 2869 O O . CYS A 1 370 ? 25.527 39.901 39.078 1.00 13.28 370 CYS A O 1
ATOM 2872 N N . ARG A 1 371 ? 26.529 41.903 39.301 1.00 14.12 371 ARG A N 1
ATOM 2873 C CA . ARG A 1 371 ? 25.269 42.630 39.452 1.00 12.47 371 ARG A CA 1
ATOM 2874 C C . ARG A 1 371 ? 24.419 42.451 38.195 1.00 15.26 371 ARG A C 1
ATOM 2875 O O . ARG A 1 371 ? 23.217 42.207 38.272 1.00 14.82 371 ARG A O 1
ATOM 2883 N N . LYS A 1 372 ? 25.049 42.564 37.034 1.00 13.89 372 LYS A N 1
ATOM 2884 C CA A LYS A 1 372 ? 24.331 42.424 35.774 0.47 15.03 372 LYS A CA 1
ATOM 2885 C CA B LYS A 1 372 ? 24.319 42.431 35.780 0.53 15.02 372 LYS A CA 1
ATOM 2886 C C . LYS A 1 372 ? 23.698 41.045 35.637 1.00 15.85 372 LYS A C 1
ATOM 2887 O O . LYS A 1 372 ? 22.591 40.901 35.106 1.00 15.37 372 LYS A O 1
ATOM 2898 N N . ALA A 1 373 ? 24.411 40.024 36.110 1.00 14.77 373 ALA A N 1
ATOM 2899 C CA . ALA A 1 373 ? 23.960 38.643 35.979 1.00 13.72 373 ALA A CA 1
ATOM 2900 C C . ALA A 1 373 ? 22.943 38.232 37.052 1.00 13.03 373 ALA A C 1
ATOM 2901 O O . ALA A 1 373 ? 22.490 37.099 37.069 1.00 15.04 373 ALA A O 1
ATOM 2903 N N . GLY A 1 374 ? 22.610 39.136 37.964 1.00 13.70 374 GLY A N 1
ATOM 2904 C CA . GLY A 1 374 ? 21.630 38.819 38.992 1.00 15.99 374 GLY A CA 1
ATOM 2905 C C . GLY A 1 374 ? 22.156 37.939 40.115 1.00 20.81 374 GLY A C 1
ATOM 2906 O O . GLY A 1 374 ? 21.397 37.212 40.762 1.00 17.72 374 GLY A O 1
ATOM 2907 N N . VAL A 1 375 ? 23.464 37.997 40.346 1.00 14.72 375 VAL A N 1
ATOM 2908 C CA . VAL A 1 375 ? 24.061 37.329 41.497 1.00 15.25 375 VAL A CA 1
ATOM 2909 C C . VAL A 1 375 ? 23.765 38.152 42.735 1.00 11.84 375 VAL A C 1
ATOM 2910 O O . VAL A 1 375 ? 23.769 39.381 42.671 1.00 15.04 375 VAL A O 1
ATOM 2914 N N . HIS A 1 376 ? 23.511 37.476 43.859 1.00 11.65 376 HIS A N 1
ATOM 2915 C CA . HIS A 1 376 ? 23.330 38.140 45.152 1.00 10.84 376 HIS A CA 1
ATOM 2916 C C . HIS A 1 376 ? 24.241 37.461 46.170 1.00 13.26 376 HIS A C 1
ATOM 2917 O O . HIS A 1 376 ? 23.799 36.635 46.957 1.00 14.06 376 HIS A O 1
ATOM 2924 N N . PRO A 1 377 ? 25.527 37.812 46.153 1.00 18.25 377 PRO A N 1
ATOM 2925 C CA . PRO A 1 377 ? 26.537 37.048 46.897 1.00 16.61 377 PRO A CA 1
ATOM 2926 C C . PRO A 1 377 ? 26.359 37.090 48.410 1.00 15.19 377 PRO A C 1
ATOM 2927 O O . PRO A 1 377 ? 26.546 36.060 49.054 1.00 14.46 377 PRO A O 1
ATOM 2931 N N . ALA A 1 378 ? 26.031 38.246 48.981 1.00 14.89 378 ALA A N 1
ATOM 2932 C CA . ALA A 1 378 ? 25.894 38.318 50.442 1.00 18.74 378 ALA A CA 1
ATOM 2933 C C . ALA A 1 378 ? 24.605 37.659 50.906 1.00 18.72 378 ALA A C 1
ATOM 2934 O O . ALA A 1 378 ? 24.522 37.134 52.021 1.00 17.73 378 ALA A O 1
ATOM 2936 N N . ARG A 1 379 ? 23.602 37.670 50.035 1.00 18.40 379 ARG A N 1
ATOM 2937 C CA . ARG A 1 379 ? 22.330 37.036 50.358 1.00 15.23 379 ARG A CA 1
ATOM 2938 C C . ARG A 1 379 ? 22.451 35.528 50.313 1.00 17.62 379 ARG A C 1
ATOM 2939 O O . ARG A 1 379 ? 21.941 34.828 51.183 1.00 19.02 379 ARG A O 1
ATOM 2947 N N . ASP A 1 380 ? 23.125 35.020 49.290 1.00 13.64 380 ASP A N 1
ATOM 2948 C CA . ASP A 1 380 ? 23.087 33.588 49.009 1.00 14.91 380 ASP A CA 1
ATOM 2949 C C . ASP A 1 380 ? 24.272 32.793 49.553 1.00 18.87 380 ASP A C 1
ATOM 2950 O O . ASP A 1 380 ? 24.212 31.575 49.643 1.00 24.83 380 ASP A O 1
ATOM 2955 N N . LEU A 1 381 ? 25.347 33.484 49.902 1.00 19.67 381 LEU A N 1
ATOM 2956 C CA . LEU A 1 381 ? 26.512 32.819 50.485 1.00 14.70 381 LEU A CA 1
ATOM 2957 C C . LEU A 1 381 ? 26.706 33.331 51.895 1.00 19.57 381 LEU A C 1
ATOM 2958 O O . LEU A 1 381 ? 26.159 34.361 52.269 1.00 17.08 381 LEU A O 1
ATOM 2963 N N . ASP A 1 382 ? 27.493 32.612 52.684 1.00 20.14 382 ASP A N 1
ATOM 2964 C CA . ASP A 1 382 ? 27.840 33.106 53.999 1.00 18.78 382 ASP A CA 1
ATOM 2965 C C . ASP A 1 382 ? 29.079 33.995 53.892 1.00 21.26 382 ASP A C 1
ATOM 2966 O O . ASP A 1 382 ? 30.206 33.507 53.940 1.00 17.26 382 ASP A O 1
ATOM 2971 N N . LEU A 1 383 ? 28.860 35.295 53.736 1.00 16.01 383 LEU A N 1
ATOM 2972 C CA . LEU A 1 383 ? 29.960 36.245 53.607 1.00 20.40 383 LEU A CA 1
ATOM 2973 C C . LEU A 1 383 ? 30.081 37.079 54.873 1.00 17.74 383 LEU A C 1
ATOM 2974 O O . LEU A 1 383 ? 30.544 38.209 54.832 1.00 16.95 383 LEU A O 1
ATOM 2979 N N . SER A 1 384 ? 29.664 36.503 56.002 1.00 16.45 384 SER A N 1
ATOM 2980 C CA . SER A 1 384 ? 29.709 37.205 57.283 1.00 22.71 384 SER A CA 1
ATOM 2981 C C . SER A 1 384 ? 31.126 37.589 57.696 1.00 17.94 384 SER A C 1
ATOM 2982 O O . SER A 1 384 ? 31.310 38.536 58.462 1.00 19.73 384 SER A O 1
ATOM 2985 N N . ALA A 1 385 ? 32.126 36.868 57.196 1.00 20.01 385 ALA A N 1
ATOM 2986 C CA . ALA A 1 385 ? 33.514 37.193 57.547 1.00 17.79 385 ALA A CA 1
ATOM 2987 C C . ALA A 1 385 ? 34.036 38.435 56.818 1.00 16.65 385 ALA A C 1
ATOM 2988 O O . ALA A 1 385 ? 34.949 39.117 57.299 1.00 13.70 385 ALA A O 1
ATOM 2990 N N . ILE A 1 386 ? 33.460 38.750 55.661 1.00 14.09 386 ILE A N 1
ATOM 2991 C CA . ILE A 1 386 ? 33.952 39.893 54.890 1.00 10.79 386 ILE A CA 1
ATOM 2992 C C . ILE A 1 386 ? 33.761 41.231 55.602 1.00 23.43 386 ILE A C 1
ATOM 2993 O O . ILE A 1 386 ? 32.651 41.566 56.015 1.00 21.56 386 ILE A O 1
ATOM 2998 N N . GLN A 1 387 ? 34.848 41.991 55.744 1.00 14.84 387 GLN A N 1
ATOM 2999 C CA A GLN A 1 387 ? 34.779 43.319 56.342 0.48 15.85 387 GLN A CA 1
ATOM 3000 C CA B GLN A 1 387 ? 34.799 43.315 56.349 0.52 15.84 387 GLN A CA 1
ATOM 3001 C C . GLN A 1 387 ? 35.035 44.383 55.287 1.00 19.19 387 GLN A C 1
ATOM 3002 O O . GLN A 1 387 ? 34.608 45.534 55.427 1.00 16.03 387 GLN A O 1
ATOM 3013 N N . CYS A 1 388 ? 35.727 44.001 54.220 1.00 14.08 388 CYS A N 1
ATOM 3014 C CA . CYS A 1 388 ? 36.066 44.962 53.186 1.00 12.42 388 CYS A CA 1
ATOM 3015 C C . CYS A 1 388 ? 36.076 44.287 51.826 1.00 14.94 388 CYS A C 1
ATOM 3016 O O . CYS A 1 388 ? 36.582 43.172 51.688 1.00 14.85 388 CYS A O 1
ATOM 3019 N N . VAL A 1 389 ? 35.497 44.952 50.833 1.00 13.40 389 VAL A N 1
ATOM 3020 C CA . VAL A 1 389 ? 35.684 44.546 49.436 1.00 13.51 389 VAL A CA 1
ATOM 3021 C C . VAL A 1 389 ? 36.467 45.643 48.742 1.00 15.81 389 VAL A C 1
ATOM 3022 O O . VAL A 1 389 ? 36.113 46.821 48.828 1.00 15.22 389 VAL A O 1
ATOM 3026 N N . ALA A 1 390 ? 37.558 45.269 48.082 1.00 13.46 390 ALA A N 1
ATOM 3027 C CA . ALA A 1 390 ? 38.405 46.263 47.439 1.00 12.67 390 ALA A CA 1
ATOM 3028 C C . ALA A 1 390 ? 38.458 46.025 45.940 1.00 15.49 390 ALA A C 1
ATOM 3029 O O . ALA A 1 390 ? 38.393 44.882 45.481 1.00 14.00 390 ALA A O 1
ATOM 3031 N N . THR A 1 391 ? 38.580 47.108 45.177 1.00 15.54 391 THR A N 1
ATOM 3032 C CA . THR A 1 391 ? 38.817 46.983 43.743 1.00 18.93 391 THR A CA 1
ATOM 3033 C C . THR A 1 391 ? 40.059 47.806 43.401 1.00 24.31 391 THR A C 1
ATOM 3034 O O . THR A 1 391 ? 40.378 48.772 44.088 1.00 25.72 391 THR A O 1
ATOM 3038 N N . THR A 1 392 ? 40.789 47.397 42.372 1.00 26.42 392 THR A N 1
ATOM 3039 C CA . THR A 1 392 ? 41.916 48.199 41.908 1.00 24.42 392 THR A CA 1
ATOM 3040 C C . THR A 1 392 ? 41.708 48.429 40.421 1.00 29.65 392 THR A C 1
ATOM 3041 O O . THR A 1 392 ? 40.950 47.695 39.795 1.00 28.46 392 THR A O 1
ATOM 3045 N N . GLY A 1 393 ? 42.354 49.450 39.860 1.00 26.69 393 GLY A N 1
ATOM 3046 C CA . GLY A 1 393 ? 42.125 49.790 38.466 1.00 33.46 393 GLY A CA 1
ATOM 3047 C C . GLY A 1 393 ? 40.942 50.730 38.282 1.00 32.99 393 GLY A C 1
ATOM 3048 O O . GLY A 1 393 ? 40.771 51.676 39.049 1.00 32.60 393 GLY A O 1
ATOM 3049 N N . SER A 1 394 ? 40.112 50.473 37.275 1.00 29.43 394 SER A N 1
ATOM 3050 C CA . SER A 1 394 ? 38.983 51.363 37.009 1.00 30.36 394 SER A CA 1
ATOM 3051 C C . SER A 1 394 ? 38.061 51.434 38.221 1.00 40.59 394 SER A C 1
ATOM 3052 O O . SER A 1 394 ? 37.795 50.415 38.866 1.00 28.88 394 SER A O 1
ATOM 3055 N N . PRO A 1 395 ? 37.584 52.646 38.543 1.00 33.19 395 PRO A N 1
ATOM 3056 C CA . PRO A 1 395 ? 36.803 52.880 39.757 1.00 34.00 395 PRO A CA 1
ATOM 3057 C C . PRO A 1 395 ? 35.441 52.213 39.639 1.00 31.44 395 PRO A C 1
ATOM 3058 O O . PRO A 1 395 ? 34.938 52.030 38.533 1.00 30.64 395 PRO A O 1
ATOM 3062 N N . LEU A 1 396 ? 34.876 51.815 40.770 1.00 29.57 396 LEU A N 1
ATOM 3063 C CA . LEU A 1 396 ? 33.547 51.231 40.788 1.00 23.16 396 LEU A CA 1
ATOM 3064 C C . LEU A 1 396 ? 32.551 52.378 40.618 1.00 21.98 396 LEU A C 1
ATOM 3065 O O . LEU A 1 396 ? 32.622 53.371 41.341 1.00 26.33 396 LEU A O 1
ATOM 3070 N N . PRO A 1 397 ? 31.630 52.265 39.644 1.00 24.38 397 PRO A N 1
ATOM 3071 C CA . PRO A 1 397 ? 30.652 53.340 39.450 1.00 21.55 397 PRO A CA 1
ATOM 3072 C C . PRO A 1 397 ? 29.655 53.393 40.605 1.00 22.40 397 PRO A C 1
ATOM 3073 O O . PRO A 1 397 ? 29.512 52.414 41.339 1.00 19.01 397 PRO A O 1
ATOM 3077 N N . PRO A 1 398 ? 28.979 54.535 40.774 1.00 21.89 398 PRO A N 1
ATOM 3078 C CA . PRO A 1 398 ? 28.114 54.709 41.945 1.00 27.30 398 PRO A CA 1
ATOM 3079 C C . PRO A 1 398 ? 26.994 53.677 42.040 1.00 24.03 398 PRO A C 1
ATOM 3080 O O . PRO A 1 398 ? 26.658 53.281 43.153 1.00 22.82 398 PRO A O 1
ATOM 3084 N N . ASP A 1 399 ? 26.425 53.244 40.914 1.00 21.54 399 ASP A N 1
ATOM 3085 C CA . ASP A 1 399 ? 25.380 52.228 40.990 1.00 19.04 399 ASP A CA 1
ATOM 3086 C C . ASP A 1 399 ? 25.967 50.895 41.433 1.00 18.88 399 ASP A C 1
ATOM 3087 O O . ASP A 1 399 ? 25.309 50.128 42.134 1.00 20.39 399 ASP A O 1
ATOM 3092 N N . GLY A 1 400 ? 27.214 50.638 41.045 1.00 18.81 400 GLY A N 1
ATOM 3093 C CA . GLY A 1 400 ? 27.903 49.431 41.472 1.00 17.80 400 GLY A CA 1
ATOM 3094 C C . GLY A 1 400 ? 28.242 49.476 42.956 1.00 19.98 400 GLY A C 1
ATOM 3095 O O . GLY A 1 400 ? 28.089 48.490 43.679 1.00 16.44 400 GLY A O 1
ATOM 3096 N N . PHE A 1 401 ? 28.710 50.633 43.410 1.00 18.67 401 PHE A N 1
ATOM 3097 C CA . PHE A 1 401 ? 29.029 50.826 44.824 1.00 15.97 401 PHE A CA 1
ATOM 3098 C C . PHE A 1 401 ? 27.792 50.618 45.685 1.00 16.21 401 PHE A C 1
ATOM 3099 O O . PHE A 1 401 ? 27.827 49.894 46.681 1.00 14.56 401 PHE A O 1
ATOM 3107 N N . ARG A 1 402 ? 26.699 51.268 45.294 1.00 17.51 402 ARG A N 1
ATOM 3108 C CA . ARG A 1 402 ? 25.425 51.152 46.013 1.00 18.97 402 ARG A CA 1
ATOM 3109 C C . ARG A 1 402 ? 24.945 49.714 46.077 1.00 14.83 402 ARG A C 1
ATOM 3110 O O . ARG A 1 402 ? 24.488 49.240 47.114 1.00 17.02 402 ARG A O 1
ATOM 3118 N N . TRP A 1 403 ? 25.034 49.018 44.948 1.00 16.79 403 TRP A N 1
ATOM 3119 C CA . TRP A 1 403 ? 24.593 47.632 44.890 1.00 16.68 403 TRP A CA 1
ATOM 3120 C C . TRP A 1 403 ? 25.382 46.798 45.883 1.00 17.51 403 TRP A C 1
ATOM 3121 O O . TRP A 1 403 ? 24.826 46.025 46.669 1.00 16.86 403 TRP A O 1
ATOM 3132 N N . LEU A 1 404 ? 26.694 46.958 45.836 1.00 15.44 404 LEU A N 1
ATOM 3133 C CA . LEU A 1 404 ? 27.584 46.171 46.673 1.00 14.61 404 LEU A CA 1
ATOM 3134 C C . LEU A 1 404 ? 27.318 46.473 48.144 1.00 16.58 404 LEU A C 1
ATOM 3135 O O . LEU A 1 404 ? 27.132 45.561 48.966 1.00 17.96 404 LEU A O 1
ATOM 3140 N N . HIS A 1 405 ? 27.283 47.756 48.478 1.00 15.16 405 HIS A N 1
ATOM 3141 C CA . HIS A 1 405 ? 27.041 48.144 49.862 1.00 15.84 405 HIS A CA 1
ATOM 3142 C C . HIS A 1 405 ? 25.667 47.705 50.366 1.00 20.14 405 HIS A C 1
ATOM 3143 O O . HIS A 1 405 ? 25.553 47.151 51.458 1.00 19.96 405 HIS A O 1
ATOM 3150 N N . ASP A 1 406 ? 24.629 47.961 49.569 1.00 19.31 406 ASP A N 1
ATOM 3151 C CA . ASP A 1 406 ? 23.262 47.619 49.964 1.00 21.20 406 ASP A CA 1
ATOM 3152 C C . ASP A 1 406 ? 23.078 46.111 50.040 1.00 20.48 406 ASP A C 1
ATOM 3153 O O . ASP A 1 406 ? 22.315 45.623 50.860 1.00 21.52 406 ASP A O 1
ATOM 3158 N N . GLU A 1 407 ? 23.774 45.365 49.185 1.00 20.74 407 GLU A N 1
ATOM 3159 C CA . GLU A 1 407 ? 23.674 43.907 49.232 1.00 17.94 407 GLU A CA 1
ATOM 3160 C C . GLU A 1 407 ? 24.127 43.367 50.591 1.00 22.49 407 GLU A C 1
ATOM 3161 O O . GLU A 1 407 ? 23.535 42.432 51.136 1.00 25.02 407 GLU A O 1
ATOM 3167 N N . PHE A 1 408 ? 25.170 43.966 51.153 1.00 17.24 408 PHE A N 1
ATOM 3168 C CA . PHE A 1 408 ? 25.605 43.586 52.491 1.00 17.34 408 PHE A CA 1
ATOM 3169 C C . PHE A 1 408 ? 24.735 44.255 53.572 1.00 19.66 408 PHE A C 1
ATOM 3170 O O . PHE A 1 408 ? 24.404 43.644 54.595 1.00 20.38 408 PHE A O 1
ATOM 3178 N N . ALA A 1 409 ? 24.374 45.508 53.338 1.00 19.30 409 ALA A N 1
ATOM 3179 C CA . ALA A 1 409 ? 23.643 46.288 54.337 1.00 20.41 409 ALA A CA 1
ATOM 3180 C C . ALA A 1 409 ? 22.250 45.718 54.603 1.00 25.67 409 ALA A C 1
ATOM 3181 O O . ALA A 1 409 ? 21.736 45.807 55.718 1.00 19.74 409 ALA A O 1
ATOM 3183 N N . ALA A 1 410 ? 21.645 45.123 53.581 1.00 22.25 410 ALA A N 1
ATOM 3184 C CA . ALA A 1 410 ? 20.295 44.589 53.724 1.00 22.17 410 ALA A CA 1
ATOM 3185 C C . ALA A 1 410 ? 20.317 43.427 54.705 1.00 26.47 410 ALA A C 1
ATOM 3186 O O . ALA A 1 410 ? 19.315 43.116 55.348 1.00 22.96 410 ALA A O 1
ATOM 3188 N N . GLY A 1 411 ? 21.477 42.791 54.829 1.00 21.63 411 GLY A N 1
ATOM 3189 C CA . GLY A 1 411 ? 21.618 41.665 55.726 1.00 23.19 411 GLY A CA 1
ATOM 3190 C C . GLY A 1 411 ? 22.221 42.082 57.052 1.00 26.58 411 GLY A C 1
ATOM 3191 O O . GLY A 1 411 ? 22.675 41.238 57.823 1.00 28.01 411 GLY A O 1
ATOM 3192 N N . GLY A 1 412 ? 22.234 43.388 57.311 1.00 26.82 412 GLY A N 1
ATOM 3193 C CA . GLY A 1 412 ? 22.730 43.917 58.569 1.00 21.03 412 GLY A CA 1
ATOM 3194 C C . GLY A 1 412 ? 24.240 44.105 58.682 1.00 32.46 412 GLY A C 1
ATOM 3195 O O . GLY A 1 412 ? 24.750 44.321 59.778 1.00 34.07 412 GLY A O 1
ATOM 3196 N N . ALA A 1 413 ? 24.967 44.028 57.569 1.00 25.00 413 ALA A N 1
ATOM 3197 C CA . ALA A 1 413 ? 26.428 44.212 57.610 1.00 28.66 413 ALA A CA 1
ATOM 3198 C C . ALA A 1 413 ? 26.868 45.545 56.995 1.00 30.47 413 ALA A C 1
ATOM 3199 O O . ALA A 1 413 ? 26.424 45.896 55.900 1.00 31.11 413 ALA A O 1
ATOM 3201 N N . ASP A 1 414 ? 27.742 46.286 57.684 1.00 24.52 414 ASP A N 1
ATOM 3202 C CA . ASP A 1 414 ? 28.249 47.548 57.132 1.00 28.65 414 ASP A CA 1
ATOM 3203 C C . ASP A 1 414 ? 29.619 47.341 56.499 1.00 34.84 414 ASP A C 1
ATOM 3204 O O . ASP A 1 414 ? 30.632 47.248 57.188 1.00 34.42 414 ASP A O 1
ATOM 3209 N N . LEU A 1 415 ? 29.634 47.282 55.178 1.00 25.60 415 LEU A N 1
ATOM 3210 C CA . LEU A 1 415 ? 30.827 46.920 54.433 1.00 24.44 415 LEU A CA 1
ATOM 3211 C C . LEU A 1 415 ? 31.685 48.143 54.163 1.00 19.55 415 LEU A C 1
ATOM 3212 O O . LEU A 1 415 ? 31.157 49.201 53.831 1.00 20.58 415 LEU A O 1
ATOM 3217 N N . TRP A 1 416 ? 33.005 48.005 54.286 1.00 17.80 416 TRP A N 1
ATOM 3218 C CA . TRP A 1 416 ? 33.903 49.033 53.765 1.00 18.48 416 TRP A CA 1
ATOM 3219 C C . TRP A 1 416 ? 34.249 48.652 52.340 1.00 18.98 416 TRP A C 1
ATOM 3220 O O . TRP A 1 416 ? 34.802 47.578 52.103 1.00 17.46 416 TRP A O 1
ATOM 3231 N N . ILE A 1 417 ? 33.913 49.517 51.393 1.00 17.24 417 ILE A N 1
ATOM 3232 C CA . ILE A 1 417 ? 34.290 49.306 50.004 1.00 15.05 417 ILE A CA 1
ATOM 3233 C C . ILE A 1 417 ? 35.473 50.197 49.694 1.00 21.48 417 ILE A C 1
ATOM 3234 O O . ILE A 1 417 ? 35.365 51.428 49.728 1.00 20.69 417 ILE A O 1
ATOM 3239 N N . ALA A 1 418 ? 36.605 49.559 49.412 1.00 16.56 418 ALA A N 1
ATOM 3240 C CA . ALA A 1 418 ? 37.860 50.262 49.202 1.00 19.86 418 ALA A CA 1
ATOM 3241 C C . ALA A 1 418 ? 38.240 50.327 47.733 1.00 23.71 418 ALA A C 1
ATOM 3242 O O . ALA A 1 418 ? 38.015 49.389 46.972 1.00 19.75 418 ALA A O 1
ATOM 3244 N N . SER A 1 419 ? 38.804 51.457 47.346 1.00 20.56 419 SER A N 1
ATOM 3245 C CA A SER A 1 419 ? 39.299 51.645 45.998 0.59 21.69 419 SER A CA 1
ATOM 3246 C CA B SER A 1 419 ? 39.299 51.658 45.993 0.41 21.74 419 SER A CA 1
ATOM 3247 C C . SER A 1 419 ? 40.803 51.879 46.072 1.00 27.36 419 SER A C 1
ATOM 3248 O O . SER A 1 419 ? 41.258 52.836 46.689 1.00 22.32 419 SER A O 1
ATOM 3253 N N . VAL A 1 420 ? 41.580 50.997 45.458 1.00 30.62 420 VAL A N 1
ATOM 3254 C CA . VAL A 1 420 ? 43.021 51.209 45.447 1.00 29.00 420 VAL A CA 1
ATOM 3255 C C . VAL A 1 420 ? 43.514 51.411 44.028 1.00 28.24 420 VAL A C 1
ATOM 3256 O O . VAL A 1 420 ? 42.766 51.227 43.064 1.00 27.89 420 VAL A O 1
ATOM 3260 N N . SER A 1 421 ? 44.777 51.798 43.896 1.00 27.57 421 SER A N 1
ATOM 3261 C CA . SER A 1 421 ? 45.342 52.030 42.578 1.00 24.28 421 SER A CA 1
ATOM 3262 C C . SER A 1 421 ? 46.795 51.571 42.555 1.00 29.92 421 SER A C 1
ATOM 3263 O O . SER A 1 421 ? 47.705 52.395 42.467 1.00 30.14 421 SER A O 1
ATOM 3266 N N . GLY A 1 422 ? 47.000 50.257 42.650 1.00 22.47 422 GLY A N 1
ATOM 3267 C CA . GLY A 1 422 ? 48.337 49.676 42.647 1.00 21.97 422 GLY A CA 1
ATOM 3268 C C . GLY A 1 422 ? 48.989 49.728 41.277 1.00 26.35 422 GLY A C 1
ATOM 3269 O O . GLY A 1 422 ? 48.304 49.621 40.260 1.00 24.07 422 GLY A O 1
ATOM 3270 N N . GLY A 1 423 ? 50.312 49.892 41.249 1.00 17.75 423 GLY A N 1
ATOM 3271 C CA . GLY A 1 423 ? 51.049 49.980 39.999 1.00 22.56 423 GLY A CA 1
ATOM 3272 C C . GLY A 1 423 ? 52.350 49.210 40.121 1.00 17.04 423 GLY A C 1
ATOM 3273 O O . GLY A 1 423 ? 52.869 49.044 41.215 1.00 14.41 423 GLY A O 1
ATOM 3274 N N . THR A 1 424 ? 52.868 48.723 39.006 1.00 13.92 424 THR A N 1
ATOM 3275 C CA . THR A 1 424 ? 54.066 47.888 39.031 1.00 12.04 424 THR A CA 1
ATOM 3276 C C . THR A 1 424 ? 55.304 48.687 39.412 1.00 15.78 424 THR A C 1
ATOM 3277 O O . THR A 1 424 ? 56.213 48.163 40.060 1.00 14.29 424 THR A O 1
ATOM 3281 N N . ASP A 1 425 ? 55.328 49.960 39.021 1.00 15.84 425 ASP A N 1
ATOM 3282 C CA . ASP A 1 425 ? 56.539 50.785 39.148 1.00 16.32 425 ASP A CA 1
ATOM 3283 C C . ASP A 1 425 ? 57.095 50.850 40.567 1.00 15.13 425 ASP A C 1
ATOM 3284 O O . ASP A 1 425 ? 58.313 50.816 40.760 1.00 15.80 425 ASP A O 1
ATOM 3289 N N . VAL A 1 426 ? 56.213 50.972 41.557 1.00 12.19 426 VAL A N 1
ATOM 3290 C CA . VAL A 1 426 ? 56.657 50.981 42.950 1.00 11.56 426 VAL A CA 1
ATOM 3291 C C . VAL A 1 426 ? 56.005 49.837 43.729 1.00 13.22 426 VAL A C 1
ATOM 3292 O O . VAL A 1 426 ? 56.115 49.772 44.962 1.00 14.46 426 VAL A O 1
ATOM 3296 N N . CYS A 1 427 ? 55.342 48.941 42.988 1.00 13.46 427 CYS A N 1
ATOM 3297 C CA . CYS A 1 427 ? 54.618 47.794 43.546 1.00 11.12 427 CYS A CA 1
ATOM 3298 C C . CYS A 1 427 ? 53.715 48.221 44.709 1.00 13.19 427 CYS A C 1
ATOM 3299 O O . CYS A 1 427 ? 53.622 47.542 45.729 1.00 13.70 427 CYS A O 1
ATOM 3302 N N . SER A 1 428 ? 53.031 49.341 44.523 1.00 11.44 428 SER A N 1
ATOM 3303 C CA . SER A 1 428 ? 52.160 49.880 45.557 1.00 14.51 428 SER A CA 1
ATOM 3304 C C . SER A 1 428 ? 51.333 50.983 44.918 1.00 14.96 428 SER A C 1
ATOM 3305 O O . SER A 1 428 ? 51.204 51.039 43.699 1.00 16.30 428 SER A O 1
ATOM 3308 N N . CYS A 1 429 ? 50.752 51.850 45.733 1.00 16.14 429 CYS A N 1
ATOM 3309 C CA A CYS A 1 429 ? 49.895 52.933 45.260 0.61 17.23 429 CYS A CA 1
ATOM 3310 C CA B CYS A 1 429 ? 49.997 52.948 45.163 0.39 17.23 429 CYS A CA 1
ATOM 3311 C C . CYS A 1 429 ? 50.470 54.273 45.724 1.00 16.89 429 CYS A C 1
ATOM 3312 O O . CYS A 1 429 ? 50.974 54.364 46.855 1.00 17.20 429 CYS A O 1
ATOM 3317 N N . PHE A 1 430 ? 50.347 55.305 44.901 1.00 13.59 430 PHE A N 1
ATOM 3318 C CA . PHE A 1 430 ? 50.657 56.658 45.348 1.00 14.14 430 PHE A CA 1
ATOM 3319 C C . PHE A 1 430 ? 49.437 57.232 46.070 1.00 14.27 430 PHE A C 1
ATOM 3320 O O . PHE A 1 430 ? 49.565 58.077 46.953 1.00 17.14 430 PHE A O 1
ATOM 3328 N N . ALA A 1 431 ? 48.255 56.776 45.664 1.00 16.78 431 ALA A N 1
ATOM 3329 C CA . ALA A 1 431 ? 47.001 57.238 46.245 1.00 17.45 431 ALA A CA 1
ATOM 3330 C C . ALA A 1 431 ? 46.008 56.098 46.250 1.00 20.83 431 ALA A C 1
ATOM 3331 O O . ALA A 1 431 ? 46.074 55.197 45.421 1.00 16.83 431 ALA A O 1
ATOM 3333 N N . GLY A 1 432 ? 45.060 56.149 47.170 1.00 18.08 432 GLY A N 1
ATOM 3334 C CA . GLY A 1 432 ? 44.132 55.053 47.301 1.00 16.43 432 GLY A CA 1
ATOM 3335 C C . GLY A 1 432 ? 43.409 55.107 48.623 1.00 18.67 432 GLY A C 1
ATOM 3336 O O . GLY A 1 432 ? 43.067 56.179 49.103 1.00 18.01 432 GLY A O 1
ATOM 3337 N N . ALA A 1 433 ? 43.228 53.943 49.229 1.00 19.15 433 ALA A N 1
ATOM 3338 C CA . ALA A 1 433 ? 42.292 53.791 50.333 1.00 18.88 433 ALA A CA 1
ATOM 3339 C C . ALA A 1 433 ? 42.813 54.258 51.689 1.00 18.28 433 ALA A C 1
ATOM 3340 O O . ALA A 1 433 ? 43.999 54.148 51.987 1.00 14.90 433 ALA A O 1
ATOM 3342 N N . VAL A 1 434 ? 41.895 54.769 52.509 1.00 16.49 434 VAL A N 1
ATOM 3343 C CA . VAL A 1 434 ? 42.172 55.078 53.906 1.00 16.45 434 VAL A CA 1
ATOM 3344 C C . VAL A 1 434 ? 40.903 54.677 54.678 1.00 13.81 434 VAL A C 1
ATOM 3345 O O . VAL A 1 434 ? 39.823 55.151 54.353 1.00 15.47 434 VAL A O 1
ATOM 3349 N N . PRO A 1 435 ? 41.029 53.796 55.681 1.00 15.12 435 PRO A N 1
ATOM 3350 C CA . PRO A 1 435 ? 39.828 53.239 56.321 1.00 17.44 435 PRO A CA 1
ATOM 3351 C C . PRO A 1 435 ? 38.989 54.294 57.044 1.00 22.77 435 PRO A C 1
ATOM 3352 O O . PRO A 1 435 ? 37.811 54.062 57.307 1.00 20.18 435 PRO A O 1
ATOM 3356 N N . THR A 1 436 ? 39.585 55.441 57.344 1.00 17.51 436 THR A N 1
ATOM 3357 C CA . THR A 1 436 ? 38.940 56.435 58.212 1.00 17.83 436 THR A CA 1
ATOM 3358 C C . THR A 1 436 ? 38.290 57.606 57.473 1.00 16.65 436 THR A C 1
ATOM 3359 O O . THR A 1 436 ? 37.774 58.533 58.103 1.00 18.77 436 THR A O 1
ATOM 3363 N N . LEU A 1 437 ? 38.308 57.573 56.147 1.00 16.58 437 LEU A N 1
ATOM 3364 C CA . LEU A 1 437 ? 37.783 58.681 55.358 1.00 13.59 437 LEU A CA 1
ATOM 3365 C C . LEU A 1 437 ? 36.518 58.307 54.588 1.00 17.52 437 LEU A C 1
ATOM 3366 O O . LEU A 1 437 ? 36.280 57.139 54.300 1.00 15.78 437 LEU A O 1
ATOM 3371 N N . PRO A 1 438 ? 35.708 59.308 54.232 1.00 17.92 438 PRO A N 1
ATOM 3372 C CA . PRO A 1 438 ? 34.530 59.008 53.408 1.00 18.55 438 PRO A CA 1
ATOM 3373 C C . PRO A 1 438 ? 34.935 58.598 51.998 1.00 20.24 438 PRO A C 1
ATOM 3374 O O . PRO A 1 438 ? 36.070 58.852 51.574 1.00 19.85 438 PRO A O 1
ATOM 3378 N N . VAL A 1 439 ? 34.004 57.981 51.284 1.00 17.86 439 VAL A N 1
ATOM 3379 C CA . VAL A 1 439 ? 34.196 57.628 49.880 1.00 21.49 439 VAL A CA 1
ATOM 3380 C C . VAL A 1 439 ? 33.365 58.539 49.001 1.00 25.03 439 VAL A C 1
ATOM 3381 O O . VAL A 1 439 ? 32.191 58.799 49.299 1.00 21.93 439 VAL A O 1
ATOM 3385 N N . HIS A 1 440 ? 33.975 59.024 47.922 1.00 18.97 440 HIS A N 1
ATOM 3386 C CA . HIS A 1 440 ? 33.285 59.896 46.972 1.00 22.34 440 HIS A CA 1
ATOM 3387 C C . HIS A 1 440 ? 33.335 59.316 45.568 1.00 24.83 440 HIS A C 1
ATOM 3388 O O . HIS A 1 440 ? 34.269 58.593 45.226 1.00 22.70 440 HIS A O 1
ATOM 3395 N N . ILE A 1 441 ? 32.332 59.641 44.751 1.00 22.19 441 ILE A N 1
ATOM 3396 C CA . ILE A 1 441 ? 32.261 59.121 43.391 1.00 23.35 441 ILE A CA 1
ATOM 3397 C C . ILE A 1 441 ? 33.525 59.427 42.592 1.00 21.34 441 ILE A C 1
ATOM 3398 O O . ILE A 1 441 ? 33.945 60.580 42.513 1.00 21.65 441 ILE A O 1
ATOM 3403 N N . GLY A 1 442 ? 34.115 58.391 41.997 1.00 20.52 442 GLY A N 1
ATOM 3404 C CA . GLY A 1 442 ? 35.226 58.566 41.073 1.00 26.75 442 GLY A CA 1
ATOM 3405 C C . GLY A 1 442 ? 36.504 59.138 41.666 1.00 27.48 442 GLY A C 1
ATOM 3406 O O . GLY A 1 442 ? 37.364 59.618 40.930 1.00 29.70 442 GLY A O 1
ATOM 3407 N N . GLU A 1 443 ? 36.634 59.091 42.988 1.00 21.14 443 GLU A N 1
ATOM 3408 C CA . GLU A 1 443 ? 37.841 59.584 43.648 1.00 20.34 443 GLU A CA 1
ATOM 3409 C C . GLU A 1 443 ? 38.633 58.489 44.353 1.00 23.70 443 GLU A C 1
ATOM 3410 O O . GLU A 1 443 ? 38.067 57.531 44.881 1.00 22.65 443 GLU A O 1
ATOM 3416 N N . LEU A 1 444 ? 39.954 58.648 44.371 1.00 17.28 444 LEU A N 1
ATOM 3417 C CA . LEU A 1 444 ? 40.787 57.918 45.312 1.00 15.68 444 LEU A CA 1
ATOM 3418 C C . LEU A 1 444 ? 40.848 58.777 46.572 1.00 15.45 444 LEU A C 1
ATOM 3419 O O . LEU A 1 444 ? 41.034 59.994 46.486 1.00 17.29 444 LEU A O 1
ATOM 3424 N N . GLN A 1 445 ? 40.697 58.153 47.735 1.00 15.09 445 GLN A N 1
ATOM 3425 C CA . GLN A 1 445 ? 40.540 58.909 48.984 1.00 15.36 445 GLN A CA 1
ATOM 3426 C C . GLN A 1 445 ? 41.696 59.851 49.319 1.00 19.90 445 GLN A C 1
ATOM 3427 O O . GLN A 1 445 ? 41.471 60.993 49.712 1.00 17.84 445 GLN A O 1
ATOM 3433 N N . ALA A 1 446 ? 42.934 59.382 49.183 1.00 16.38 446 ALA A N 1
ATOM 3434 C CA . ALA A 1 446 ? 44.070 60.232 49.529 1.00 13.54 446 ALA A CA 1
ATOM 3435 C C . ALA A 1 446 ? 45.387 59.642 49.056 1.00 14.37 446 ALA A C 1
ATOM 3436 O O . ALA A 1 446 ? 45.504 58.430 48.907 1.00 16.79 446 ALA A O 1
ATOM 3438 N N . PRO A 1 447 ? 46.393 60.508 48.852 1.00 18.62 447 PRO A N 1
ATOM 3439 C CA . PRO A 1 447 ? 47.773 60.039 48.721 1.00 13.16 447 PRO A CA 1
ATOM 3440 C C . PRO A 1 447 ? 48.101 59.180 49.930 1.00 16.81 447 PRO A C 1
ATOM 3441 O O . PRO A 1 447 ? 47.621 59.472 51.040 1.00 13.91 447 PRO A O 1
ATOM 3445 N N . GLY A 1 448 ? 48.903 58.138 49.727 1.00 14.74 448 GLY A N 1
ATOM 3446 C CA . GLY A 1 448 ? 49.301 57.279 50.825 1.00 15.26 448 GLY A CA 1
ATOM 3447 C C . GLY A 1 448 ? 50.216 57.997 51.807 1.00 17.54 448 GLY A C 1
ATOM 3448 O O . GLY A 1 448 ? 50.790 59.038 51.487 1.00 15.98 448 GLY A O 1
ATOM 3449 N N . LEU A 1 449 ? 50.358 57.443 53.008 1.00 13.02 449 LEU A N 1
ATOM 3450 C CA . LEU A 1 449 ? 51.268 58.028 53.988 1.00 11.75 449 LEU A CA 1
ATOM 3451 C C . LEU A 1 449 ? 52.696 58.057 53.448 1.00 16.95 449 LEU A C 1
ATOM 3452 O O . LEU A 1 449 ? 53.167 57.081 52.866 1.00 14.33 449 LEU A O 1
ATOM 3457 N N . GLY A 1 450 ? 53.369 59.187 53.641 1.00 15.25 450 GLY A N 1
ATOM 3458 C CA . GLY A 1 450 ? 54.748 59.338 53.210 1.00 15.45 450 GLY A CA 1
ATOM 3459 C C . GLY A 1 450 ? 54.842 59.696 51.740 1.00 15.78 450 GLY A C 1
ATOM 3460 O O . GLY A 1 450 ? 55.940 59.852 51.202 1.00 17.67 450 GLY A O 1
ATOM 3461 N N . THR A 1 451 ? 53.696 59.828 51.079 1.00 12.81 451 THR A N 1
ATOM 3462 C CA . THR A 1 451 ? 53.701 60.176 49.660 1.00 15.71 451 THR A CA 1
ATOM 3463 C C . THR A 1 451 ? 53.303 61.639 49.427 1.00 18.98 451 THR A C 1
ATOM 3464 O O . THR A 1 451 ? 52.158 62.023 49.677 1.00 17.32 451 THR A O 1
ATOM 3468 N N . ASP A 1 452 ? 54.253 62.454 48.962 1.00 16.30 452 ASP A N 1
ATOM 3469 C CA . ASP A 1 452 ? 53.966 63.863 48.675 1.00 20.13 452 ASP A CA 1
ATOM 3470 C C . ASP A 1 452 ? 53.481 63.992 47.239 1.00 17.89 452 ASP A C 1
ATOM 3471 O O . ASP A 1 452 ? 54.243 64.311 46.325 1.00 18.12 452 ASP A O 1
ATOM 3476 N N . LEU A 1 453 ? 52.201 63.705 47.044 1.00 18.47 453 LEU A N 1
ATOM 3477 C CA . LEU A 1 453 ? 51.609 63.708 45.720 1.00 14.51 453 LEU A CA 1
ATOM 3478 C C . LEU A 1 453 ? 51.040 65.081 45.436 1.00 19.21 453 LEU A C 1
ATOM 3479 O O . LEU A 1 453 ? 50.345 65.649 46.269 1.00 18.07 453 LEU A O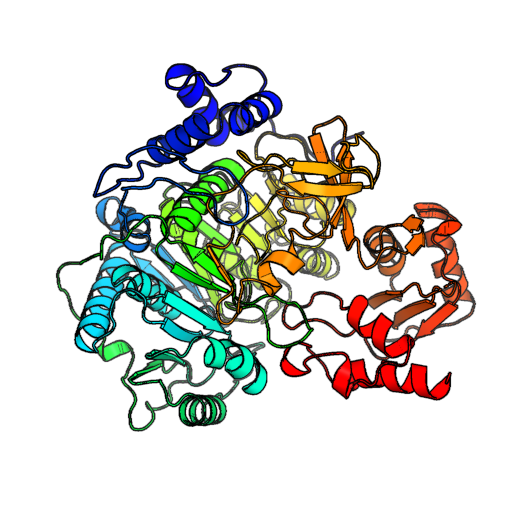 1
ATOM 3484 N N . GLN A 1 454 ? 51.328 65.608 44.253 1.00 16.83 454 GLN A N 1
ATOM 3485 C CA . GLN A 1 454 ? 50.795 66.906 43.868 1.00 22.61 454 GLN A CA 1
ATOM 3486 C C . GLN A 1 454 ? 50.359 66.849 42.414 1.00 21.53 454 GLN A C 1
ATOM 3487 O O . GLN A 1 454 ? 50.660 65.882 41.705 1.00 18.43 454 GLN A O 1
ATOM 3493 N N . SER A 1 455 ? 49.606 67.856 41.984 1.00 20.16 455 SER A N 1
ATOM 3494 C CA . SER A 1 455 ? 49.211 67.970 40.589 1.00 23.59 455 SER A CA 1
ATOM 3495 C C . SER A 1 455 ? 49.896 69.217 40.071 1.00 23.42 455 SER A C 1
ATOM 3496 O O . SER A 1 455 ? 49.649 70.312 40.582 1.00 23.46 455 SER A O 1
ATOM 3499 N N . TRP A 1 456 ? 50.770 69.057 39.082 1.00 21.09 456 TRP A N 1
ATOM 3500 C CA . TRP A 1 456 ? 51.592 70.179 38.633 1.00 26.62 456 TRP A CA 1
ATOM 3501 C C . TRP A 1 456 ? 51.216 70.716 37.260 1.00 21.80 456 TRP A C 1
ATOM 3502 O O . TRP A 1 456 ? 50.876 69.957 36.343 1.00 21.82 456 TRP A O 1
ATOM 3513 N N . ASP A 1 457 ? 51.287 72.037 37.123 1.00 25.68 457 ASP A N 1
ATOM 3514 C CA . ASP A 1 457 ? 51.071 72.668 35.829 1.00 30.02 457 ASP A CA 1
ATOM 3515 C C . ASP A 1 457 ? 52.364 72.581 35.027 1.00 31.57 457 ASP A C 1
ATOM 3516 O O . ASP A 1 457 ? 53.387 72.119 35.548 1.00 29.57 457 ASP A O 1
ATOM 3521 N N . PRO A 1 458 ? 52.323 72.995 33.753 1.00 32.42 458 PRO A N 1
ATOM 3522 C CA . PRO A 1 458 ? 53.519 72.885 32.912 1.00 34.36 458 PRO A CA 1
ATOM 3523 C C . PRO A 1 458 ? 54.730 73.613 33.486 1.00 31.72 458 PRO A C 1
ATOM 3524 O O . PRO A 1 458 ? 55.855 73.283 33.120 1.00 37.56 458 PRO A O 1
ATOM 3528 N N . SER A 1 459 ? 54.509 74.572 34.379 1.00 30.10 459 SER A N 1
ATOM 3529 C CA . SER A 1 459 ? 55.611 75.314 34.987 1.00 31.83 459 SER A CA 1
ATOM 3530 C C . SER A 1 459 ? 56.168 74.640 36.246 1.00 37.95 459 SER A C 1
ATOM 3531 O O . SER A 1 459 ? 57.153 75.101 36.823 1.00 33.78 459 SER A O 1
ATOM 3534 N N . GLY A 1 460 ? 55.538 73.554 36.678 1.00 30.83 460 GLY A N 1
ATOM 3535 C CA . GLY A 1 460 ? 55.999 72.846 37.859 1.00 26.35 460 GLY A CA 1
ATOM 3536 C C . GLY A 1 460 ? 55.487 73.454 39.149 1.00 26.61 460 GLY A C 1
ATOM 3537 O O . GLY A 1 460 ? 56.090 73.291 40.206 1.00 27.41 460 GLY A O 1
ATOM 3538 N N . ASP A 1 461 ? 54.368 74.165 39.063 1.00 27.47 461 ASP A N 1
ATOM 3539 C CA . ASP A 1 461 ? 53.728 74.721 40.246 1.00 21.38 461 ASP A CA 1
ATOM 3540 C C . ASP A 1 461 ? 52.468 73.926 40.541 1.00 24.34 461 ASP A C 1
ATOM 3541 O O . ASP A 1 461 ? 51.813 73.433 39.618 1.00 27.37 461 ASP A O 1
ATOM 3546 N N . PRO A 1 462 ? 52.129 73.799 41.828 1.00 25.67 462 PRO A N 1
ATOM 3547 C CA . PRO A 1 462 ? 51.032 72.934 42.279 1.00 23.77 462 PRO A CA 1
ATOM 3548 C C . PRO A 1 462 ? 49.636 73.518 42.057 1.00 30.84 462 PRO A C 1
ATOM 3549 O O . PRO A 1 462 ? 49.414 74.723 42.206 1.00 31.02 462 PRO A O 1
ATOM 3553 N N . LEU A 1 463 ? 48.707 72.639 41.699 1.00 27.51 463 LEU A N 1
ATOM 3554 C CA . LEU A 1 463 ? 47.330 73.009 41.406 1.00 25.30 463 LEU A CA 1
ATOM 3555 C C . LEU A 1 463 ? 46.366 72.355 42.378 1.00 34.51 463 LEU A C 1
ATOM 3556 O O . LEU A 1 463 ? 46.598 71.236 42.846 1.00 26.75 463 LEU A O 1
ATOM 3561 N N . THR A 1 464 ? 45.273 73.051 42.666 1.00 25.89 464 THR A N 1
ATOM 3562 C CA . THR A 1 464 ? 44.201 72.495 43.480 1.00 31.80 464 THR A CA 1
ATOM 3563 C C . THR A 1 464 ? 42.892 72.616 42.713 1.00 34.01 464 THR A C 1
ATOM 3564 O O . THR A 1 464 ? 42.557 73.692 42.213 1.00 30.39 464 THR A O 1
ATOM 3568 N N . ASP A 1 465 ? 42.164 71.506 42.605 1.00 29.25 465 ASP A N 1
ATOM 3569 C CA . ASP A 1 465 ? 40.897 71.473 41.872 1.00 31.23 465 ASP A CA 1
ATOM 3570 C C . ASP A 1 465 ? 41.061 71.843 40.395 1.00 35.70 465 ASP A C 1
ATOM 3571 O O . ASP A 1 465 ? 40.134 72.362 39.770 1.00 35.77 465 ASP A O 1
ATOM 3576 N N . GLU A 1 466 ? 42.243 71.570 39.848 1.00 26.34 466 GLU A N 1
ATOM 3577 C CA . GLU A 1 466 ? 42.554 71.825 38.442 1.00 31.27 466 GLU A CA 1
ATOM 3578 C C . GLU A 1 466 ? 43.375 70.665 37.887 1.00 31.40 466 GLU A C 1
ATOM 3579 O O . GLU A 1 466 ? 44.222 70.111 38.590 1.00 30.33 466 GLU A O 1
ATOM 3585 N N . VAL A 1 467 ? 43.142 70.307 36.629 1.00 29.72 467 VAL A N 1
ATOM 3586 C CA . VAL A 1 467 ? 43.838 69.165 36.039 1.00 30.73 467 VAL A CA 1
ATOM 3587 C C . VAL A 1 467 ? 45.314 69.462 35.776 1.00 35.53 467 VAL A C 1
ATOM 3588 O O . VAL A 1 467 ? 45.672 70.541 35.293 1.00 27.09 467 VAL A O 1
ATOM 3592 N N . GLY A 1 468 ? 46.167 68.498 36.105 1.00 23.30 468 GLY A N 1
ATOM 3593 C CA . GLY A 1 468 ? 47.600 68.669 35.961 1.00 22.86 468 GLY A CA 1
ATOM 3594 C C . GLY A 1 468 ? 48.310 67.331 35.982 1.00 23.34 468 GLY A C 1
ATOM 3595 O O . GLY A 1 468 ? 47.669 66.276 35.960 1.00 21.57 468 GLY A O 1
ATOM 3596 N N . GLU A 1 469 ? 49.636 67.374 36.031 1.00 21.67 469 GLU A N 1
ATOM 3597 C CA . GLU A 1 469 ? 50.442 66.159 36.051 1.00 20.32 469 GLU A CA 1
ATOM 3598 C C . GLU A 1 469 ? 50.574 65.597 37.460 1.00 20.27 469 GLU A C 1
ATOM 3599 O O . GLU A 1 469 ? 50.961 66.311 38.383 1.00 20.47 469 GLU A O 1
ATOM 3605 N N . LEU A 1 470 ? 50.287 64.309 37.623 1.00 17.85 470 LEU A N 1
ATOM 3606 C CA . LEU A 1 470 ? 50.579 63.655 38.897 1.00 17.15 470 LEU A CA 1
ATOM 3607 C C . LEU A 1 470 ? 52.089 63.651 39.099 1.00 17.52 470 LEU A C 1
ATOM 3608 O O . LEU A 1 470 ? 52.832 63.101 38.277 1.00 19.64 470 LEU A O 1
ATOM 3613 N N . VAL A 1 471 ? 52.545 64.269 40.176 1.00 17.36 471 VAL A N 1
ATOM 3614 C CA . VAL A 1 471 ? 53.947 64.162 40.559 1.00 16.97 471 VAL A CA 1
ATOM 3615 C C . VAL A 1 471 ? 54.082 63.684 41.998 1.00 16.62 471 VAL A C 1
ATOM 3616 O O . VAL A 1 471 ? 53.210 63.908 42.838 1.00 18.21 471 VAL A O 1
ATOM 3620 N N . VAL A 1 472 ? 55.176 62.993 42.267 1.00 15.39 472 VAL A N 1
ATOM 3621 C CA . VAL A 1 472 ? 55.534 62.658 43.630 1.00 16.84 472 VAL A CA 1
ATOM 3622 C C . VAL A 1 472 ? 56.868 63.335 43.885 1.00 17.09 472 VAL A C 1
ATOM 3623 O O . VAL A 1 472 ? 57.845 63.063 43.198 1.00 18.20 472 VAL A O 1
ATOM 3627 N N . THR A 1 473 ? 56.892 64.238 44.857 1.00 15.99 473 THR A N 1
ATOM 3628 C CA . THR A 1 473 ? 58.017 65.149 45.008 1.00 18.97 473 THR A CA 1
ATOM 3629 C C . THR A 1 473 ? 59.046 64.660 46.023 1.00 22.46 473 THR A C 1
ATOM 3630 O O . THR A 1 473 ? 60.090 65.294 46.202 1.00 17.24 473 THR A O 1
ATOM 3634 N N . ASN A 1 474 ? 58.758 63.539 46.683 1.00 17.17 474 ASN A N 1
ATOM 3635 C CA . ASN A 1 474 ? 59.683 62.976 47.664 1.00 15.35 474 ASN A CA 1
ATOM 3636 C C . ASN A 1 474 ? 59.942 61.492 47.392 1.00 15.75 474 ASN A C 1
ATOM 3637 O O . ASN A 1 474 ? 59.140 60.836 46.727 1.00 15.23 474 ASN A O 1
ATOM 3642 N N . PRO A 1 475 ? 61.067 60.957 47.896 1.00 16.86 475 PRO A N 1
ATOM 3643 C CA . PRO A 1 475 ? 61.351 59.536 47.662 1.00 13.72 475 PRO A CA 1
ATOM 3644 C C . PRO A 1 475 ? 60.459 58.610 48.479 1.00 17.56 475 PRO A C 1
ATOM 3645 O O . PRO A 1 475 ? 60.028 58.948 49.584 1.00 15.54 475 PRO A O 1
ATOM 3649 N N . MET A 1 476 ? 60.207 57.433 47.920 1.00 15.63 476 MET A N 1
ATOM 3650 C CA . MET A 1 476 ? 59.483 56.368 48.594 1.00 14.04 476 MET A CA 1
ATOM 3651 C C . MET A 1 476 ? 60.371 55.133 48.578 1.00 12.91 476 MET A C 1
ATOM 3652 O O . MET A 1 476 ? 61.043 54.867 47.575 1.00 12.44 476 MET A O 1
ATOM 3657 N N . PRO A 1 477 ? 60.370 54.367 49.674 1.00 13.30 477 PRO A N 1
ATOM 3658 C CA . PRO A 1 477 ? 61.298 53.233 49.784 1.00 12.62 477 PRO A CA 1
ATOM 3659 C C . PRO A 1 477 ? 61.155 52.190 48.678 1.00 13.01 477 PRO A C 1
ATOM 3660 O O . PRO A 1 477 ? 62.168 51.590 48.315 1.00 13.78 477 PRO A O 1
ATOM 3664 N N . SER A 1 478 ? 59.943 51.961 48.166 1.00 9.18 478 SER A N 1
ATOM 3665 C CA . SER A 1 478 ? 59.741 50.926 47.147 1.00 9.07 478 SER A CA 1
ATOM 3666 C C . SER A 1 478 ? 59.898 51.410 45.703 1.00 10.29 478 SER A C 1
ATOM 3667 O O . SER A 1 478 ? 59.655 50.646 44.764 1.00 13.34 478 SER A O 1
ATOM 3670 N N . MET A 1 479 ? 60.287 52.665 45.509 1.00 12.58 479 MET A N 1
ATOM 3671 C CA . MET A 1 479 ? 60.645 53.104 44.162 1.00 11.68 479 MET A CA 1
ATOM 3672 C C . MET A 1 479 ? 61.801 52.230 43.669 1.00 12.40 479 MET A C 1
ATOM 3673 O O . MET A 1 479 ? 62.626 51.787 44.463 1.00 13.57 479 MET A O 1
ATOM 3678 N N . PRO A 1 480 ? 61.857 51.976 42.357 1.00 12.86 480 PRO A N 1
ATOM 3679 C CA . PRO A 1 480 ? 62.881 51.064 41.827 1.00 10.02 480 PRO A CA 1
ATOM 3680 C C . PRO A 1 480 ? 64.306 51.501 42.188 1.00 12.27 480 PRO A C 1
ATOM 3681 O O . PRO A 1 480 ? 64.638 52.684 42.099 1.00 13.93 480 PRO A O 1
ATOM 3685 N N . ILE A 1 481 ? 65.122 50.543 42.615 1.00 11.74 481 ILE A N 1
ATOM 3686 C CA . ILE A 1 481 ? 66.565 50.749 42.757 1.00 12.54 481 ILE A CA 1
ATOM 3687 C C . ILE A 1 481 ? 67.138 51.196 41.413 1.00 17.29 481 ILE A C 1
ATOM 3688 O O . ILE A 1 481 ? 67.991 52.090 41.351 1.00 18.42 481 ILE A O 1
ATOM 3693 N N . ARG A 1 482 ? 66.658 50.557 40.348 1.00 14.67 482 ARG A N 1
ATOM 3694 C CA . ARG A 1 482 ? 67.040 50.862 38.971 1.00 12.57 482 ARG A CA 1
ATOM 3695 C C . ARG A 1 482 ? 66.260 49.930 38.047 1.00 19.32 482 ARG A C 1
ATOM 3696 O O . ARG A 1 482 ? 65.458 49.128 38.518 1.00 12.71 482 ARG A O 1
ATOM 3704 N N . PHE A 1 483 ? 66.474 50.055 36.738 1.00 13.46 483 PHE A N 1
ATOM 3705 C CA . PHE A 1 483 ? 65.982 49.058 35.788 1.00 13.99 483 PHE A CA 1
ATOM 3706 C C . PHE A 1 483 ? 67.162 48.155 35.444 1.00 19.25 483 PHE A C 1
ATOM 3707 O O . PHE A 1 483 ? 68.292 48.639 35.319 1.00 19.33 483 PHE A O 1
ATOM 3715 N N . TRP A 1 484 ? 66.921 46.854 35.307 1.00 12.94 484 TRP A N 1
ATOM 3716 C CA . TRP A 1 484 ? 67.957 45.950 34.822 1.00 15.24 484 TRP A CA 1
ATOM 3717 C C . TRP A 1 484 ? 68.080 46.127 33.307 1.00 18.80 484 TRP A C 1
ATOM 3718 O O . TRP A 1 484 ? 67.091 46.450 32.640 1.00 19.66 484 TRP A O 1
ATOM 3729 N N . ASN A 1 485 ? 69.281 45.937 32.762 1.00 16.68 485 ASN A N 1
ATOM 3730 C CA . ASN A 1 485 ? 69.476 46.051 31.314 1.00 18.34 485 ASN A CA 1
ATOM 3731 C C . ASN A 1 485 ? 69.140 47.464 30.838 1.00 20.83 485 ASN A C 1
ATOM 3732 O O . ASN A 1 485 ? 68.388 47.647 29.875 1.00 18.61 485 ASN A O 1
ATOM 3737 N N . ASP A 1 486 ? 69.697 48.460 31.529 1.00 16.30 486 ASP A N 1
ATOM 3738 C CA . ASP A 1 486 ? 69.388 49.866 31.271 1.00 16.92 486 ASP A CA 1
ATOM 3739 C C . ASP A 1 486 ? 70.654 50.721 31.315 1.00 18.59 486 ASP A C 1
ATOM 3740 O O . ASP A 1 486 ? 70.894 51.447 32.277 1.00 18.49 486 ASP A O 1
ATOM 3745 N N . PRO A 1 487 ? 71.472 50.643 30.259 1.00 19.07 487 PRO A N 1
ATOM 3746 C CA . PRO A 1 487 ? 72.726 51.409 30.195 1.00 22.15 487 PRO A CA 1
ATOM 3747 C C . PRO A 1 487 ? 72.540 52.889 30.535 1.00 23.12 487 PRO A C 1
ATOM 3748 O O . PRO A 1 487 ? 71.625 53.537 30.020 1.00 24.58 487 PRO A O 1
ATOM 3752 N N . ASP A 1 488 ? 73.407 53.417 31.395 1.00 25.78 488 ASP A N 1
ATOM 3753 C CA . ASP A 1 488 ? 73.364 54.826 31.765 1.00 22.26 488 ASP A CA 1
ATOM 3754 C C . ASP A 1 488 ? 72.096 55.187 32.544 1.00 26.14 488 ASP A C 1
ATOM 3755 O O . ASP A 1 488 ? 71.916 56.335 32.925 1.00 24.44 488 ASP A O 1
ATOM 3760 N N . GLY A 1 489 ? 71.220 54.212 32.782 1.00 23.03 489 GLY A N 1
ATOM 3761 C CA . GLY A 1 489 ? 69.973 54.490 33.481 1.00 19.96 489 GLY A CA 1
ATOM 3762 C C . GLY A 1 489 ? 69.030 55.347 32.653 1.00 20.26 489 GLY A C 1
ATOM 3763 O O . GLY A 1 489 ? 68.141 56.017 33.189 1.00 20.51 489 GLY A O 1
ATOM 3764 N N . SER A 1 490 ? 69.219 55.322 31.335 1.00 20.03 490 SER A N 1
ATOM 3765 C CA . SER A 1 490 ? 68.430 56.145 30.418 1.00 20.22 490 SER A CA 1
ATOM 3766 C C . SER A 1 490 ? 66.925 55.865 30.420 1.00 18.49 490 SER A C 1
ATOM 3767 O O . SER A 1 490 ? 66.123 56.790 30.347 1.00 18.26 490 SER A O 1
ATOM 3770 N N . ARG A 1 491 ? 66.539 54.597 30.459 1.00 19.32 491 ARG A N 1
ATOM 3771 C CA . ARG A 1 491 ? 65.118 54.257 30.427 1.00 19.19 491 ARG A CA 1
ATOM 3772 C C . ARG A 1 491 ? 64.409 54.639 31.733 1.00 15.88 491 ARG A C 1
ATOM 3773 O O . ARG A 1 491 ? 63.263 55.096 31.717 1.00 18.29 491 ARG A O 1
ATOM 3781 N N . TYR A 1 492 ? 65.092 54.457 32.857 1.00 16.55 492 TYR A N 1
ATOM 3782 C CA . TYR A 1 492 ? 64.522 54.813 34.155 1.00 17.37 492 TYR A CA 1
ATOM 3783 C C . TYR A 1 492 ? 64.347 56.331 34.186 1.00 18.96 492 TYR A C 1
ATOM 3784 O O . TYR A 1 492 ? 63.294 56.851 34.568 1.00 19.22 492 TYR A O 1
ATOM 3793 N N . HIS A 1 493 ? 65.380 57.048 33.755 1.00 17.77 493 HIS A N 1
ATOM 3794 C CA . HIS A 1 493 ? 65.297 58.504 33.703 1.00 16.27 493 HIS A CA 1
ATOM 3795 C C . HIS A 1 493 ? 64.164 58.976 32.803 1.00 18.10 493 HIS A C 1
ATOM 3796 O O . HIS A 1 493 ? 63.358 59.825 33.193 1.00 18.45 493 HIS A O 1
ATOM 3803 N N . ASP A 1 494 ? 64.112 58.439 31.589 1.00 16.89 494 ASP A N 1
ATOM 3804 C CA . ASP A 1 494 ? 63.089 58.856 30.627 1.00 20.85 494 ASP A CA 1
ATOM 3805 C C . ASP A 1 494 ? 61.686 58.474 31.084 1.00 24.80 494 ASP A C 1
ATOM 3806 O O . ASP A 1 494 ? 60.697 59.067 30.644 1.00 21.59 494 ASP A O 1
ATOM 3811 N N . SER A 1 495 ? 61.595 57.475 31.952 1.00 20.52 495 SER A N 1
ATOM 3812 C CA . SER A 1 495 ? 60.288 57.008 32.399 1.00 19.49 495 SER A CA 1
ATOM 3813 C C . SER A 1 495 ? 59.597 58.004 33.335 1.00 24.70 495 SER A C 1
ATOM 3814 O O . SER A 1 495 ? 58.388 58.212 33.228 1.00 22.85 495 SER A O 1
ATOM 3817 N N . TYR A 1 496 ? 60.350 58.634 34.235 1.00 19.58 496 TYR A N 1
ATOM 3818 C CA . TYR A 1 496 ? 59.728 59.484 35.260 1.00 20.84 496 TYR A CA 1
ATOM 3819 C C . TYR A 1 496 ? 60.400 60.828 35.514 1.00 25.10 496 TYR A C 1
ATOM 3820 O O . TYR A 1 496 ? 59.806 61.710 36.137 1.00 25.34 496 TYR A O 1
ATOM 3829 N N . PHE A 1 497 ? 61.641 60.986 35.071 1.00 19.52 497 PHE A N 1
ATOM 3830 C CA . PHE A 1 497 ? 62.436 62.096 35.577 1.00 18.33 497 PHE A CA 1
ATOM 3831 C C . PHE A 1 497 ? 62.835 63.132 34.540 1.00 26.44 497 PHE A C 1
ATOM 3832 O O . PHE A 1 497 ? 63.632 64.026 34.837 1.00 27.45 497 PHE A O 1
ATOM 3840 N N . ASP A 1 498 ? 62.257 63.029 33.349 1.00 25.03 498 ASP A N 1
ATOM 3841 C CA . ASP A 1 498 ? 62.667 63.869 32.221 1.00 27.47 498 ASP A CA 1
ATOM 3842 C C . ASP A 1 498 ? 61.769 65.087 32.009 1.00 33.00 498 ASP A C 1
ATOM 3843 O O . ASP A 1 498 ? 61.945 65.824 31.042 1.00 37.22 498 ASP A O 1
ATOM 3848 N N . THR A 1 499 ? 60.808 65.304 32.903 1.00 26.96 499 THR A N 1
ATOM 3849 C CA . THR A 1 499 ? 59.896 66.438 32.755 1.00 31.61 499 THR A CA 1
ATOM 3850 C C . THR A 1 499 ? 60.185 67.537 33.772 1.00 31.83 499 THR A C 1
ATOM 3851 O O . THR A 1 499 ? 60.421 68.688 33.408 1.00 30.48 499 THR A O 1
ATOM 3855 N N . TYR A 1 500 ? 60.156 67.176 35.050 1.00 26.78 500 TYR A N 1
ATOM 3856 C CA . TYR A 1 500 ? 60.503 68.098 36.118 1.00 25.51 500 TYR A CA 1
ATOM 3857 C C . TYR A 1 500 ? 61.713 67.524 36.839 1.00 26.65 500 TYR A C 1
ATOM 3858 O O . TYR A 1 500 ? 61.649 66.416 37.365 1.00 26.67 500 TYR A O 1
ATOM 3867 N N . PRO A 1 501 ? 62.826 68.272 36.865 1.00 29.53 501 PRO A N 1
ATOM 3868 C CA . PRO A 1 501 ? 64.074 67.738 37.419 1.00 27.29 501 PRO A CA 1
ATOM 3869 C C . PRO A 1 501 ? 63.928 67.279 38.868 1.00 26.21 501 PRO A C 1
ATOM 3870 O O . PRO A 1 501 ? 63.393 68.014 39.690 1.00 23.11 501 PRO A O 1
ATOM 3874 N N . GLY A 1 502 ? 64.399 66.069 39.162 1.00 24.92 502 GLY A N 1
ATOM 3875 C CA . GLY A 1 502 ? 64.426 65.553 40.519 1.00 20.62 502 GLY A CA 1
ATOM 3876 C C . GLY A 1 502 ? 63.074 65.149 41.089 1.00 20.58 502 GLY A C 1
ATOM 3877 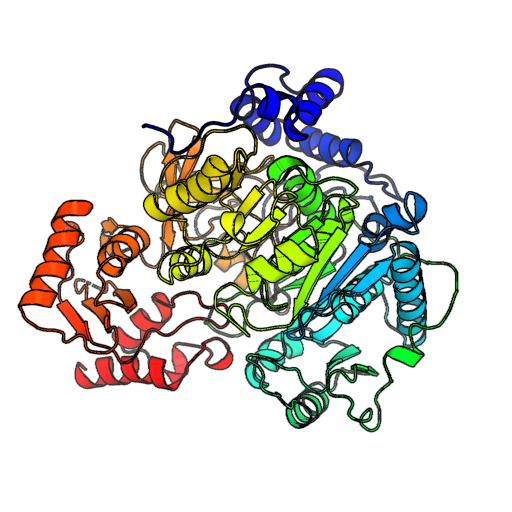O O . GLY A 1 502 ? 62.962 64.823 42.273 1.00 21.09 502 GLY A O 1
ATOM 3878 N N . VAL A 1 503 ? 62.047 65.179 40.251 1.00 21.90 503 VAL A N 1
ATOM 3879 C CA . VAL A 1 503 ? 60.689 64.886 40.699 1.00 18.85 503 VAL A CA 1
ATOM 3880 C C . VAL A 1 503 ? 60.122 63.732 39.884 1.00 20.15 503 VAL A C 1
ATOM 3881 O O . VAL A 1 503 ? 60.332 63.670 38.680 1.00 19.33 503 VAL A O 1
ATOM 3885 N N . TRP A 1 504 ? 59.407 62.824 40.541 1.00 17.91 504 TRP A N 1
ATOM 3886 C CA . TRP A 1 504 ? 58.779 61.690 39.858 1.00 16.77 504 TRP A CA 1
ATOM 3887 C C . TRP A 1 504 ? 57.508 62.140 39.150 1.00 19.90 504 TRP A C 1
ATOM 3888 O O . TRP A 1 504 ? 56.523 62.509 39.797 1.00 18.11 504 TRP A O 1
ATOM 3899 N N . ARG A 1 505 ? 57.538 62.122 37.822 1.00 16.93 505 ARG A N 1
ATOM 3900 C CA . ARG A 1 505 ? 56.358 62.439 37.023 1.00 18.44 505 ARG A CA 1
ATOM 3901 C C . ARG A 1 505 ? 55.763 61.147 36.476 1.00 21.86 505 ARG A C 1
ATOM 3902 O O . ARG A 1 505 ? 56.384 60.455 35.667 1.00 21.61 505 ARG A O 1
ATOM 3910 N N . HIS A 1 506 ? 54.561 60.809 36.929 1.00 19.53 506 HIS A N 1
ATOM 3911 C CA . HIS A 1 506 ? 54.043 59.466 36.697 1.00 19.01 506 HIS A CA 1
ATOM 3912 C C . HIS A 1 506 ? 53.372 59.259 35.338 1.00 21.43 506 HIS A C 1
ATOM 3913 O O . HIS A 1 506 ? 53.257 58.126 34.877 1.00 23.24 506 HIS A O 1
ATOM 3920 N N . GLY A 1 507 ? 52.924 60.341 34.706 1.00 19.07 507 GLY A N 1
ATOM 3921 C CA . GLY A 1 507 ? 52.234 60.228 33.431 1.00 22.52 507 GLY A CA 1
ATOM 3922 C C . GLY A 1 507 ? 50.722 60.108 33.558 1.00 28.03 507 GLY A C 1
ATOM 3923 O O . GLY A 1 507 ? 50.048 59.611 32.654 1.00 23.92 507 GLY A O 1
ATOM 3924 N N . ASP A 1 508 ? 50.186 60.556 34.689 1.00 22.90 508 ASP A N 1
ATOM 3925 C CA . ASP A 1 508 ? 48.745 60.571 34.899 1.00 25.19 508 ASP A CA 1
ATOM 3926 C C . ASP A 1 508 ? 48.259 62.012 34.900 1.00 21.84 508 ASP A C 1
ATOM 3927 O O . ASP A 1 508 ? 48.899 62.899 35.469 1.00 23.34 508 ASP A O 1
ATOM 3932 N N . TRP A 1 509 ? 47.133 62.234 34.234 1.00 24.08 509 TRP A N 1
ATOM 3933 C CA . TRP A 1 509 ? 46.480 63.529 34.199 1.00 22.54 509 TRP A CA 1
ATOM 3934 C C . TRP A 1 509 ? 45.501 63.525 35.363 1.00 20.53 509 TRP A C 1
ATOM 3935 O O . TRP A 1 509 ? 44.564 62.728 35.369 1.00 20.54 509 TRP A O 1
ATOM 3946 N N . ILE A 1 510 ? 45.717 64.382 36.360 1.00 19.46 510 ILE A N 1
ATOM 3947 C CA . ILE A 1 510 ? 44.946 64.273 37.593 1.00 20.89 510 ILE A CA 1
ATOM 3948 C C . ILE A 1 510 ? 44.423 65.586 38.145 1.00 25.00 510 ILE A C 1
ATOM 3949 O O . ILE A 1 510 ? 44.898 66.669 37.797 1.00 25.11 510 ILE A O 1
ATOM 3954 N N . THR A 1 511 ? 43.443 65.463 39.034 1.00 21.41 511 THR A N 1
ATOM 3955 C CA . THR A 1 511 ? 43.058 66.560 39.908 1.00 19.86 511 THR A CA 1
ATOM 3956 C C . THR A 1 511 ? 43.313 66.188 41.361 1.00 20.37 511 THR A C 1
ATOM 3957 O O . THR A 1 511 ? 42.938 65.099 41.805 1.00 21.56 511 THR A O 1
ATOM 3961 N N . LEU A 1 512 ? 43.969 67.081 42.094 1.00 17.49 512 LEU A N 1
ATOM 3962 C CA . LEU A 1 512 ? 44.075 66.940 4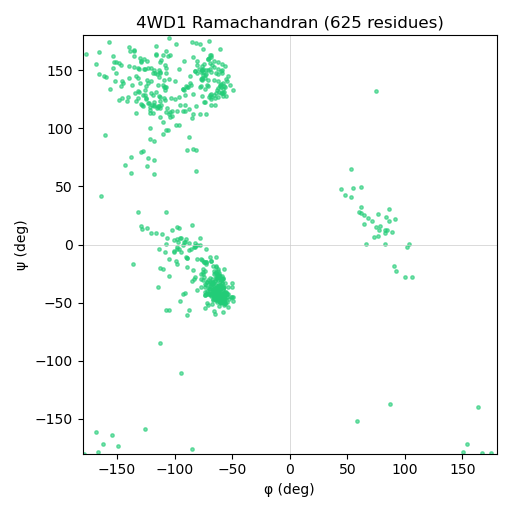3.539 1.00 20.84 512 LEU A CA 1
ATOM 3963 C C . LEU A 1 512 ? 43.072 67.905 44.153 1.00 22.83 512 LEU A C 1
ATOM 3964 O O . LEU A 1 512 ? 43.255 69.123 44.077 1.00 23.20 512 LEU A O 1
ATOM 3969 N N . THR A 1 513 ? 42.012 67.368 44.752 1.00 23.92 513 THR A N 1
ATOM 3970 C CA . THR A 1 513 ? 40.922 68.216 45.242 1.00 24.24 513 THR A CA 1
ATOM 3971 C C . THR A 1 513 ? 41.313 68.958 46.511 1.00 22.04 513 THR A C 1
ATOM 3972 O O . THR A 1 513 ? 42.304 68.622 47.163 1.00 24.63 513 THR A O 1
ATOM 3976 N N A SER A 1 514 ? 40.525 69.971 46.867 0.50 25.85 514 SER A N 1
ATOM 3977 N N B SER A 1 514 ? 40.525 69.971 46.865 0.50 25.85 514 SER A N 1
ATOM 3978 C CA A SER A 1 514 ? 40.763 70.730 48.089 0.50 23.89 514 SER A CA 1
ATOM 3979 C CA B SER A 1 514 ? 40.762 70.732 48.085 0.50 23.89 514 SER A CA 1
ATOM 3980 C C A SER A 1 514 ? 40.575 69.856 49.323 0.50 26.29 514 SER A C 1
ATOM 3981 C C B SER A 1 514 ? 40.559 69.866 49.324 0.50 26.29 514 SER A C 1
ATOM 3982 O O A SER A 1 514 ? 41.016 70.211 50.416 0.50 27.00 514 SER A O 1
ATOM 3983 O O B SER A 1 514 ? 40.976 70.235 50.422 0.50 27.00 514 SER A O 1
ATOM 3988 N N . ARG A 1 515 ? 39.911 68.719 49.147 1.00 20.30 515 ARG A N 1
ATOM 3989 C CA . ARG A 1 515 ? 39.701 67.785 50.247 1.00 21.62 515 ARG A CA 1
ATOM 3990 C C . ARG A 1 515 ? 40.865 66.786 50.366 1.00 22.00 515 ARG A C 1
ATOM 3991 O O . ARG A 1 515 ? 40.873 65.921 51.247 1.00 22.17 515 ARG A O 1
ATOM 3999 N N . GLY A 1 516 ? 41.847 66.916 49.479 1.00 22.35 516 GLY A N 1
ATOM 4000 C CA . GLY A 1 516 ? 43.038 66.077 49.528 1.00 20.70 516 GLY A CA 1
ATOM 4001 C C . GLY A 1 516 ? 42.865 64.734 48.831 1.00 21.25 516 GLY A C 1
ATOM 4002 O O . GLY A 1 516 ? 43.687 63.833 48.987 1.00 20.95 516 GLY A O 1
ATOM 4003 N N . SER A 1 517 ? 41.794 64.595 48.058 1.00 17.78 517 SER A N 1
ATOM 4004 C CA . SER A 1 517 ? 41.547 63.350 47.342 1.00 16.98 517 SER A CA 1
ATOM 4005 C C . SER A 1 517 ? 42.009 63.496 45.896 1.00 18.01 517 SER A C 1
ATOM 4006 O O . SER A 1 517 ? 42.388 64.588 45.467 1.00 19.70 517 SER A O 1
ATOM 4009 N N . VAL A 1 518 ? 41.994 62.397 45.147 1.00 17.46 518 VAL A N 1
ATOM 4010 C CA . VAL A 1 518 ? 42.608 62.393 43.827 1.00 15.75 518 VAL A CA 1
ATOM 4011 C C . VAL A 1 518 ? 41.688 61.817 42.763 1.00 19.54 518 VAL A C 1
ATOM 4012 O O . VAL A 1 518 ? 41.101 60.737 42.937 1.00 20.65 518 VAL A O 1
ATOM 4016 N N . VAL A 1 519 ? 41.570 62.540 41.658 1.00 17.39 519 VAL A N 1
ATOM 4017 C CA . VAL A 1 519 ? 40.840 62.050 40.502 1.00 17.12 519 VAL A CA 1
ATOM 4018 C C . VAL A 1 519 ? 41.809 61.799 39.360 1.00 17.11 519 VAL A C 1
ATOM 4019 O O . VAL A 1 519 ? 42.543 62.698 38.952 1.00 23.60 519 VAL A O 1
ATOM 4023 N N . ILE A 1 520 ? 41.817 60.577 38.847 1.00 19.30 520 ILE A N 1
ATOM 4024 C CA . ILE A 1 520 ? 42.671 60.261 37.706 1.00 22.57 520 ILE A CA 1
ATOM 4025 C C . ILE A 1 520 ? 41.838 60.323 36.435 1.00 23.24 520 ILE A C 1
ATOM 4026 O O . ILE A 1 520 ? 40.910 59.538 36.265 1.00 24.14 520 ILE A O 1
ATOM 4031 N N . HIS A 1 521 ? 42.154 61.278 35.564 1.00 22.27 521 HIS A N 1
ATOM 4032 C CA . HIS A 1 521 ? 41.340 61.536 34.372 1.00 27.68 521 HIS A CA 1
ATOM 4033 C C . HIS A 1 521 ? 41.774 60.703 33.177 1.00 28.97 521 HIS A C 1
ATOM 4034 O O . HIS A 1 521 ? 41.016 60.527 32.216 1.00 25.40 521 HIS A O 1
ATOM 4041 N N . GLY A 1 522 ? 43.001 60.204 33.232 1.00 22.23 522 GLY A N 1
ATOM 4042 C CA . GLY A 1 522 ? 43.554 59.418 32.145 1.00 23.66 522 GLY A CA 1
ATOM 4043 C C . GLY A 1 522 ? 45.058 59.590 32.094 1.00 25.98 522 GLY A C 1
ATOM 4044 O O . GLY A 1 522 ? 45.641 60.290 32.921 1.00 27.34 522 GLY A O 1
ATOM 4045 N N . ARG A 1 523 ? 45.695 58.947 31.128 1.00 23.29 523 ARG A N 1
ATOM 4046 C CA . ARG A 1 523 ? 47.131 59.098 30.964 1.00 25.25 523 ARG A CA 1
ATOM 4047 C C . ARG A 1 523 ? 47.445 60.438 30.302 1.00 26.67 523 ARG A C 1
ATOM 4048 O O . ARG A 1 523 ? 46.780 60.842 29.344 1.00 30.46 523 ARG A O 1
ATOM 4056 N N . SER A 1 524 ? 48.456 61.123 30.826 1.00 23.72 524 SER A N 1
ATOM 4057 C CA . SER A 1 524 ? 48.855 62.432 30.321 1.00 22.71 524 SER A CA 1
ATOM 4058 C C . SER A 1 524 ? 49.231 62.394 28.840 1.00 28.35 524 SER A C 1
ATOM 4059 O O . SER A 1 524 ? 48.920 63.319 28.092 1.00 29.72 524 SER A O 1
ATOM 4062 N N . ASP A 1 525 ? 49.896 61.326 28.417 1.00 29.66 525 ASP A N 1
ATOM 4063 C CA A ASP A 1 525 ? 50.347 61.195 27.032 0.56 35.91 525 ASP A CA 1
ATOM 4064 C CA B ASP A 1 525 ? 50.342 61.235 27.031 0.44 35.89 525 ASP A CA 1
ATOM 4065 C C . ASP A 1 525 ? 49.222 60.780 26.090 1.00 38.11 525 ASP A C 1
ATOM 4066 O O . ASP A 1 525 ? 49.448 60.556 24.901 1.00 37.58 525 ASP A O 1
ATOM 4075 N N . SER A 1 526 ? 48.009 60.664 26.625 1.00 31.63 526 SER A N 1
ATOM 4076 C CA . SER A 1 526 ? 46.867 60.224 25.826 1.00 33.88 526 SER A CA 1
ATOM 4077 C C . SER A 1 526 ? 45.665 61.155 25.947 1.00 32.38 526 SER A C 1
ATOM 4078 O O . SER A 1 526 ? 44.546 60.790 25.582 1.00 34.77 526 SER A O 1
ATOM 4081 N N . THR A 1 527 ? 45.898 62.356 26.465 1.00 31.58 527 THR A N 1
ATOM 4082 C CA . THR A 1 527 ? 44.830 63.340 26.599 1.00 29.68 527 THR A CA 1
ATOM 4083 C C . THR A 1 527 ? 44.323 63.799 25.233 1.00 38.66 527 THR A C 1
ATOM 4084 O O . THR A 1 527 ? 45.022 63.696 24.219 1.00 35.78 527 THR A O 1
ATOM 4088 N N . LEU A 1 528 ? 43.098 64.306 25.220 1.00 31.60 528 LEU A N 1
ATOM 4089 C CA . LEU A 1 528 ? 42.527 64.887 24.019 1.00 40.43 528 LEU A CA 1
ATOM 4090 C C . LEU A 1 528 ? 42.582 66.399 24.173 1.00 45.60 528 LEU A C 1
ATOM 4091 O O . LEU A 1 528 ? 42.104 66.949 25.168 1.00 42.34 528 LEU A O 1
ATOM 4096 N N . ASN A 1 529 ? 43.178 67.067 23.193 1.00 46.73 529 ASN A N 1
ATOM 4097 C CA . ASN A 1 529 ? 43.430 68.495 23.303 1.00 48.37 529 ASN A CA 1
ATOM 4098 C C . ASN A 1 529 ? 42.551 69.308 22.356 1.00 57.62 529 ASN A C 1
ATOM 4099 O O . ASN A 1 529 ? 42.776 69.326 21.144 1.00 58.03 529 ASN A O 1
ATOM 4104 N N . ARG A 1 530 ? 41.543 69.966 22.923 1.00 62.41 530 ARG A N 1
ATOM 4105 C CA . ARG A 1 530 ? 40.595 70.769 22.154 1.00 62.86 530 ARG A CA 1
ATOM 4106 C C . ARG A 1 530 ? 39.811 71.705 23.070 1.00 63.71 530 ARG A C 1
ATOM 4107 O O . ARG A 1 530 ? 39.898 72.928 22.950 1.00 77.90 530 ARG A O 1
ATOM 4109 N N . VAL A 1 533 ? 42.250 73.363 25.834 1.00 52.10 533 VAL A N 1
ATOM 4110 C CA . VAL A 1 533 ? 41.641 72.461 26.808 1.00 60.42 533 VAL A CA 1
ATOM 4111 C C . VAL A 1 533 ? 42.154 71.030 26.648 1.00 57.20 533 VAL A C 1
ATOM 4112 O O . VAL A 1 533 ? 42.187 70.491 25.541 1.00 53.59 533 VAL A O 1
ATOM 4116 N N . ARG A 1 534 ? 42.547 70.420 27.762 1.00 50.11 534 ARG A N 1
ATOM 4117 C CA . ARG A 1 534 ? 43.180 69.106 27.733 1.00 46.46 534 ARG A CA 1
ATOM 4118 C C . ARG A 1 534 ? 42.350 68.084 28.512 1.00 44.04 534 ARG A C 1
ATOM 4119 O O . ARG A 1 534 ? 42.220 68.179 29.734 1.00 43.04 534 ARG A O 1
ATOM 4127 N N . MET A 1 535 ? 41.795 67.108 27.798 1.00 33.93 535 MET A N 1
ATOM 4128 C CA . MET A 1 535 ? 40.821 66.187 28.379 1.00 39.65 535 MET A CA 1
ATOM 4129 C C . MET A 1 535 ? 41.362 64.775 28.584 1.00 37.64 535 MET A C 1
ATOM 4130 O O . MET A 1 535 ? 42.026 64.211 27.706 1.00 32.51 535 MET A O 1
ATOM 4135 N N . GLY A 1 536 ? 41.068 64.207 29.749 1.00 35.40 536 GLY A N 1
ATOM 4136 C CA . GLY A 1 536 ? 41.437 62.835 30.040 1.00 29.63 536 GLY A CA 1
ATOM 4137 C C . GLY A 1 536 ? 40.504 61.875 29.333 1.00 30.16 536 GLY A C 1
ATOM 4138 O O . GLY A 1 536 ? 39.312 62.140 29.210 1.00 33.05 536 GLY A O 1
ATOM 4139 N N . SER A 1 537 ? 41.044 60.762 28.852 1.00 32.15 537 SER A N 1
ATOM 4140 C CA . SER A 1 537 ? 40.236 59.806 28.111 1.00 32.78 537 SER A CA 1
ATOM 4141 C C . SER A 1 537 ? 39.349 58.959 29.030 1.00 37.50 537 SER A C 1
ATOM 4142 O O . SER A 1 537 ? 38.304 58.463 28.605 1.00 30.62 537 SER A O 1
ATOM 4145 N N . ALA A 1 538 ? 39.763 58.801 30.288 1.00 34.26 538 ALA A N 1
ATOM 4146 C CA . ALA A 1 538 ? 39.013 57.981 31.242 1.00 35.23 538 ALA A CA 1
ATOM 4147 C C . ALA A 1 538 ? 37.582 58.472 31.406 1.00 37.32 538 ALA A C 1
ATOM 4148 O O . ALA A 1 538 ? 36.641 57.678 31.384 1.00 34.60 538 ALA A O 1
ATOM 4150 N N . ASP A 1 539 ? 37.424 59.780 31.586 1.00 43.23 539 ASP A N 1
ATOM 4151 C CA . ASP A 1 539 ? 36.101 60.380 31.685 1.00 40.51 539 ASP A CA 1
ATOM 4152 C C . ASP A 1 539 ? 35.228 59.900 30.525 1.00 41.02 539 ASP A C 1
ATOM 4153 O O . ASP A 1 539 ? 34.095 59.467 30.724 1.00 41.12 539 ASP A O 1
ATOM 4158 N N . ILE A 1 540 ? 35.770 59.974 29.311 1.00 36.47 540 ILE A N 1
ATOM 4159 C CA . ILE A 1 540 ? 35.037 59.589 28.106 1.00 33.53 540 ILE A CA 1
ATOM 4160 C C . ILE A 1 540 ? 34.667 58.107 28.050 1.00 34.29 540 ILE A C 1
ATOM 4161 O O . ILE A 1 540 ? 33.565 57.747 27.631 1.00 33.44 540 ILE A O 1
ATOM 4166 N N . TYR A 1 541 ? 35.596 57.242 28.441 1.00 32.67 541 TYR A N 1
ATOM 4167 C CA . TYR A 1 541 ? 35.315 55.810 28.456 1.00 31.58 541 TYR A CA 1
ATOM 4168 C C . TYR A 1 541 ? 34.156 55.485 29.394 1.00 38.68 541 TYR A C 1
ATOM 4169 O O . TYR A 1 541 ? 33.268 54.706 29.048 1.00 30.86 541 TYR A O 1
ATOM 4178 N N . GLU A 1 542 ? 34.163 56.085 30.580 1.00 36.12 542 GLU A N 1
ATOM 4179 C CA . GLU A 1 542 ? 33.083 55.852 31.538 1.00 42.72 542 GLU A CA 1
ATOM 4180 C C . GLU A 1 542 ? 31.713 56.143 30.922 1.00 47.17 542 GLU A C 1
ATOM 4181 O O . GLU A 1 542 ? 30.787 55.329 31.016 1.00 50.16 542 GLU A O 1
ATOM 4184 N N . ALA A 1 543 ? 31.593 57.308 30.294 1.00 40.69 543 ALA A N 1
ATOM 4185 C CA . ALA A 1 543 ? 30.327 57.742 29.714 1.00 41.62 543 ALA A CA 1
ATOM 4186 C C . ALA A 1 543 ? 29.885 56.837 28.568 1.00 43.09 543 ALA A C 1
ATOM 4187 O O . ALA A 1 543 ? 28.813 56.231 28.616 1.00 38.79 543 ALA A O 1
ATOM 4189 N N . VAL A 1 544 ? 30.718 56.757 27.537 1.00 37.93 544 VAL A N 1
ATOM 4190 C CA . VAL A 1 544 ? 30.422 55.945 26.364 1.00 37.51 544 VAL A CA 1
ATOM 4191 C C . VAL A 1 544 ? 30.128 54.490 26.709 1.00 39.52 544 VAL A C 1
ATOM 4192 O O . VAL A 1 544 ? 29.216 53.880 26.148 1.00 35.43 544 VAL A O 1
ATOM 4196 N N . GLU A 1 545 ? 30.910 53.929 27.626 1.00 37.13 545 GLU A N 1
ATOM 4197 C CA . GLU A 1 545 ? 30.850 52.494 27.877 1.00 35.11 545 GLU A CA 1
ATOM 4198 C C . GLU A 1 545 ? 29.717 52.098 28.823 1.00 37.76 545 GLU A C 1
ATOM 4199 O O . GLU A 1 545 ? 29.509 50.917 29.089 1.00 37.09 545 GLU A O 1
ATOM 4205 N N . ARG A 1 546 ? 28.977 53.090 29.310 1.00 35.71 546 ARG A N 1
ATOM 4206 C CA . ARG A 1 546 ? 27.766 52.821 30.082 1.00 40.23 546 ARG A CA 1
ATOM 4207 C C . ARG A 1 546 ? 26.648 52.383 29.141 1.00 40.88 546 ARG A C 1
ATOM 4208 O O . ARG A 1 546 ? 25.709 51.705 29.554 1.00 38.90 546 ARG A O 1
ATOM 4210 N N . LEU A 1 547 ? 26.766 52.769 27.872 1.00 41.18 547 LEU A N 1
ATOM 4211 C CA . LEU A 1 547 ? 25.799 52.381 26.848 1.00 40.68 547 LEU A CA 1
ATOM 4212 C C . LEU A 1 547 ? 25.808 50.869 26.627 1.00 44.75 547 LEU A C 1
ATOM 4213 O O . LEU A 1 547 ? 26.867 50.267 26.430 1.00 38.18 547 LEU A O 1
ATOM 4218 N N . PRO A 1 548 ? 24.620 50.249 26.647 1.00 42.72 548 PRO A N 1
ATOM 4219 C CA . PRO A 1 548 ? 24.526 48.790 26.550 1.00 39.72 548 PRO A CA 1
ATOM 4220 C C . PRO A 1 548 ? 25.175 48.234 25.284 1.00 34.30 548 PRO A C 1
ATOM 4221 O O . PRO A 1 548 ? 25.780 47.164 25.339 1.00 34.61 548 PRO A O 1
ATOM 4225 N N . GLU A 1 549 ? 25.060 48.949 24.168 1.00 38.32 549 GLU A N 1
ATOM 4226 C CA . GLU A 1 549 ? 25.529 48.441 22.875 1.00 40.84 549 GLU A CA 1
ATOM 4227 C C . GLU A 1 549 ? 27.056 48.448 22.714 1.00 45.35 549 GLU A C 1
ATOM 4228 O O . GLU A 1 549 ? 27.601 47.803 21.809 1.00 36.65 549 GLU A O 1
ATOM 4230 N N . ILE A 1 550 ? 27.739 49.177 23.590 1.00 39.39 550 ILE A N 1
ATOM 4231 C CA . ILE A 1 550 ? 29.188 49.335 23.493 1.00 37.57 550 ILE A CA 1
ATOM 4232 C C . ILE A 1 550 ? 29.915 48.474 24.523 1.00 38.36 550 ILE A C 1
ATOM 4233 O O . ILE A 1 550 ? 29.860 48.753 25.720 1.00 33.51 550 ILE A O 1
ATOM 4238 N N . ARG A 1 551 ? 30.599 47.434 24.055 1.00 37.76 551 ARG A N 1
ATOM 4239 C CA . ARG A 1 551 ? 31.356 46.558 24.943 1.00 31.59 551 ARG A CA 1
ATOM 4240 C C . ARG A 1 551 ? 32.590 47.281 25.484 1.00 38.42 551 ARG A C 1
ATOM 4241 O O . ARG A 1 551 ? 32.820 47.330 26.693 1.00 35.59 551 ARG A O 1
ATOM 4243 N N . GLU A 1 552 ? 33.380 47.846 24.575 1.00 29.41 552 GLU A N 1
ATOM 4244 C CA . GLU A 1 552 ? 34.559 48.609 24.954 1.00 37.73 552 GLU A CA 1
ATOM 4245 C C . GLU A 1 552 ? 34.853 49.655 23.888 1.00 34.12 552 GLU A C 1
ATOM 4246 O O . GLU A 1 552 ? 34.435 49.517 22.738 1.00 32.20 552 GLU A O 1
ATOM 4252 N N . SER A 1 553 ? 35.559 50.709 24.279 1.00 33.80 553 SER A N 1
ATOM 4253 C CA . SER A 1 553 ? 35.901 51.775 23.349 1.00 35.69 553 SER A CA 1
ATOM 4254 C C . SER A 1 553 ? 37.355 52.206 23.496 1.00 33.43 553 SER A C 1
ATOM 4255 O O . SER A 1 553 ? 38.035 51.838 24.457 1.00 30.96 553 SER A O 1
ATOM 4258 N N . LEU A 1 554 ? 37.815 52.986 22.525 1.00 28.52 554 LEU A N 1
ATOM 4259 C CA . LEU A 1 554 ? 39.158 53.541 22.518 1.00 27.72 554 LEU A CA 1
ATOM 4260 C C . LEU A 1 554 ? 39.087 54.882 21.806 1.00 32.25 554 LEU A C 1
ATOM 4261 O O . LEU A 1 554 ? 38.611 54.963 20.671 1.00 33.53 554 LEU A O 1
ATOM 4266 N N . VAL A 1 555 ? 39.532 55.936 22.477 1.00 29.50 555 VAL A N 1
ATOM 4267 C CA . VAL A 1 555 ? 39.531 57.263 21.873 1.00 35.93 555 VAL A CA 1
ATOM 4268 C C . VAL A 1 555 ?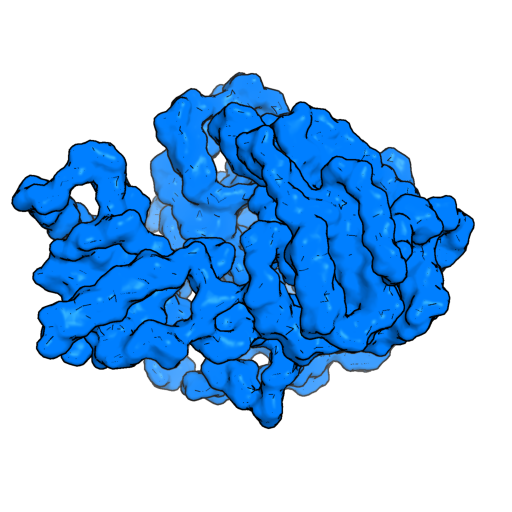 40.962 57.753 21.679 1.00 35.43 555 VAL A C 1
ATOM 4269 O O . VAL A 1 555 ? 41.812 57.577 22.555 1.00 30.50 555 VAL A O 1
ATOM 4273 N N . ILE A 1 556 ? 41.219 58.346 20.515 1.00 31.39 556 ILE A N 1
ATOM 4274 C CA . ILE A 1 556 ? 42.543 58.832 20.145 1.00 34.76 556 ILE A CA 1
ATOM 4275 C C . ILE A 1 556 ? 42.431 60.260 19.612 1.00 36.99 556 ILE A C 1
ATOM 4276 O O . ILE A 1 556 ? 41.400 60.642 19.066 1.00 34.88 556 ILE A O 1
ATOM 4281 N N . GLY A 1 557 ? 43.490 61.047 19.775 1.00 38.01 557 GLY A N 1
ATOM 4282 C CA . GLY A 1 557 ? 43.527 62.397 19.242 1.00 39.83 557 GLY A CA 1
ATOM 4283 C C . GLY A 1 557 ? 44.844 62.653 18.533 1.00 44.56 557 GLY A C 1
ATOM 4284 O O . GLY A 1 557 ? 45.914 62.486 19.121 1.00 39.59 557 GLY A O 1
ATOM 4285 N N . ILE A 1 558 ? 44.778 63.045 17.265 1.00 44.46 558 ILE A N 1
ATOM 4286 C CA . ILE A 1 558 ? 46.000 63.254 16.492 1.00 48.80 558 ILE A CA 1
ATOM 4287 C C . ILE A 1 558 ? 45.985 64.549 15.686 1.00 48.37 558 ILE A C 1
ATOM 4288 O O . ILE A 1 558 ? 45.029 64.842 14.968 1.00 43.21 558 ILE A O 1
ATOM 4293 N N . GLU A 1 559 ? 47.057 65.321 15.819 1.00 49.72 559 GLU A N 1
ATOM 4294 C CA . GLU A 1 559 ? 47.195 66.571 15.089 1.00 52.08 559 GLU A CA 1
ATOM 4295 C C . GLU A 1 559 ? 47.677 66.312 13.661 1.00 51.42 559 GLU A C 1
ATOM 4296 O O . GLU A 1 559 ? 46.962 66.586 12.694 1.00 57.91 559 GLU A O 1
ATOM 4298 N N . TYR A 1 565 ? 43.105 68.593 13.735 1.00 55.02 565 TYR A N 1
ATOM 4299 C CA . TYR A 1 565 ? 43.021 67.642 14.842 1.00 55.41 565 TYR A CA 1
ATOM 4300 C C . TYR A 1 565 ? 41.893 66.634 14.634 1.00 51.10 565 TYR A C 1
ATOM 4301 O O . TYR A 1 565 ? 40.722 67.006 14.527 1.00 50.91 565 TYR A O 1
ATOM 4310 N N . TRP A 1 566 ? 42.255 65.357 14.586 1.00 46.46 566 TRP A N 1
ATOM 4311 C CA . TRP A 1 566 ? 41.285 64.290 14.372 1.00 42.26 566 TRP A CA 1
ATOM 4312 C C . TRP A 1 566 ? 41.093 63.476 15.648 1.00 47.19 566 TRP A C 1
ATOM 4313 O O . TRP A 1 566 ? 42.062 62.981 16.231 1.00 41.21 566 TRP A O 1
ATOM 4324 N N . MET A 1 567 ? 39.840 63.340 16.076 1.00 43.75 567 MET A N 1
ATOM 4325 C CA . MET A 1 567 ? 39.525 62.623 17.307 1.00 41.15 567 MET A CA 1
ATOM 4326 C C . MET A 1 567 ? 38.463 61.543 17.096 1.00 38.45 567 MET A C 1
ATOM 4327 O O . MET A 1 567 ? 37.291 61.749 17.407 1.00 45.50 567 MET A O 1
ATOM 4332 N N . PRO A 1 568 ? 38.879 60.380 16.575 1.00 32.94 568 PRO A N 1
ATOM 4333 C CA . PRO A 1 568 ? 37.963 59.265 16.334 1.00 35.23 568 PRO A CA 1
ATOM 4334 C C . PRO A 1 568 ? 37.727 58.449 17.593 1.00 45.25 568 PRO A C 1
ATOM 4335 O O . PRO A 1 568 ? 38.610 58.344 18.451 1.00 34.03 568 PRO A O 1
ATOM 4339 N N . LEU A 1 569 ? 36.534 57.877 17.689 1.00 36.63 569 LEU A N 1
ATOM 4340 C CA . LEU A 1 569 ? 36.201 56.957 18.759 1.00 39.50 569 LEU A CA 1
ATOM 4341 C C . LEU A 1 569 ? 36.017 55.572 18.160 1.00 36.39 569 LEU A C 1
ATOM 4342 O O . LEU A 1 569 ? 35.146 55.366 17.313 1.00 38.60 569 LEU A O 1
ATOM 4347 N N . PHE A 1 570 ? 36.853 54.629 18.576 1.00 30.62 570 PHE A N 1
ATOM 4348 C CA . PHE A 1 570 ? 36.718 53.251 18.120 1.00 25.35 570 PHE A CA 1
ATOM 4349 C C . PHE A 1 570 ? 35.826 52.484 19.089 1.00 41.21 570 PHE A C 1
ATOM 4350 O O . PHE A 1 570 ? 36.051 52.517 20.303 1.00 32.85 570 PHE A O 1
ATOM 4358 N N . VAL A 1 571 ? 34.810 51.807 18.557 1.00 36.86 571 VAL A N 1
ATOM 4359 C CA . VAL A 1 571 ? 33.885 51.049 19.400 1.00 32.40 571 VAL A CA 1
ATOM 4360 C C . VAL A 1 571 ? 33.778 49.581 18.995 1.00 33.29 571 VAL A C 1
ATOM 4361 O O . VAL A 1 571 ? 33.524 49.246 17.834 1.00 33.49 571 VAL A O 1
ATOM 4365 N N . HIS A 1 572 ? 34.005 48.715 19.975 1.00 39.03 572 HIS A N 1
ATOM 4366 C CA . HIS A 1 572 ? 33.748 47.292 19.848 1.00 37.38 572 HIS A CA 1
ATOM 4367 C C . HIS A 1 572 ? 32.328 47.067 20.361 1.00 41.09 572 HIS A C 1
ATOM 4368 O O . HIS A 1 572 ? 32.049 47.284 21.540 1.00 32.37 572 HIS A O 1
ATOM 4375 N N . LEU A 1 573 ? 31.432 46.654 19.470 1.00 41.92 573 LEU A N 1
ATOM 4376 C CA . LEU A 1 573 ? 30.006 46.569 19.786 1.00 44.85 573 LEU A CA 1
ATOM 4377 C C . LEU A 1 573 ? 29.614 45.290 20.525 1.00 43.30 573 LEU A C 1
ATOM 4378 O O . LEU A 1 573 ? 30.224 44.237 20.338 1.00 36.71 573 LEU A O 1
ATOM 4383 N N . ALA A 1 574 ? 28.586 45.395 21.363 1.00 47.97 574 ALA A N 1
ATOM 4384 C CA . ALA A 1 574 ? 27.998 44.224 22.003 1.00 51.68 574 ALA A CA 1
ATOM 4385 C C . ALA A 1 574 ? 27.356 43.353 20.928 1.00 57.21 574 ALA A C 1
ATOM 4386 O O . ALA A 1 574 ? 26.957 43.859 19.877 1.00 50.37 574 ALA A O 1
ATOM 4388 N N . PRO A 1 575 ? 27.262 42.037 21.179 1.00 60.65 575 PRO A N 1
ATOM 4389 C CA . PRO A 1 575 ? 26.644 41.140 20.195 1.00 57.81 575 PRO A CA 1
ATOM 4390 C C . PRO A 1 575 ? 25.211 41.569 19.897 1.00 58.83 575 PRO A C 1
ATOM 4391 O O . PRO A 1 575 ? 24.454 41.867 20.823 1.00 53.73 575 PRO A O 1
ATOM 4395 N N . GLY A 1 576 ? 24.854 41.615 18.617 1.00 61.61 576 GLY A N 1
ATOM 4396 C CA . GLY A 1 576 ? 23.518 42.011 18.213 1.00 65.07 576 GLY A CA 1
ATOM 4397 C C . GLY A 1 576 ? 23.383 43.494 17.917 1.00 62.58 576 GLY A C 1
ATOM 4398 O O . GLY A 1 576 ? 22.482 43.907 17.183 1.00 53.62 576 GLY A O 1
ATOM 4399 N N . ALA A 1 577 ? 24.277 44.298 18.487 1.00 57.19 577 ALA A N 1
ATOM 4400 C CA . ALA A 1 577 ? 24.232 45.745 18.293 1.00 55.62 577 ALA A CA 1
ATOM 4401 C C . ALA A 1 577 ? 24.736 46.150 16.908 1.00 54.37 577 ALA A C 1
ATOM 4402 O O . ALA A 1 577 ? 25.602 45.489 16.331 1.00 55.36 577 ALA A O 1
ATOM 4404 N N . THR A 1 578 ? 24.183 47.239 16.384 1.00 50.29 578 THR A N 1
ATOM 4405 C CA . THR A 1 578 ? 24.584 47.764 15.082 1.00 53.88 578 THR A CA 1
ATOM 4406 C C . THR A 1 578 ? 24.886 49.258 15.181 1.00 50.47 578 THR A C 1
ATOM 4407 O O . THR A 1 578 ? 24.175 50.003 15.857 1.00 50.40 578 THR A O 1
ATOM 4409 N N . LEU A 1 579 ? 25.947 49.695 14.511 1.00 51.43 579 LEU A N 1
ATOM 4410 C CA . LEU A 1 579 ? 26.334 51.100 14.547 1.00 55.19 579 LEU A CA 1
ATOM 4411 C C . LEU A 1 579 ? 25.500 51.913 13.558 1.00 60.85 579 LEU A C 1
ATOM 4412 O O . LEU A 1 579 ? 25.942 52.201 12.442 1.00 61.74 579 LEU A O 1
ATOM 4417 N N . ASP A 1 580 ? 24.291 52.277 13.977 1.00 57.71 580 ASP A N 1
ATOM 4418 C CA . ASP A 1 580 ? 23.369 53.023 13.127 1.00 60.00 580 ASP A CA 1
ATOM 4419 C C . ASP A 1 580 ? 23.283 54.489 13.552 1.00 61.98 580 ASP A C 1
ATOM 4420 O O . ASP A 1 580 ? 23.918 54.902 14.526 1.00 55.83 580 ASP A O 1
ATOM 4425 N N . ASP A 1 581 ? 22.498 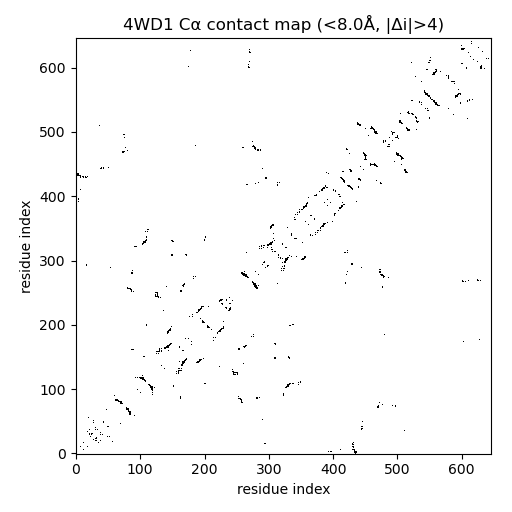55.270 12.817 1.00 58.51 581 ASP A N 1
ATOM 4426 C CA . ASP A 1 581 ? 22.343 56.691 13.111 1.00 55.96 581 ASP A CA 1
ATOM 4427 C C . ASP A 1 581 ? 21.829 56.908 14.531 1.00 56.38 581 ASP A C 1
ATOM 4428 O O . ASP A 1 581 ? 22.229 57.859 15.203 1.00 55.87 581 ASP A O 1
ATOM 4430 N N . ALA A 1 582 ? 20.945 56.022 14.984 1.00 55.78 582 ALA A N 1
ATOM 4431 C CA . ALA A 1 582 ? 20.391 56.118 16.333 1.00 58.12 582 ALA A CA 1
ATOM 4432 C C . ALA A 1 582 ? 21.480 55.895 17.377 1.00 54.39 582 ALA A C 1
ATOM 4433 O O . ALA A 1 582 ? 21.531 56.586 18.399 1.00 48.29 582 ALA A O 1
ATOM 4435 N N . LEU A 1 583 ? 22.351 54.927 17.109 1.00 53.31 583 LEU A N 1
ATOM 4436 C CA . LEU A 1 583 ? 23.467 54.633 18.005 1.00 59.29 583 LEU A CA 1
ATOM 4437 C C . LEU A 1 583 ? 24.457 55.798 18.071 1.00 54.30 583 LEU A C 1
ATOM 4438 O O . LEU A 1 583 ? 24.878 56.202 19.155 1.00 49.41 583 LEU A O 1
ATOM 4443 N N . LEU A 1 584 ? 24.822 56.334 16.908 1.00 57.57 584 LEU A N 1
ATOM 4444 C CA . LEU A 1 584 ? 25.730 57.477 16.846 1.00 55.23 584 LEU A CA 1
ATOM 4445 C C . LEU A 1 584 ? 25.137 58.682 17.576 1.00 58.03 584 LEU A C 1
ATOM 4446 O O . LEU A 1 584 ? 25.858 59.459 18.208 1.00 49.09 584 LEU A O 1
ATOM 4448 N N . ASP A 1 585 ? 23.819 58.829 17.492 1.00 56.88 585 ASP A N 1
ATOM 4449 C CA . ASP A 1 585 ? 23.130 59.909 18.186 1.00 56.74 585 ASP A CA 1
ATOM 4450 C C . ASP A 1 585 ? 23.205 59.723 19.703 1.00 51.76 585 ASP A C 1
ATOM 4451 O O . ASP A 1 585 ? 23.460 60.678 20.439 1.00 52.93 585 ASP A O 1
ATOM 4453 N N . ARG A 1 586 ? 22.990 58.493 20.166 1.00 46.80 586 ARG A N 1
ATOM 4454 C CA . ARG A 1 586 ? 23.058 58.187 21.597 1.00 53.51 586 ARG A CA 1
ATOM 4455 C C . ARG A 1 586 ? 24.468 58.409 22.145 1.00 51.55 586 ARG A C 1
ATOM 4456 O O . ARG A 1 586 ? 24.649 58.954 23.239 1.00 49.11 586 ARG A O 1
ATOM 4464 N N . ILE A 1 587 ? 25.464 57.976 21.378 1.00 50.14 587 ILE A N 1
ATOM 4465 C CA . ILE A 1 587 ? 26.864 58.162 21.748 1.00 48.70 587 ILE A CA 1
ATOM 4466 C C . ILE A 1 587 ? 27.196 59.641 21.934 1.00 47.78 587 ILE A C 1
ATOM 4467 O O . ILE A 1 587 ? 27.628 60.061 23.007 1.00 44.16 587 ILE A O 1
ATOM 4472 N N . LYS A 1 588 ? 26.978 60.426 20.882 1.00 54.73 588 LYS A N 1
ATOM 4473 C CA . LYS A 1 588 ? 27.271 61.855 20.912 1.00 53.30 588 LYS A CA 1
ATOM 4474 C C . LYS A 1 588 ? 26.454 62.574 21.981 1.00 55.13 588 LYS A C 1
ATOM 4475 O O . LYS A 1 588 ? 26.934 63.524 22.603 1.00 60.28 588 LYS A O 1
ATOM 4477 N N . ARG A 1 589 ? 25.225 62.112 22.197 1.00 53.46 589 ARG A N 1
ATOM 4478 C CA . ARG A 1 589 ? 24.332 62.735 23.170 1.00 56.42 589 ARG A CA 1
ATOM 4479 C C . ARG A 1 589 ? 24.852 62.586 24.597 1.00 58.14 589 ARG A C 1
ATOM 4480 O O . ARG A 1 589 ? 25.050 63.577 25.302 1.00 57.41 589 ARG A O 1
ATOM 4482 N N . THR A 1 590 ? 25.070 61.343 25.016 1.00 55.70 590 THR A N 1
ATOM 4483 C CA . THR A 1 590 ? 25.515 61.068 26.377 1.00 54.28 590 THR A CA 1
ATOM 4484 C C . THR A 1 590 ? 26.824 61.782 26.698 1.00 55.73 590 THR A C 1
ATOM 4485 O O . THR A 1 590 ? 27.088 62.120 27.851 1.00 64.47 590 THR A O 1
ATOM 4489 N N . ILE A 1 591 ? 27.639 62.016 25.676 1.00 57.80 591 ILE A N 1
ATOM 4490 C CA . ILE A 1 591 ? 28.914 62.699 25.870 1.00 61.78 591 ILE A CA 1
ATOM 4491 C C . ILE A 1 591 ? 28.723 64.198 26.118 1.00 60.52 591 ILE A C 1
ATOM 4492 O O . ILE A 1 591 ? 29.192 64.733 27.126 1.00 61.58 591 ILE A O 1
ATOM 4497 N N . ARG A 1 592 ? 28.023 64.865 25.203 1.00 64.35 592 ARG A N 1
ATOM 4498 C CA . ARG A 1 592 ? 27.786 66.305 25.307 1.00 66.26 592 ARG A CA 1
ATOM 4499 C C . ARG A 1 592 ? 26.983 66.667 26.555 1.00 68.10 592 ARG A C 1
ATOM 4500 O O . ARG A 1 592 ? 27.011 67.810 27.010 1.00 74.30 592 ARG A O 1
ATOM 4502 N N . VAL A 1 593 ? 26.271 65.688 27.103 1.00 67.27 593 VAL A N 1
ATOM 4503 C CA . VAL A 1 593 ? 25.454 65.906 28.291 1.00 64.70 593 VAL A CA 1
ATOM 4504 C C . VAL A 1 593 ? 26.256 65.715 29.576 1.00 69.20 593 VAL A C 1
ATOM 4505 O O . VAL A 1 593 ? 26.336 66.615 30.415 1.00 68.88 593 VAL A O 1
ATOM 4509 N N . ASN A 1 594 ? 26.851 64.536 29.721 1.00 70.71 594 ASN A N 1
ATOM 4510 C CA . ASN A 1 594 ? 27.556 64.171 30.945 1.00 71.98 594 ASN A CA 1
ATOM 4511 C C . ASN A 1 594 ? 28.912 64.853 31.095 1.00 62.73 594 ASN A C 1
ATOM 4512 O O . ASN A 1 594 ? 29.359 65.123 32.209 1.00 67.22 594 ASN A O 1
ATOM 4517 N N . LEU A 1 595 ? 29.563 65.130 29.970 1.00 64.58 595 LEU A N 1
ATOM 4518 C CA . LEU A 1 595 ? 30.865 65.786 29.994 1.00 63.19 595 LEU A CA 1
ATOM 4519 C C . LEU A 1 595 ? 30.782 67.193 29.404 1.00 67.86 595 LEU A C 1
ATOM 4520 O O . LEU A 1 595 ? 30.624 68.174 30.133 1.00 70.94 595 LEU A O 1
ATOM 4522 N N . SER A 1 596 ? 30.884 67.282 28.082 1.00 62.18 596 SER A N 1
ATOM 4523 C CA . SER A 1 596 ? 30.836 68.565 27.394 1.00 61.02 596 SER A CA 1
ATOM 4524 C C . SER A 1 596 ? 30.905 68.354 25.886 1.00 63.73 596 SER A C 1
ATOM 4525 O O . SER A 1 596 ? 31.269 67.273 25.422 1.00 62.08 596 SER A O 1
ATOM 4528 N N . PRO A 1 597 ? 30.550 69.390 25.112 1.00 65.35 597 PRO A N 1
ATOM 4529 C CA . PRO A 1 597 ? 30.629 69.320 23.649 1.00 61.04 597 PRO A CA 1
ATOM 4530 C C . PRO A 1 597 ? 32.060 69.087 23.172 1.00 60.15 597 PRO A C 1
ATOM 4531 O O . PRO A 1 597 ? 32.269 68.505 22.105 1.00 53.40 597 PRO A O 1
ATOM 4535 N N . ARG A 1 598 ? 33.031 69.544 23.959 1.00 60.55 598 ARG A N 1
ATOM 4536 C CA . ARG A 1 598 ? 34.441 69.368 23.626 1.00 59.03 598 ARG A CA 1
ATOM 4537 C C . ARG A 1 598 ? 34.814 67.888 23.575 1.00 59.74 598 ARG A C 1
ATOM 4538 O O . ARG A 1 598 ? 35.722 67.490 22.841 1.00 63.06 598 ARG A O 1
ATOM 4542 N N . HIS A 1 599 ? 34.102 67.079 24.355 1.00 58.94 599 HIS A N 1
ATOM 4543 C CA . HIS A 1 599 ? 34.400 65.655 24.485 1.00 56.06 599 HIS A CA 1
ATOM 4544 C C . HIS A 1 599 ? 33.856 64.820 23.328 1.00 57.02 599 HIS A C 1
ATOM 4545 O O . HIS A 1 599 ? 34.215 63.651 23.177 1.00 50.60 599 HIS A O 1
ATOM 4552 N N . VAL A 1 600 ? 32.984 65.413 22.519 1.00 52.97 600 VAL A N 1
ATOM 4553 C CA . VAL A 1 600 ? 32.355 64.680 21.426 1.00 47.75 600 VAL A CA 1
ATOM 4554 C C . VAL A 1 600 ? 33.351 64.353 20.308 1.00 49.16 600 VAL A C 1
ATOM 4555 O O . VAL A 1 600 ? 34.036 65.242 19.802 1.00 45.32 600 VAL A O 1
ATOM 4559 N N . PRO A 1 601 ? 33.434 63.066 19.929 1.00 48.42 601 PRO A N 1
ATOM 4560 C CA . PRO A 1 601 ? 34.341 62.558 18.889 1.00 53.76 601 PRO A CA 1
ATOM 4561 C C . PRO A 1 601 ? 34.047 63.152 17.512 1.00 53.29 601 PRO A C 1
ATOM 4562 O O . PRO A 1 601 ? 32.901 63.506 17.235 1.00 48.54 601 PRO A O 1
ATOM 4566 N N . ASP A 1 602 ? 35.072 63.253 16.667 1.00 49.57 602 ASP A N 1
ATOM 4567 C CA . ASP A 1 602 ? 34.904 63.714 15.289 1.00 53.91 602 ASP A CA 1
ATOM 4568 C C . ASP A 1 602 ? 34.271 62.621 14.443 1.00 53.93 602 ASP A C 1
ATOM 4569 O O . ASP A 1 602 ? 33.696 62.888 13.385 1.00 57.38 602 ASP A O 1
ATOM 4574 N N . GLU A 1 603 ? 34.381 61.385 14.919 1.00 47.18 603 GLU A N 1
ATOM 4575 C CA . GLU A 1 603 ? 34.004 60.222 14.129 1.00 46.69 603 GLU A CA 1
ATOM 4576 C C . GLU A 1 603 ? 33.892 58.991 15.024 1.00 48.30 603 GLU A C 1
ATOM 4577 O O . GLU A 1 603 ? 34.619 58.866 16.013 1.00 45.81 603 GLU A O 1
ATOM 4583 N N . VAL A 1 604 ? 32.972 58.092 14.688 1.00 40.68 604 VAL A N 1
ATOM 4584 C CA . VAL A 1 604 ? 32.853 56.824 15.400 1.00 42.70 604 VAL A CA 1
ATOM 4585 C C . VAL A 1 604 ? 33.088 55.670 14.426 1.00 41.03 604 VAL A C 1
ATOM 4586 O O . VAL A 1 604 ? 32.479 55.612 13.360 1.00 40.57 604 VAL A O 1
ATOM 4590 N N . ILE A 1 605 ? 33.984 54.760 14.790 1.00 36.66 605 ILE A N 1
ATOM 4591 C CA . ILE A 1 605 ? 34.392 53.685 13.892 1.00 39.88 605 ILE A CA 1
ATOM 4592 C C . ILE A 1 605 ? 34.276 52.337 14.589 1.00 45.27 605 ILE A C 1
ATOM 4593 O O . ILE A 1 605 ? 34.910 52.112 15.620 1.00 32.69 605 ILE A O 1
ATOM 4598 N N . GLU A 1 606 ? 33.461 51.445 14.034 1.00 40.82 606 GLU A N 1
ATOM 4599 C CA . GLU A 1 606 ? 33.294 50.125 14.623 1.00 42.28 606 GLU A CA 1
ATOM 4600 C C . GLU A 1 606 ? 34.548 49.296 14.414 1.00 39.80 606 GLU A C 1
ATOM 4601 O O . GLU A 1 606 ? 35.181 49.364 13.358 1.00 43.94 606 GLU A O 1
ATOM 4607 N N . VAL A 1 607 ? 34.902 48.514 15.428 1.00 40.07 607 VAL A N 1
ATOM 4608 C CA . VAL A 1 607 ? 36.091 47.675 15.377 1.00 35.91 607 VAL A CA 1
ATOM 4609 C C . VAL A 1 607 ? 35.785 46.277 15.913 1.00 39.84 607 VAL A C 1
ATOM 4610 O O . VAL A 1 607 ? 34.888 46.107 16.742 1.00 40.23 607 VAL A O 1
ATOM 4614 N N . PRO A 1 608 ? 36.539 45.271 15.445 1.00 36.46 608 PRO A N 1
ATOM 4615 C CA . PRO A 1 608 ? 36.356 43.888 15.891 1.00 36.09 608 PRO A CA 1
ATOM 4616 C C . PRO A 1 608 ? 36.724 43.735 17.364 1.00 44.54 608 PRO A C 1
ATOM 4617 O O . PRO A 1 608 ? 36.332 42.753 17.991 1.00 47.11 608 PRO A O 1
ATOM 4621 N N . GLY A 1 609 ? 37.476 44.695 17.899 1.00 44.24 609 GLY A N 1
ATOM 4622 C CA . GLY A 1 609 ? 37.883 44.666 19.294 1.00 43.51 609 GLY A CA 1
ATOM 4623 C C . GLY A 1 609 ? 38.841 45.779 19.688 1.00 38.17 609 GLY A C 1
ATOM 4624 O O . GLY A 1 609 ? 39.209 46.626 18.869 1.00 44.73 609 GLY A O 1
ATOM 4625 N N . ILE A 1 610 ? 39.244 45.772 20.955 1.00 36.04 610 ILE A N 1
ATOM 4626 C CA . ILE A 1 610 ? 40.169 46.765 21.494 1.00 37.25 610 ILE A CA 1
ATOM 4627 C C . ILE A 1 610 ? 41.431 46.050 21.969 1.00 41.45 610 ILE A C 1
ATOM 4628 O O . ILE A 1 610 ? 41.357 45.149 22.803 1.00 38.60 610 ILE A O 1
ATOM 4633 N N . PRO A 1 611 ? 42.596 46.443 21.436 1.00 41.64 611 PRO A N 1
ATOM 4634 C CA . PRO A 1 611 ? 43.840 45.750 21.790 1.00 40.12 611 PRO A CA 1
ATOM 4635 C C . PRO A 1 611 ? 44.292 46.172 23.186 1.00 26.83 611 PRO A C 1
ATOM 4636 O O . PRO A 1 611 ? 43.999 47.300 23.582 1.00 34.78 611 PRO A O 1
ATOM 4640 N N . HIS A 1 612 ? 44.973 45.287 23.915 1.00 28.50 612 HIS A N 1
ATOM 4641 C CA . HIS A 1 612 ? 45.424 45.593 25.276 1.00 30.37 612 HIS A CA 1
ATOM 4642 C C . HIS A 1 612 ? 46.864 45.155 25.515 1.00 30.24 612 HIS A C 1
ATOM 4643 O O . HIS A 1 612 ? 47.435 44.387 24.736 1.00 25.07 612 HIS A O 1
ATOM 4650 N N . THR A 1 613 ? 47.448 45.638 26.607 1.00 22.48 613 THR A N 1
ATOM 4651 C CA . THR A 1 613 ? 48.705 45.081 27.084 1.00 28.36 613 THR A CA 1
ATOM 4652 C C . THR A 1 613 ? 48.406 43.685 27.631 1.00 32.16 613 THR A C 1
ATOM 4653 O O . THR A 1 613 ? 47.245 43.283 27.706 1.00 30.53 613 THR A O 1
ATOM 4657 N N . LEU A 1 614 ? 49.444 42.952 28.025 1.00 28.07 614 LEU A N 1
ATOM 4658 C CA . LEU A 1 614 ? 49.256 41.613 28.589 1.00 30.57 614 LEU A CA 1
ATOM 4659 C C . LEU A 1 614 ? 48.425 41.651 29.871 1.00 37.06 614 LEU A C 1
ATOM 4660 O O . LEU A 1 614 ? 47.760 40.673 30.219 1.00 35.14 614 LEU A O 1
ATOM 4665 N N . THR A 1 615 ? 48.467 42.783 30.567 1.00 32.29 615 THR A N 1
ATOM 4666 C CA . THR A 1 615 ? 47.739 42.941 31.823 1.00 38.87 615 THR A CA 1
ATOM 4667 C C . THR A 1 615 ? 46.347 43.527 31.594 1.00 41.53 615 THR A C 1
ATOM 4668 O O . THR A 1 615 ? 45.595 43.760 32.546 1.00 43.75 615 THR A O 1
ATOM 4672 N N . GLY A 1 616 ? 46.007 43.761 30.329 1.00 34.21 616 GLY A N 1
ATOM 4673 C CA . GLY A 1 616 ? 44.673 44.215 29.983 1.00 30.25 616 GLY A CA 1
ATOM 4674 C C . GLY A 1 616 ? 44.482 45.721 29.978 1.00 31.87 616 GLY A C 1
ATOM 4675 O O . GLY A 1 616 ? 43.352 46.201 29.892 1.00 35.67 616 GLY A O 1
ATOM 4676 N N . LYS A 1 617 ? 45.575 46.476 30.062 1.00 35.46 617 LYS A N 1
ATOM 4677 C CA . LYS A 1 617 ? 45.489 47.931 29.923 1.00 34.54 617 LYS A CA 1
ATOM 4678 C C . LYS A 1 617 ? 45.251 48.335 28.465 1.00 31.75 617 LYS A C 1
ATOM 4679 O O . LYS A 1 617 ? 45.760 47.699 27.536 1.00 25.52 617 LYS A O 1
ATOM 4682 N N . ARG A 1 618 ? 44.458 49.384 28.270 1.00 32.64 618 ARG A N 1
ATOM 4683 C CA . ARG A 1 618 ? 44.208 49.911 26.932 1.00 32.59 618 ARG A CA 1
ATOM 4684 C C . ARG A 1 618 ? 45.521 50.432 26.357 1.00 28.86 618 ARG A C 1
ATOM 4685 O O . ARG A 1 618 ? 46.386 50.912 27.098 1.00 25.59 618 ARG A O 1
ATOM 4693 N N . ILE A 1 619 ? 45.684 50.337 25.043 1.00 26.41 619 ILE A N 1
ATOM 4694 C CA . ILE A 1 619 ? 46.917 50.812 24.422 1.00 33.34 619 ILE A CA 1
ATOM 4695 C C . ILE A 1 619 ? 46.670 51.946 23.429 1.00 31.48 619 ILE A C 1
ATOM 4696 O O . ILE A 1 619 ? 46.783 51.765 22.217 1.00 34.07 619 ILE A O 1
ATOM 4701 N N . GLU A 1 620 ? 46.352 53.119 23.968 1.00 27.74 620 GLU A N 1
ATOM 4702 C CA . GLU A 1 620 ? 46.044 54.294 23.162 1.00 26.62 620 GLU A CA 1
ATOM 4703 C C . GLU A 1 620 ? 47.264 54.801 22.394 1.00 30.67 620 GLU A C 1
ATOM 4704 O O . GLU A 1 620 ? 47.151 55.208 21.238 1.00 32.63 620 GLU A O 1
ATOM 4710 N N . VAL A 1 621 ? 48.430 54.773 23.032 1.00 30.11 621 VAL A N 1
ATOM 4711 C CA . VAL A 1 621 ? 49.625 55.345 22.412 1.00 36.45 621 VAL A CA 1
ATOM 4712 C C . VAL A 1 621 ? 50.098 54.558 21.185 1.00 34.03 621 VAL A C 1
ATOM 4713 O O . VAL A 1 621 ? 50.332 55.144 20.127 1.00 36.44 621 VAL A O 1
ATOM 4717 N N . PRO A 1 622 ? 50.253 53.231 21.327 1.00 29.40 622 PRO A N 1
ATOM 4718 C CA . PRO A 1 622 ? 50.605 52.402 20.171 1.00 32.02 622 PRO A CA 1
ATOM 4719 C C . PRO A 1 622 ? 49.605 52.550 19.026 1.00 32.05 622 PRO A C 1
ATOM 4720 O O . PRO A 1 622 ? 50.019 52.600 17.871 1.00 30.64 622 PRO A O 1
ATOM 4724 N N . VAL A 1 623 ? 48.312 52.609 19.336 1.00 27.45 623 VAL A N 1
ATOM 4725 C CA . VAL A 1 623 ? 47.299 52.760 18.296 1.00 26.19 623 VAL A CA 1
ATOM 4726 C C . VAL A 1 623 ? 47.450 54.105 17.589 1.00 29.72 623 VAL A C 1
ATOM 4727 O O . VAL A 1 623 ? 47.351 54.193 16.362 1.00 28.67 623 VAL A O 1
ATOM 4731 N N . LYS A 1 624 ? 47.702 55.151 18.371 1.00 29.76 624 LYS A N 1
ATOM 4732 C CA . LYS A 1 624 ? 47.941 56.480 17.811 1.00 30.12 624 LYS A CA 1
ATOM 4733 C C . LYS A 1 624 ? 49.101 56.446 16.812 1.00 26.95 624 LYS A C 1
ATOM 4734 O O . LYS A 1 624 ? 49.001 56.993 15.717 1.00 31.53 624 LYS A O 1
ATOM 4740 N N . ARG A 1 625 ? 50.194 55.790 17.194 1.00 27.32 625 ARG A N 1
ATOM 4741 C CA . ARG A 1 625 ? 51.364 55.679 16.324 1.00 34.13 625 ARG A CA 1
ATOM 4742 C C . ARG A 1 625 ? 51.011 54.996 15.005 1.00 33.09 625 ARG A C 1
ATOM 4743 O O . ARG A 1 625 ? 51.412 55.453 13.931 1.00 34.45 625 ARG A O 1
ATOM 4751 N N . LEU A 1 626 ? 50.255 53.902 15.092 1.00 31.69 626 LEU A N 1
ATOM 4752 C CA . LEU A 1 626 ? 49.792 53.195 13.902 1.00 31.04 626 LEU A CA 1
ATOM 4753 C C . LEU A 1 626 ? 48.996 54.123 12.998 1.00 34.66 626 LEU A C 1
ATOM 4754 O O . LEU A 1 626 ? 49.257 54.203 11.795 1.00 31.93 626 LEU A O 1
ATOM 4759 N N . LEU A 1 627 ? 48.026 54.822 13.585 1.00 31.75 627 LEU A N 1
ATOM 4760 C CA . LEU A 1 627 ? 47.185 55.751 12.839 1.00 33.34 627 LEU A CA 1
ATOM 4761 C C . LEU A 1 627 ? 47.997 56.912 12.266 1.00 32.83 627 LEU A C 1
ATOM 4762 O O . LEU A 1 627 ? 47.594 57.539 11.286 1.00 32.83 627 LEU A O 1
ATOM 4767 N N . GLN A 1 628 ? 49.139 57.196 12.885 1.00 30.13 628 GLN A N 1
ATOM 4768 C CA . GLN A 1 628 ? 50.044 58.224 12.377 1.00 35.61 628 GLN A CA 1
ATOM 4769 C C . GLN A 1 628 ? 50.945 57.682 11.258 1.00 38.68 628 GLN A C 1
ATOM 4770 O O . GLN A 1 628 ? 51.743 58.419 10.682 1.00 41.20 628 GLN A O 1
ATOM 4776 N N . GLY A 1 629 ? 50.814 56.392 10.959 1.00 35.90 629 GLY A N 1
ATOM 4777 C CA . GLY A 1 629 ? 51.527 55.794 9.844 1.00 41.46 629 GLY A CA 1
ATOM 4778 C C . GLY A 1 629 ? 52.734 54.940 10.196 1.00 40.56 629 GLY A C 1
ATOM 4779 O O . GLY A 1 629 ? 53.402 54.408 9.304 1.00 33.79 629 GLY A O 1
ATOM 4780 N N . THR A 1 630 ? 53.029 54.806 11.484 1.00 30.72 630 THR A N 1
ATOM 4781 C CA . THR A 1 630 ? 54.128 53.947 11.907 1.00 31.19 630 THR A CA 1
ATOM 4782 C C . THR A 1 630 ? 53.750 52.495 11.631 1.00 34.65 630 THR A C 1
ATOM 4783 O O . THR A 1 630 ? 52.676 52.045 12.034 1.00 33.19 630 THR A O 1
ATOM 4787 N N . PRO A 1 631 ? 54.613 51.761 10.908 1.00 35.25 631 PRO A N 1
ATOM 4788 C CA . PRO A 1 631 ? 54.274 50.362 10.619 1.00 33.73 631 PRO A CA 1
ATOM 4789 C C . PRO A 1 631 ? 54.155 49.550 11.907 1.00 27.96 631 PRO A C 1
ATOM 4790 O O . PRO A 1 631 ? 54.859 49.826 12.881 1.00 30.22 631 PRO A O 1
ATOM 4794 N N . LEU A 1 632 ? 53.258 48.571 11.903 1.00 33.84 632 LEU A N 1
ATOM 4795 C CA . LEU A 1 632 ? 53.058 47.701 13.054 1.00 30.03 632 LEU A CA 1
ATOM 4796 C C . LEU A 1 632 ? 54.389 47.143 13.531 1.00 32.82 632 LEU A C 1
ATOM 4797 O O . LEU A 1 632 ? 54.675 47.135 14.731 1.00 30.26 632 LEU A O 1
ATOM 4802 N N . ASP A 1 633 ? 55.213 46.690 12.589 1.00 29.30 633 ASP A N 1
ATOM 4803 C CA . ASP A 1 633 ? 56.467 46.038 12.950 1.00 31.32 633 ASP A CA 1
ATOM 4804 C C . ASP A 1 633 ? 57.386 46.927 13.790 1.00 32.16 633 ASP A C 1
ATOM 4805 O O . ASP A 1 633 ? 58.205 46.424 14.559 1.00 29.47 633 ASP A O 1
ATOM 4810 N N . LYS A 1 634 ? 57.257 48.243 13.639 1.00 34.44 634 LYS A N 1
ATOM 4811 C CA . LYS A 1 634 ? 58.137 49.167 14.359 1.00 28.73 634 LYS A CA 1
ATOM 4812 C C . LYS A 1 634 ? 57.428 49.931 15.486 1.00 34.41 634 LYS A C 1
ATOM 4813 O O . LYS A 1 634 ? 58.076 50.651 16.248 1.00 35.89 634 LYS A O 1
ATOM 4819 N N . ALA A 1 635 ? 56.109 49.774 15.595 1.00 25.91 635 ALA A N 1
ATOM 4820 C CA . ALA A 1 635 ? 55.331 50.537 16.580 1.00 29.44 635 ALA A CA 1
ATOM 4821 C C . ALA A 1 635 ? 55.311 49.901 17.977 1.00 38.55 635 ALA A C 1
ATOM 4822 O O . ALA A 1 635 ? 55.221 50.598 18.989 1.00 33.60 635 ALA A O 1
ATOM 4824 N N . VAL A 1 636 ? 55.376 48.577 18.029 1.00 29.46 636 VAL A N 1
ATOM 4825 C CA . VAL A 1 636 ? 55.173 47.872 19.287 1.00 28.63 636 VAL A CA 1
ATOM 4826 C C . VAL A 1 636 ? 55.987 46.602 19.365 1.00 31.35 636 VAL A C 1
ATOM 4827 O O . VAL A 1 636 ? 56.364 46.019 18.343 1.00 24.41 636 VAL A O 1
ATOM 4831 N N . ASN A 1 637 ? 56.256 46.179 20.593 1.00 27.12 637 ASN A N 1
ATOM 4832 C CA . ASN A 1 637 ? 56.768 44.846 20.841 1.00 23.03 637 ASN A CA 1
ATOM 4833 C C . ASN A 1 637 ? 55.560 43.923 20.882 1.00 23.72 637 ASN A C 1
ATOM 4834 O O . ASN A 1 637 ? 54.740 44.015 21.794 1.00 23.85 637 ASN A O 1
ATOM 4839 N N . PRO A 1 638 ? 55.435 43.036 19.887 1.00 22.35 638 PRO A N 1
ATOM 4840 C CA . PRO A 1 638 ? 54.222 42.213 19.790 1.00 23.87 638 PRO A CA 1
ATOM 4841 C C . PRO A 1 638 ? 54.064 41.259 20.976 1.00 22.41 638 PRO A C 1
ATOM 4842 O O . PRO A 1 638 ? 52.937 40.864 21.294 1.00 23.34 638 PRO A O 1
ATOM 4846 N N . GLY A 1 639 ? 55.171 40.905 21.625 1.00 20.91 639 GLY A N 1
ATOM 4847 C CA . GLY A 1 639 ? 55.114 40.035 22.786 1.00 24.52 639 GLY A CA 1
ATOM 4848 C C . GLY A 1 639 ? 54.468 40.727 23.981 1.00 23.46 639 GLY A C 1
ATOM 4849 O O . GLY A 1 639 ? 54.155 40.092 24.993 1.00 24.58 639 GLY A O 1
ATOM 4850 N N . SER A 1 640 ? 54.269 42.038 23.861 1.00 24.08 640 SER A N 1
ATOM 4851 C CA . SER A 1 640 ? 53.766 42.843 24.974 1.00 23.84 640 SER A CA 1
ATOM 4852 C C . SER A 1 640 ? 52.314 43.276 24.796 1.00 28.09 640 SER A C 1
ATOM 4853 O O . SER A 1 640 ? 51.777 44.046 25.601 1.00 24.81 640 SER A O 1
ATOM 4856 N N . ILE A 1 641 ? 51.680 42.783 23.737 1.00 21.49 641 ILE A N 1
ATOM 4857 C CA . ILE A 1 641 ? 50.276 43.093 23.486 1.00 23.04 641 ILE A CA 1
ATOM 4858 C C . ILE A 1 641 ? 49.487 41.790 23.371 1.00 26.20 641 ILE A C 1
ATOM 4859 O O . ILE A 1 641 ? 50.066 40.732 23.094 1.00 26.15 641 ILE A O 1
ATOM 4864 N N . ASP A 1 642 ? 48.176 41.853 23.588 1.00 24.50 642 ASP A N 1
ATOM 4865 C CA . ASP A 1 642 ? 47.392 40.631 23.789 1.00 28.17 642 ASP A CA 1
ATOM 4866 C C . ASP A 1 642 ? 46.833 40.009 22.507 1.00 32.08 642 ASP A C 1
ATOM 4867 O O . ASP A 1 642 ? 46.349 38.871 22.522 1.00 26.74 642 ASP A O 1
ATOM 4872 N N . ASN A 1 643 ? 46.901 40.741 21.401 1.00 24.71 643 ASN A N 1
ATOM 4873 C CA . ASN A 1 643 ? 46.262 40.284 20.173 1.00 28.62 643 ASN A CA 1
ATOM 4874 C C . ASN A 1 643 ? 46.830 40.979 18.938 1.00 26.75 643 ASN A C 1
ATOM 4875 O O . ASN A 1 643 ? 46.395 42.071 18.567 1.00 24.09 643 ASN A O 1
ATOM 4880 N N . LEU A 1 644 ? 47.806 40.335 18.304 1.00 23.65 644 LEU A N 1
ATOM 4881 C CA . LEU A 1 644 ? 48.511 40.931 17.166 1.00 22.92 644 LEU A CA 1
ATOM 4882 C C . LEU A 1 644 ? 47.584 41.266 15.999 1.00 25.69 644 LEU A C 1
ATOM 4883 O O . LEU A 1 644 ? 47.703 42.330 15.371 1.00 23.18 644 LEU A O 1
ATOM 4888 N N . ASP A 1 645 ? 46.676 40.347 15.688 1.00 22.12 645 ASP A N 1
ATOM 4889 C CA . ASP A 1 645 ? 45.781 40.549 14.552 1.00 28.35 645 ASP A CA 1
ATOM 4890 C C . ASP A 1 645 ? 44.850 41.742 14.770 1.00 31.08 645 ASP A C 1
ATOM 4891 O O . ASP A 1 645 ? 44.554 42.492 13.839 1.00 26.63 645 ASP A O 1
ATOM 4896 N N . LEU A 1 646 ? 44.386 41.915 16.004 1.00 26.49 646 LEU A N 1
ATOM 4897 C CA . LEU A 1 646 ? 43.536 43.050 16.331 1.00 24.34 646 LEU A CA 1
ATOM 4898 C C . LEU A 1 646 ? 44.303 44.356 16.131 1.00 29.86 646 LEU A C 1
ATOM 4899 O O . LEU A 1 646 ? 43.765 45.336 15.605 1.00 30.65 646 LEU A O 1
ATOM 4904 N N . LEU A 1 647 ? 45.568 44.370 16.540 1.00 23.34 647 LEU A N 1
ATOM 4905 C CA . LEU A 1 647 ? 46.387 45.563 16.366 1.00 27.30 647 LEU A CA 1
ATOM 4906 C C . LEU A 1 647 ? 46.654 45.803 14.879 1.00 30.43 647 LEU A C 1
ATOM 4907 O O . LEU A 1 647 ? 46.752 46.947 14.429 1.00 32.63 647 LEU A O 1
ATOM 4912 N N . HIS A 1 648 ? 46.757 44.717 14.116 1.00 29.15 648 HIS A N 1
ATOM 4913 C CA . HIS A 1 648 ? 46.992 44.807 12.672 1.00 29.50 648 HIS A CA 1
ATOM 4914 C C . HIS A 1 648 ? 45.814 45.479 11.963 1.00 35.47 648 HIS A C 1
ATOM 4915 O O . HIS A 1 648 ? 45.988 46.121 10.918 1.00 30.84 648 HIS A O 1
ATOM 4922 N N . PHE A 1 649 ? 44.617 45.332 12.530 1.00 28.10 649 PHE A N 1
ATOM 4923 C CA . PHE A 1 649 ? 43.441 46.030 12.009 1.00 36.97 649 PHE A CA 1
ATOM 4924 C C . PHE A 1 649 ? 43.702 47.529 11.893 1.00 36.52 649 PHE A C 1
ATOM 4925 O O . PHE A 1 649 ? 43.385 48.150 10.878 1.00 34.24 649 PHE A O 1
ATOM 4933 N N . TYR A 1 650 ? 44.273 48.106 12.946 1.00 35.18 650 TYR A N 1
ATOM 4934 C CA . TYR A 1 650 ? 44.526 49.542 12.993 1.00 35.60 650 TYR A CA 1
ATOM 4935 C C . TYR A 1 650 ? 45.608 49.983 12.006 1.00 40.75 650 TYR A C 1
ATOM 4936 O O . TYR A 1 650 ? 45.536 51.082 11.449 1.00 39.58 650 TYR A O 1
ATOM 4945 N N . GLU A 1 651 ? 46.606 49.130 11.787 1.00 33.00 651 GLU A N 1
ATOM 4946 C CA . GLU A 1 651 ? 47.612 49.387 10.752 1.00 33.03 651 GLU A CA 1
ATOM 4947 C C . GLU A 1 651 ? 46.936 49.429 9.383 1.00 36.96 651 GLU A C 1
ATOM 4948 O O . GLU A 1 651 ? 47.202 50.316 8.561 1.00 30.58 651 GLU A O 1
ATOM 4954 N N . GLU A 1 652 ? 46.051 48.466 9.144 1.00 31.89 652 GLU A N 1
ATOM 4955 C CA . GLU A 1 652 ? 45.302 48.427 7.890 1.00 42.17 652 GLU A CA 1
ATOM 4956 C C . GLU A 1 652 ? 44.457 49.685 7.705 1.00 44.67 652 GLU A C 1
ATOM 4957 O O . GLU A 1 652 ? 44.317 50.197 6.590 1.00 40.24 652 GLU A O 1
ATOM 4963 N N . LEU A 1 653 ? 43.879 50.167 8.801 1.00 35.72 653 LEU A N 1
ATOM 4964 C CA . LEU A 1 653 ? 43.064 51.375 8.770 1.00 39.02 653 LEU A CA 1
ATOM 4965 C C . LEU A 1 653 ? 43.893 52.557 8.286 1.00 42.46 653 LEU A C 1
ATOM 4966 O O . LEU A 1 653 ? 43.481 53.293 7.389 1.00 46.51 653 LEU A O 1
ATOM 4971 N N . ALA A 1 654 ? 45.070 52.728 8.878 1.00 36.46 654 ALA A N 1
ATOM 4972 C CA . ALA A 1 654 ? 45.978 53.800 8.480 1.00 43.96 654 ALA A CA 1
ATOM 4973 C C . ALA A 1 654 ? 46.424 53.634 7.027 1.00 51.62 654 ALA A C 1
ATOM 4974 O O . ALA A 1 654 ? 46.574 54.620 6.298 1.00 48.27 654 ALA A O 1
ATOM 4976 N N . ARG A 1 655 ? 46.643 52.386 6.616 1.00 42.53 655 ARG A N 1
ATOM 4977 C CA . ARG A 1 655 ? 47.027 52.094 5.237 1.00 46.60 655 ARG A CA 1
ATOM 4978 C C . ARG A 1 655 ? 45.904 52.486 4.283 1.00 48.91 655 ARG A C 1
ATOM 4979 O O . ARG A 1 655 ? 46.152 53.043 3.212 1.00 52.69 655 ARG A O 1
ATOM 4987 N N . LYS A 1 656 ? 44.669 52.193 4.679 1.00 40.43 656 LYS A N 1
ATOM 4988 C CA . LYS A 1 656 ? 43.507 52.503 3.852 1.00 49.85 656 LYS A CA 1
ATOM 4989 C C . LYS A 1 656 ? 43.278 54.009 3.761 1.00 58.55 656 LYS A C 1
ATOM 4990 O O . LYS A 1 656 ? 42.754 54.510 2.764 1.00 61.19 656 LYS A O 1
ATOM 4992 N N . ARG A 1 657 ? 43.678 54.727 4.804 1.00 53.75 657 ARG A N 1
ATOM 4993 C CA . ARG A 1 657 ? 43.509 56.174 4.845 1.00 58.45 657 ARG A CA 1
ATOM 4994 C C . ARG A 1 657 ? 44.765 56.891 4.358 1.00 58.51 657 ARG A C 1
ATOM 4995 O O . ARG A 1 657 ? 44.770 58.114 4.209 1.00 66.84 657 ARG A O 1
ATOM 4997 N N . SER A 1 658 ? 45.824 56.125 4.109 1.00 61.67 658 SER A N 1
ATOM 4998 C CA . SER A 1 658 ? 47.104 56.685 3.672 1.00 64.54 658 SER A CA 1
ATOM 4999 C C . SER A 1 658 ? 46.962 57.512 2.395 1.00 70.48 658 SER A C 1
ATOM 5000 O O . SER A 1 658 ? 46.502 57.013 1.366 1.00 73.48 658 SER A O 1
#

Nearest PDB structures (foldseek):
  4wd1-assembly1_A  TM=1.002E+00  e=0.000E+00  Streptomyces lividans TK24
  8v5g-assembly1_B  TM=8.680E-01  e=1.158E-49  Cryptococcus neoformans
  8g0r-assembly1_C  TM=8.772E-01  e=7.745E-48  Cryptococcus neoformans
  5ifi-assembly3_C  TM=8.252E-01  e=1.417E-45  Cryptococcus neoformans H99
  8g0u-assembly1_C  TM=9.171E-01  e=1.766E-38  Cryptococcus neoformans

Solvent-accessible surface area: 24703 Å² total; per-residue (Å²): 127,156,46,31,18,97,2,70,83,122,52,51,61,120,4,78,4,45,142,0,16,63,58,0,26,134,107,28,64,7,42,68,142,53,40,16,81,25,1,29,95,18,0,28,99,87,3,44,42,0,0,77,0,0,4,84,68,30,68,15,148,38,68,60,106,64,68,123,13,12,22,73,105,93,19,58,51,18,78,11,0,24,51,2,24,3,5,0,0,76,14,1,5,70,8,1,58,104,82,60,120,81,20,0,0,16,78,6,66,20,91,8,129,47,29,87,14,34,1,36,60,0,78,61,33,1,8,2,0,1,45,58,0,77,88,52,16,7,158,66,20,35,41,0,0,0,0,1,8,6,8,15,42,0,0,3,0,0,0,0,0,1,1,3,0,0,0,2,1,20,2,4,3,97,27,45,17,123,10,0,18,19,11,0,86,21,0,98,0,23,1,0,0,2,0,3,0,18,114,98,31,25,100,107,53,67,49,125,125,30,6,59,90,0,70,190,76,5,119,48,27,139,11,8,0,5,2,56,67,39,63,35,90,40,48,137,70,19,65,47,20,122,85,10,10,77,51,124,58,147,41,82,40,67,66,3,76,5,60,24,31,1,0,1,20,27,13,37,33,14,66,46,71,0,46,0,0,5,0,1,0,0,0,0,1,0,0,0,0,0,12,0,2,0,5,17,47,6,2,75,33,38,72,0,0,9,32,4,25,7,24,84,12,42,1,6,25,0,1,0,0,1,10,13,9,0,4,0,0,0,3,18,8,11,41,35,65,87,51,54,18,0,3,0,78,0,1,48,114,2,22,0,28,6,0,0,3,49,4,71,20,0,49,46,0,89,182,63,49,24,53,1,26,163,88,19,96,9,92,39,7,105,8,0,4,1,21,55,78,79,17,42,54,68,0,6,86,31,0,21,69,35,6,43,97,72,73,42,66,2,11,7,3,28,19,35,24,24,32,30,5,0,3,17,14,5,5,6,0,5,20,43,38,15,22,100,35,28,18,15,6,10,3,0,0,0,31,7,42,0,35,33,127,95,16,78,91,29,77,81,101,65,1,14,5,0,0,38,15,6,3,4,0,16,4,61,107,2,78,76,5,102,146,22,54,66,12,76,98,26,15,8,99,71,16,126,41,17,0,52,32,6,14,15,0,16,31,14,85,116,30,6,0,33,60,26,9,102,2,86,16,11,0,69,63,126,88,8,2,4,39,60,2,9,93,16,0,46,83,23,107,18,5,58,37,0,0,1,6,5,20,126,107,79,8,0,0,0,0,61,17,24,138,88,34,70,57,73,89,59,8,42,60,98,1,38,52,25,1,44,117,112,44,28,102,70,27,41,17,91,76,38,28,90,4,91,5,6,0,30,9,46,56,46,69,80,4,15,41,10,0,57,87,1,20,108,52,48,69,20,112,152,4,12,12,52,8,2,10,75,67,94,110,21,0,58,57,0,12,98,42,14,147,91,85,118

Foldseek 3Di:
DDFLWADDPVLLCPFLQLVLQCVCVVPPVQDNDDPPVRLQVCCAVVVQSNLVSLCVVLVADFPWFFPGQWDAWFPDQTDGRPGTWHFLLCLLLVCCVVFVAQFQEWEDELVLDTDGQGSVLLLLLLQLQLVVCVVLPQAAAAEAEEAAWQGVVVLSVLSSCRQRNHAYEYAYNVFALVLVCLQCVLRQHQEYEYEQWEDALNHTGGCVVSVVVNPVSRVSHDAYEYEHRVPDDDDPRYHYSVVRRPDGDDRGGDTGGLQRWSYWAFALDWADRTWTFTWGSNQCLSQLSQCVCFQVVAAAAAEAEEPDTPNDLVSVSQSSSSSRNYRYYTYGYYCAPPHLNVLLSSCQSRLHQEYEYALVSLVVCVVVVHLSVVPGVNVSHAEYEHEDFDNASVSVCSVQCSNVVVPHGHHYWYAYAHPQLSGGQFTGGSRGTHHGQWGQAGGRSWQWFFADQVGDGDAQDKHWTKTQTDGNSHTSATRPQPVSVVVCVQAAPRPHSIGTHQFTWHQYPSRIIHTQAGNVFWAPVPTGRCSQLQVQQCVDQQFPGWAWGADPHAIEIETATDPPDDDDPVSLCSSQVSCCPSPRNSSGHPYYHYANDFKAFPVRHGDRPLLNCLLVPDALVNSGNVSGIDDSVRSVVSNVVSVVVD

Sequence (646 aa):
PQPLWQPDAQRIAQARITRFQAWAAEHHGAPAEGGYAALHRWSVDELDTFWKAVTEWFDVRFSTPYARVLGDRTMPGAQWFPGATLNYAEHALRAAGTRPDEPALLYVDETHEPAPVTWAELRRQVASLAAELRALGVRPGDRVSGYLPNIPQAVVALLATAAVGGVWTSCAPDFGARSVLDRFQQVEPVVLFTVDGYRRYGGKEHDRRDTVAELRRELPTLRAVIHIPLLGTEAPDGTLDDWETLTAADAEPVYEQVPFDHPLWVLYSSSGTTTGLPKAIVQSQGGILVEHLKQLGLHCDLGPGDRFFWYTSTGWMMMWNFLVSGLLTGTTIVLYDGSPGFPATDAQWRIAERTGATLFGTSAAYVMACRKKAGVHPARDLDLSAIQQCVATTGSPLPPDGFRWLHDEFAAGGADLWIASSVSGGTDVCSCCFAGAVPTLPVHIGELQAPGLGTDLQSWDPSGDPLTDEVGELVVTNPMPSMPIRFWNDPDGSRYHDSYFDTYPGVWRHGDWITLTSSRGSVVIHGRSDDSTLNRVRMGSADIYEAVERLPEIRESLVIGIEYWMPLFVHLAPGATLDDALLDRIKRTIRVNLSPRHVPDEVIEVPGIPHTLTGKRIEVPVKRLLQGTPLDKAVNPGSIDNLDLLHFYEELARKRS

B-factor: mean 23.9, std 12.3, range [7.54, 77.9]

Radius of gyration: 24.17 Å; Cα contacts (8 Å, |Δi|>4): 1459; chains: 1; bounding box: 54×62×68 Å